Protein AF-A0A6A6N255-F1 (afdb_monomer_lite)

pLDDT: mean 71.15, std 21.98, range [20.83, 97.0]

Structure (mmCIF, N/CA/C/O backbone):
data_AF-A0A6A6N255-F1
#
_entry.id   AF-A0A6A6N255-F1
#
loop_
_atom_site.group_PDB
_atom_site.id
_atom_site.type_symbol
_atom_site.label_atom_id
_atom_site.label_alt_id
_atom_site.label_comp_id
_atom_site.label_asym_id
_atom_site.label_entity_id
_atom_site.label_seq_id
_atom_site.pdbx_PDB_ins_code
_atom_site.Cartn_x
_atom_site.Cartn_y
_atom_site.Cartn_z
_atom_site.occupancy
_atom_site.B_iso_or_equiv
_atom_site.auth_seq_id
_atom_site.auth_comp_id
_atom_site.auth_asym_id
_atom_site.auth_atom_id
_atom_site.pdbx_PDB_model_num
ATOM 1 N N . MET A 1 1 ? -0.492 14.462 7.179 1.00 47.16 1 MET A N 1
ATOM 2 C CA . MET A 1 1 ? -1.319 15.688 7.063 1.00 47.16 1 MET A CA 1
ATOM 3 C C . MET A 1 1 ? -0.635 16.957 7.570 1.00 47.16 1 MET A C 1
ATOM 5 O O . MET A 1 1 ? -0.644 17.923 6.824 1.00 47.16 1 MET A O 1
ATOM 9 N N . ALA A 1 2 ? -0.031 16.997 8.769 1.00 62.09 2 ALA A N 1
ATOM 10 C CA . ALA A 1 2 ? 0.503 18.253 9.338 1.00 62.09 2 ALA A CA 1
ATOM 11 C C . ALA A 1 2 ? 1.522 18.989 8.434 1.00 62.09 2 ALA A C 1
ATOM 13 O O . ALA A 1 2 ? 1.405 20.191 8.235 1.00 62.09 2 ALA A O 1
ATOM 14 N N . TRP A 1 3 ? 2.455 18.262 7.809 1.00 76.00 3 TRP A N 1
ATOM 15 C CA . TRP A 1 3 ? 3.472 18.860 6.932 1.00 76.00 3 TRP A CA 1
ATOM 16 C C . TRP A 1 3 ? 2.985 19.200 5.521 1.00 76.00 3 TRP A C 1
ATOM 18 O O . TRP A 1 3 ? 3.659 19.949 4.826 1.00 76.00 3 TRP A O 1
ATOM 28 N N . ASN A 1 4 ? 1.824 18.699 5.083 1.00 75.00 4 ASN A N 1
ATOM 29 C CA . ASN A 1 4 ? 1.331 18.982 3.729 1.00 75.00 4 ASN A CA 1
ATOM 30 C C . ASN A 1 4 ? 1.062 20.479 3.548 1.00 75.00 4 ASN A C 1
ATOM 32 O O . ASN A 1 4 ? 1.408 21.024 2.508 1.00 75.00 4 ASN A O 1
ATOM 36 N N . LYS A 1 5 ? 0.528 21.147 4.584 1.00 78.19 5 LYS A N 1
ATOM 37 C CA . LYS A 1 5 ? 0.356 22.607 4.596 1.00 78.19 5 LYS A CA 1
ATOM 38 C C . LYS A 1 5 ? 1.693 23.333 4.426 1.00 78.19 5 LYS A C 1
ATOM 40 O O . LYS A 1 5 ? 1.775 24.272 3.641 1.00 78.19 5 LYS A O 1
ATOM 45 N N . VAL A 1 6 ? 2.738 22.856 5.110 1.00 84.19 6 VAL A N 1
ATOM 46 C CA . VAL A 1 6 ? 4.103 23.399 5.012 1.00 84.19 6 VAL A CA 1
ATOM 47 C C . VAL A 1 6 ? 4.628 23.250 3.588 1.00 84.19 6 VAL A C 1
ATOM 49 O O . VAL A 1 6 ? 5.028 24.235 2.982 1.00 84.19 6 VAL A O 1
ATOM 52 N N . PHE A 1 7 ? 4.540 22.058 2.998 1.00 82.44 7 PHE A N 1
ATOM 53 C CA . PHE A 1 7 ? 4.976 21.852 1.614 1.00 82.44 7 PHE A CA 1
ATOM 54 C C . PHE A 1 7 ? 4.161 22.676 0.609 1.00 82.44 7 PHE A C 1
ATOM 56 O O . PHE A 1 7 ? 4.746 23.274 -0.282 1.00 82.44 7 PHE A O 1
ATOM 63 N N . SER A 1 8 ? 2.842 22.791 0.791 1.00 83.06 8 SER A N 1
ATOM 64 C CA . SER A 1 8 ? 1.971 23.596 -0.083 1.00 83.06 8 SER A CA 1
ATOM 65 C C . SER A 1 8 ? 2.158 25.110 0.053 1.00 83.06 8 SER A C 1
ATOM 67 O O . SER A 1 8 ? 1.623 25.869 -0.748 1.00 83.06 8 SER A O 1
ATOM 69 N N . SER A 1 9 ? 2.864 25.565 1.093 1.00 84.88 9 SER A N 1
ATOM 70 C CA . SER A 1 9 ? 3.212 26.980 1.252 1.00 84.88 9 SER A CA 1
ATOM 71 C C . SER A 1 9 ? 4.452 27.387 0.454 1.00 84.88 9 SER A C 1
ATOM 73 O O . SER A 1 9 ? 4.714 28.580 0.319 1.00 84.88 9 SER A O 1
ATOM 75 N N . LEU A 1 10 ? 5.192 26.411 -0.085 1.00 84.69 10 LEU A N 1
ATOM 76 C CA . LEU A 1 10 ? 6.326 26.644 -0.969 1.00 84.69 10 LEU A CA 1
ATOM 77 C C . LEU A 1 10 ? 5.867 26.622 -2.436 1.00 84.69 10 LEU A C 1
ATOM 79 O O . LEU A 1 10 ? 4.997 25.822 -2.786 1.00 84.69 10 LEU A O 1
ATOM 83 N N . PRO A 1 11 ? 6.443 27.471 -3.304 1.00 79.00 11 PRO A N 1
ATOM 84 C CA . PRO A 1 11 ? 6.135 27.448 -4.728 1.00 79.00 11 PRO A CA 1
ATOM 85 C C . PRO A 1 11 ? 6.603 26.148 -5.391 1.00 79.00 11 PRO A C 1
ATOM 87 O O . PRO A 1 11 ? 7.630 25.576 -5.019 1.00 79.00 11 PRO A O 1
ATOM 90 N N . GLU A 1 12 ? 5.866 25.696 -6.408 1.00 73.50 12 GLU A N 1
ATOM 91 C CA . GLU A 1 12 ? 6.262 24.528 -7.193 1.00 73.50 12 GLU A CA 1
ATOM 92 C C . GLU A 1 12 ? 7.539 24.823 -7.981 1.00 73.50 12 GLU A C 1
ATOM 94 O O . GLU A 1 12 ? 7.744 25.936 -8.474 1.00 73.50 12 GLU A O 1
ATOM 99 N N . ARG A 1 13 ? 8.381 23.801 -8.144 1.00 59.78 13 ARG A N 1
ATOM 100 C CA . ARG A 1 13 ? 9.726 23.923 -8.722 1.00 59.78 13 ARG A CA 1
ATOM 101 C C . ARG A 1 13 ? 9.759 24.551 -10.123 1.00 59.78 13 ARG A C 1
ATOM 103 O O . ARG A 1 13 ? 10.729 25.216 -10.465 1.00 59.78 13 ARG A O 1
ATOM 110 N N . ASN A 1 14 ? 8.681 24.384 -10.890 1.00 60.19 14 ASN A N 1
ATOM 111 C CA . ASN A 1 14 ? 8.545 24.858 -12.271 1.00 60.19 14 ASN A CA 1
ATOM 112 C C . ASN A 1 14 ? 7.592 26.063 -12.406 1.00 60.19 14 ASN A C 1
ATOM 114 O O . ASN A 1 14 ? 7.106 26.344 -13.500 1.00 60.19 14 ASN A O 1
ATOM 118 N N . SER A 1 15 ? 7.277 26.753 -11.306 1.00 61.09 15 SER A N 1
ATOM 119 C CA . SER A 1 15 ? 6.391 27.924 -11.342 1.00 61.09 15 SER A CA 1
ATOM 120 C C . SER A 1 15 ? 7.062 29.108 -12.056 1.00 61.09 15 SER A C 1
ATOM 122 O O . SER A 1 15 ? 8.282 29.272 -11.920 1.00 61.09 15 SER A O 1
ATOM 124 N N . PRO A 1 16 ? 6.291 29.981 -12.740 1.00 67.62 16 PRO A N 1
ATOM 125 C CA . PRO A 1 16 ? 6.785 31.276 -13.207 1.00 67.62 16 PRO A CA 1
ATOM 126 C C . PRO A 1 16 ? 7.447 32.058 -12.064 1.00 67.62 16 PRO A C 1
ATOM 128 O O . PRO A 1 16 ? 7.066 31.892 -10.901 1.00 67.62 16 PRO A O 1
ATOM 131 N N . GLU A 1 17 ? 8.427 32.911 -12.378 1.00 74.69 17 GLU A N 1
ATOM 132 C CA . GLU A 1 17 ? 9.073 33.749 -11.362 1.00 74.69 17 GLU A CA 1
ATOM 133 C C . GLU A 1 17 ? 8.037 34.563 -10.581 1.00 74.69 17 GLU A C 1
ATOM 135 O O . GLU A 1 17 ? 7.207 35.277 -11.148 1.00 74.69 17 GLU A O 1
ATOM 140 N N . LEU A 1 18 ? 8.075 34.426 -9.254 1.00 79.50 18 LEU A N 1
ATOM 141 C CA . LEU A 1 18 ? 7.174 35.155 -8.376 1.00 79.50 18 LEU A CA 1
ATOM 142 C C . LEU A 1 18 ? 7.568 36.631 -8.314 1.00 79.50 18 LEU A C 1
ATOM 144 O O . LEU A 1 18 ? 8.735 36.977 -8.133 1.00 79.50 18 LEU A O 1
ATOM 148 N N . LEU A 1 19 ? 6.560 37.502 -8.357 1.00 83.50 19 LEU A N 1
ATOM 149 C CA . LEU A 1 19 ? 6.726 38.907 -7.995 1.00 83.50 19 LEU A CA 1
ATOM 150 C C . LEU A 1 19 ? 7.136 39.035 -6.512 1.00 83.50 19 LEU A C 1
ATOM 152 O O . LEU A 1 19 ? 6.724 38.201 -5.697 1.00 83.50 19 LEU A O 1
ATOM 156 N N . PRO A 1 20 ? 7.865 40.100 -6.121 1.00 81.00 20 PRO A N 1
ATOM 157 C CA . PRO A 1 20 ? 8.348 40.280 -4.750 1.00 81.00 20 PRO A CA 1
ATOM 158 C C . PRO A 1 20 ? 7.263 40.133 -3.673 1.00 81.00 20 PRO A C 1
ATOM 160 O O . PRO A 1 20 ? 7.472 39.432 -2.689 1.00 81.00 20 PRO A O 1
ATOM 163 N N . GLU A 1 21 ? 6.074 40.712 -3.870 1.00 82.19 21 GLU A N 1
ATOM 164 C CA . GLU A 1 21 ? 4.971 40.592 -2.901 1.00 82.19 21 GLU A CA 1
ATOM 165 C C . GLU A 1 21 ? 4.422 39.165 -2.770 1.00 82.19 21 GLU A C 1
ATOM 167 O O . GLU A 1 21 ? 4.089 38.723 -1.669 1.00 82.19 21 GLU A O 1
ATOM 172 N N . ALA A 1 22 ? 4.396 38.401 -3.864 1.00 83.44 22 ALA A N 1
ATOM 173 C CA . ALA A 1 22 ? 3.992 36.998 -3.827 1.00 83.44 22 ALA A CA 1
ATOM 174 C C . ALA A 1 22 ? 5.032 36.133 -3.093 1.00 83.44 22 ALA A C 1
ATOM 176 O O . ALA A 1 22 ? 4.663 35.232 -2.337 1.00 83.44 22 ALA A O 1
ATOM 177 N N . ALA A 1 23 ? 6.326 36.437 -3.248 1.00 84.06 23 ALA A N 1
ATOM 178 C CA . ALA A 1 23 ? 7.394 35.777 -2.499 1.00 84.06 23 ALA A CA 1
ATOM 179 C C . ALA A 1 23 ? 7.306 36.075 -0.990 1.00 84.06 23 ALA A C 1
ATOM 181 O O . ALA A 1 23 ? 7.407 35.151 -0.179 1.00 84.06 23 ALA A O 1
ATOM 182 N N . LYS A 1 24 ? 7.037 37.334 -0.601 1.00 84.94 24 LYS A N 1
ATOM 183 C CA . LYS A 1 24 ? 6.799 37.712 0.806 1.00 84.94 24 LYS A CA 1
ATOM 184 C C . LYS A 1 24 ? 5.635 36.926 1.405 1.00 84.94 24 LYS A C 1
ATOM 186 O O . LYS A 1 24 ? 5.738 36.419 2.521 1.00 84.94 24 LYS A O 1
ATOM 191 N N . GLU A 1 25 ? 4.540 36.786 0.663 1.00 86.19 25 GLU A N 1
ATOM 192 C CA . GLU A 1 25 ? 3.384 36.026 1.133 1.00 86.19 25 GLU A CA 1
ATOM 193 C C . GLU A 1 25 ? 3.688 34.530 1.293 1.00 86.19 25 GLU A C 1
ATOM 195 O O . GLU A 1 25 ? 3.265 33.920 2.276 1.00 86.19 25 GLU A O 1
ATOM 200 N N . CYS A 1 26 ? 4.499 33.946 0.407 1.00 87.75 26 CYS A N 1
ATOM 201 C CA . CYS A 1 26 ? 4.968 32.567 0.568 1.00 87.75 26 CYS A CA 1
ATOM 202 C C . CYS A 1 26 ? 5.772 32.385 1.866 1.00 87.75 26 CYS A C 1
ATOM 204 O O . CYS A 1 26 ? 5.495 31.452 2.618 1.00 87.75 26 CYS A O 1
ATOM 206 N N . PHE A 1 27 ? 6.691 33.304 2.197 1.00 88.06 27 PHE A N 1
ATOM 207 C CA . PHE A 1 27 ? 7.417 33.264 3.476 1.00 88.06 27 PHE A CA 1
ATOM 208 C C . PHE A 1 27 ? 6.479 33.341 4.690 1.00 88.06 27 PHE A C 1
ATOM 210 O O . PHE A 1 27 ? 6.635 32.566 5.634 1.00 88.06 27 PHE A O 1
ATOM 217 N N . ARG A 1 28 ? 5.462 34.217 4.672 1.00 86.56 28 ARG A N 1
ATOM 218 C CA . ARG A 1 28 ? 4.482 34.316 5.774 1.00 86.56 28 ARG A CA 1
ATOM 219 C C . ARG A 1 28 ? 3.683 33.027 5.947 1.00 86.56 28 ARG A C 1
ATOM 221 O O . ARG A 1 28 ? 3.563 32.525 7.066 1.00 86.56 28 ARG A O 1
ATOM 228 N N . ARG A 1 29 ? 3.167 32.476 4.843 1.00 88.31 29 ARG A N 1
ATOM 229 C CA . ARG A 1 29 ? 2.413 31.213 4.841 1.00 88.31 29 ARG A CA 1
ATOM 230 C C . ARG A 1 29 ? 3.276 30.053 5.323 1.00 88.31 29 ARG A C 1
ATOM 232 O O . ARG A 1 29 ? 2.796 29.242 6.113 1.00 88.31 29 ARG A O 1
ATOM 239 N N . PHE A 1 30 ? 4.540 30.011 4.902 1.00 91.31 30 PHE A N 1
ATOM 240 C CA . PHE A 1 30 ? 5.502 29.021 5.368 1.00 91.31 30 PHE A CA 1
ATOM 241 C C . PHE A 1 30 ? 5.737 29.122 6.869 1.00 91.31 30 PHE A C 1
ATOM 243 O O . PHE A 1 30 ? 5.601 28.117 7.562 1.00 91.31 30 PHE A O 1
ATOM 250 N N . ASN A 1 31 ? 6.014 30.322 7.387 1.00 88.75 31 ASN A N 1
ATOM 251 C CA . ASN A 1 31 ? 6.272 30.515 8.811 1.00 88.75 31 ASN A CA 1
ATOM 252 C C . ASN A 1 31 ? 5.093 30.037 9.667 1.00 88.75 31 ASN A C 1
ATOM 254 O O . ASN A 1 31 ? 5.282 29.251 10.593 1.00 88.75 31 ASN A O 1
ATOM 258 N N . ALA A 1 32 ? 3.872 30.450 9.314 1.00 85.62 32 ALA A N 1
ATOM 259 C CA . ALA A 1 32 ? 2.667 30.052 10.034 1.00 85.62 32 ALA A CA 1
ATOM 260 C C . ALA A 1 32 ? 2.435 28.532 9.979 1.00 85.62 32 ALA A C 1
ATOM 262 O O . ALA A 1 32 ? 2.173 27.902 11.004 1.00 85.62 32 ALA A O 1
ATOM 263 N N . ALA A 1 33 ? 2.568 27.928 8.794 1.00 86.69 33 ALA A N 1
ATOM 264 C CA . ALA A 1 33 ? 2.374 26.492 8.624 1.00 86.69 33 ALA A CA 1
ATOM 265 C C . ALA A 1 33 ? 3.444 25.674 9.366 1.00 86.69 33 ALA A C 1
ATOM 267 O O . ALA A 1 33 ? 3.122 24.644 9.963 1.00 86.69 33 ALA A O 1
ATOM 268 N N . PHE A 1 34 ? 4.706 26.114 9.326 1.00 89.44 34 PHE A N 1
ATOM 269 C CA . PHE A 1 34 ? 5.813 25.447 10.003 1.00 89.44 34 PHE A CA 1
ATOM 270 C C . PHE A 1 34 ? 5.648 25.513 11.521 1.00 89.44 34 PHE A C 1
ATOM 272 O O . PHE A 1 34 ? 5.737 24.478 12.172 1.00 89.44 34 PHE A O 1
ATOM 279 N N . GLU A 1 35 ? 5.340 26.684 12.086 1.00 86.94 35 GLU A N 1
ATOM 280 C CA . GLU A 1 35 ? 5.114 26.850 13.529 1.00 86.94 35 GLU A CA 1
ATOM 281 C C . GLU A 1 35 ? 3.924 26.011 14.025 1.00 86.94 35 GLU A C 1
ATOM 283 O O . GLU A 1 35 ? 4.033 25.340 15.055 1.00 86.94 35 GLU A O 1
ATOM 288 N N . GLU A 1 36 ? 2.813 25.976 13.274 1.00 83.62 36 GLU A N 1
ATOM 289 C CA . GLU A 1 36 ? 1.650 25.124 13.571 1.00 83.62 36 GLU A CA 1
ATOM 290 C C . GLU A 1 36 ? 2.047 23.638 13.588 1.00 83.62 36 GLU A C 1
ATOM 292 O O . GLU A 1 36 ? 1.748 22.912 14.543 1.00 83.62 36 GLU A O 1
ATOM 297 N N . ALA A 1 37 ? 2.743 23.177 12.542 1.00 82.06 37 ALA A N 1
ATOM 298 C CA . ALA A 1 37 ? 3.178 21.790 12.419 1.00 82.06 37 ALA A CA 1
ATOM 299 C C . ALA A 1 37 ? 4.187 21.411 13.512 1.00 82.06 37 ALA A C 1
ATOM 301 O O . ALA A 1 37 ? 4.039 20.362 14.142 1.00 82.06 37 ALA A O 1
ATOM 302 N N . TYR A 1 38 ? 5.166 22.279 13.768 1.00 85.19 38 TYR A N 1
ATOM 303 C CA . TYR A 1 38 ? 6.198 22.099 14.779 1.00 85.19 38 TYR A CA 1
ATOM 304 C C . TYR A 1 38 ? 5.585 21.983 16.173 1.00 85.19 38 TYR A C 1
ATOM 306 O O . TYR A 1 38 ? 5.754 20.952 16.821 1.00 85.19 38 TYR A O 1
ATOM 314 N N . LYS A 1 39 ? 4.776 22.966 16.597 1.00 81.06 39 LYS A N 1
ATOM 315 C CA . LYS A 1 39 ? 4.099 22.959 17.906 1.00 81.06 39 LYS A CA 1
ATOM 316 C C . LYS A 1 39 ? 3.244 21.708 18.099 1.00 81.06 39 LYS A C 1
ATOM 318 O O . LYS A 1 39 ? 3.210 21.124 19.182 1.00 81.06 39 LYS A O 1
ATOM 323 N N . LYS A 1 40 ? 2.545 21.274 17.047 1.00 78.56 40 LYS A N 1
ATOM 324 C CA . LYS A 1 40 ? 1.728 20.061 17.104 1.00 78.56 40 LYS A CA 1
ATOM 325 C C . LYS A 1 40 ? 2.593 18.812 17.284 1.00 78.56 40 LYS A C 1
ATOM 327 O O . LYS A 1 40 ? 2.248 17.961 18.098 1.00 78.56 40 LYS A O 1
ATOM 332 N N . GLN A 1 41 ? 3.700 18.691 16.558 1.00 82.00 41 GLN A N 1
ATOM 333 C CA . GLN A 1 41 ? 4.510 17.469 16.539 1.00 82.00 41 GLN A CA 1
ATOM 334 C C . GLN A 1 41 ? 5.559 17.362 17.648 1.00 82.00 41 GLN A C 1
ATOM 336 O O . GLN A 1 41 ? 5.965 16.248 17.977 1.00 82.00 41 GLN A O 1
ATOM 341 N N . THR A 1 42 ? 5.962 18.465 18.276 1.00 81.00 42 THR A N 1
ATOM 342 C CA . THR A 1 42 ? 6.772 18.423 19.507 1.00 81.00 42 THR A CA 1
ATOM 343 C C . THR A 1 42 ? 5.981 17.903 20.701 1.00 81.00 42 THR A C 1
ATOM 345 O O . THR A 1 42 ? 6.550 17.246 21.569 1.00 81.00 42 THR A O 1
ATOM 348 N N . SER A 1 43 ? 4.657 18.106 20.710 1.00 74.25 43 SER A N 1
ATOM 349 C CA . SER A 1 43 ? 3.766 17.547 21.738 1.00 74.25 43 SER A CA 1
ATOM 350 C C . SER A 1 43 ? 3.582 16.025 21.643 1.00 74.25 43 SER A C 1
ATOM 352 O O . SER A 1 43 ? 3.045 15.402 22.564 1.00 74.25 43 SER A O 1
ATOM 354 N N . TRP A 1 44 ? 4.004 15.426 20.525 1.00 76.25 44 TRP A N 1
ATOM 355 C CA . TRP A 1 44 ? 3.932 13.989 20.296 1.00 76.25 44 TRP A CA 1
ATOM 356 C C . TRP A 1 44 ? 5.223 13.317 20.773 1.00 76.25 44 TRP A C 1
ATOM 358 O O . TRP A 1 44 ? 6.302 13.899 20.705 1.00 76.25 44 TRP A O 1
ATOM 368 N N . ILE A 1 45 ? 5.115 12.074 21.227 1.00 79.56 45 ILE A N 1
ATOM 369 C CA . ILE A 1 45 ? 6.219 11.186 21.580 1.00 79.56 45 ILE A CA 1
ATOM 370 C C . ILE A 1 45 ? 6.162 9.999 20.626 1.00 79.56 45 ILE A C 1
ATOM 372 O O . ILE A 1 45 ? 5.146 9.309 20.567 1.00 79.56 45 ILE A O 1
ATOM 376 N N . VAL A 1 46 ? 7.257 9.732 19.918 1.00 77.38 46 VAL A N 1
ATOM 377 C CA . VAL A 1 46 ? 7.461 8.462 19.208 1.00 77.38 46 VAL A CA 1
ATOM 378 C C . VAL A 1 46 ? 8.429 7.630 20.055 1.00 77.38 46 VAL A C 1
ATOM 380 O O . VAL A 1 46 ? 9.606 7.993 20.145 1.00 77.38 46 VAL A O 1
ATOM 383 N N . PRO A 1 47 ? 7.959 6.564 20.731 1.00 71.88 47 PRO A N 1
ATOM 384 C CA . PRO A 1 47 ? 8.763 5.813 21.702 1.00 71.88 47 PRO A CA 1
ATOM 385 C C . PRO A 1 47 ? 9.940 5.078 21.062 1.00 71.88 47 PRO A C 1
ATOM 387 O O . PRO A 1 47 ? 11.033 5.043 21.623 1.00 71.88 47 PRO A O 1
ATOM 390 N N . ASP A 1 48 ? 9.723 4.517 19.874 1.00 72.81 48 ASP A N 1
ATOM 391 C CA . ASP A 1 48 ? 10.769 3.843 19.117 1.00 72.81 48 ASP A CA 1
ATOM 392 C C . ASP A 1 48 ? 11.763 4.855 18.543 1.00 72.81 48 ASP A C 1
ATOM 394 O O . ASP A 1 48 ? 11.417 5.636 17.656 1.00 72.81 48 ASP A O 1
ATOM 398 N N . GLY A 1 49 ? 13.011 4.791 19.011 1.00 71.62 49 GLY A N 1
ATOM 399 C CA . GLY A 1 49 ? 14.104 5.632 18.527 1.00 71.62 49 GLY A CA 1
ATOM 400 C C . GLY A 1 49 ? 14.355 5.501 17.024 1.00 71.62 49 GLY A C 1
ATOM 401 O O . GLY A 1 49 ? 14.492 6.516 16.351 1.00 71.62 49 GLY A O 1
ATOM 402 N N . ASN A 1 50 ? 14.306 4.289 16.466 1.00 69.62 50 ASN A N 1
ATOM 403 C CA . ASN A 1 50 ? 14.573 4.068 15.042 1.00 69.62 50 ASN A CA 1
ATOM 404 C C . ASN A 1 50 ? 13.466 4.656 14.161 1.00 69.62 50 ASN A C 1
ATOM 406 O O . ASN A 1 50 ? 13.744 5.320 13.161 1.00 69.62 50 ASN A O 1
ATOM 410 N N . LEU A 1 51 ? 12.199 4.441 14.534 1.00 73.50 51 LEU A N 1
ATOM 411 C CA . LEU A 1 51 ? 11.062 5.056 13.848 1.00 73.50 51 LEU A CA 1
ATOM 412 C C . LEU A 1 51 ? 11.093 6.579 13.995 1.00 73.50 51 LEU A C 1
ATOM 414 O O . LEU A 1 51 ? 10.906 7.291 13.010 1.00 73.50 51 LEU A O 1
ATOM 418 N N . ARG A 1 52 ? 11.354 7.077 15.207 1.00 79.12 52 ARG A N 1
ATOM 419 C CA . ARG A 1 52 ? 11.457 8.507 15.506 1.00 79.12 52 ARG A CA 1
ATOM 420 C C . ARG A 1 52 ? 12.507 9.177 14.627 1.00 79.12 52 ARG A C 1
ATOM 422 O O . ARG A 1 52 ? 12.199 10.164 13.959 1.00 79.12 52 ARG A O 1
ATOM 429 N N . ASP A 1 53 ? 13.711 8.622 14.579 1.00 75.12 53 ASP A N 1
ATOM 430 C CA . ASP A 1 53 ? 14.806 9.167 13.782 1.00 75.12 53 ASP A CA 1
ATOM 431 C C . ASP A 1 53 ? 14.519 9.023 12.284 1.00 75.12 53 ASP A C 1
ATOM 433 O O . ASP A 1 53 ? 14.691 9.975 11.523 1.00 75.12 53 ASP A O 1
ATOM 437 N N . GLY A 1 54 ? 13.944 7.897 11.855 1.00 70.25 54 GLY A N 1
ATOM 438 C CA . GLY A 1 54 ? 13.490 7.697 10.478 1.00 70.25 54 GLY A CA 1
ATOM 439 C C . GLY A 1 54 ? 12.463 8.739 10.013 1.00 70.25 54 GLY A C 1
ATOM 440 O O . GLY A 1 54 ? 12.577 9.266 8.900 1.00 70.25 54 GLY A O 1
ATOM 441 N N . LEU A 1 55 ? 11.488 9.089 10.860 1.00 75.06 55 LEU A N 1
ATOM 442 C CA . LEU A 1 55 ? 10.508 10.143 10.578 1.00 75.06 55 LEU A CA 1
ATOM 443 C C . LEU A 1 55 ? 11.183 11.514 10.457 1.00 75.06 55 LEU A C 1
ATOM 445 O O . LEU A 1 55 ? 10.920 12.229 9.486 1.00 75.06 55 LEU A O 1
ATOM 449 N N . LYS A 1 56 ? 12.093 11.853 11.381 1.00 81.75 56 LYS A N 1
ATOM 450 C CA . LYS A 1 56 ? 12.878 13.099 11.329 1.00 81.75 56 LYS A CA 1
ATOM 451 C C . LYS A 1 56 ? 13.682 13.199 10.035 1.00 81.75 56 LYS A C 1
ATOM 453 O O . LYS A 1 56 ? 13.585 14.211 9.343 1.00 81.75 56 LYS A O 1
ATOM 458 N N . VAL A 1 57 ? 14.390 12.129 9.645 1.00 75.62 57 VAL A N 1
ATOM 459 C CA . VAL A 1 57 ? 15.114 12.068 8.362 1.00 75.62 57 VAL A CA 1
ATOM 460 C C . VAL A 1 57 ? 14.173 12.303 7.193 1.00 75.62 57 VAL A C 1
ATOM 462 O O . VAL A 1 57 ? 14.502 13.064 6.287 1.00 75.62 57 VAL A O 1
ATOM 465 N N . SER A 1 58 ? 13.022 11.630 7.173 1.00 75.06 58 SER A N 1
ATOM 466 C CA . SER A 1 58 ? 12.088 11.706 6.049 1.00 75.06 58 SER A CA 1
ATOM 467 C C . SER A 1 58 ? 11.551 13.124 5.844 1.00 75.06 58 SER A C 1
ATOM 469 O O . SER A 1 58 ? 11.478 13.596 4.707 1.00 75.06 58 SER A O 1
ATOM 471 N N . ILE A 1 59 ? 11.232 13.821 6.940 1.00 80.94 59 ILE A N 1
ATOM 472 C CA . ILE A 1 59 ? 10.789 15.218 6.907 1.00 80.94 59 ILE A CA 1
ATOM 473 C C . ILE A 1 59 ? 11.947 16.117 6.462 1.00 80.94 59 ILE A C 1
ATOM 475 O O . ILE A 1 59 ? 11.793 16.870 5.500 1.00 80.94 59 ILE A O 1
ATOM 479 N N . ALA A 1 60 ? 13.121 15.992 7.088 1.00 79.69 60 ALA A N 1
ATOM 480 C CA . ALA A 1 60 ? 14.286 16.827 6.796 1.00 79.69 60 ALA A CA 1
ATOM 481 C C . ALA A 1 60 ? 14.756 16.697 5.341 1.00 79.69 60 ALA A C 1
ATOM 483 O O . ALA A 1 60 ? 14.980 17.708 4.677 1.00 79.69 60 ALA A O 1
ATOM 484 N N . LYS A 1 61 ? 14.821 15.467 4.809 1.00 78.56 61 LYS A N 1
ATOM 485 C CA . LYS A 1 61 ? 15.224 15.187 3.420 1.00 78.56 61 LYS A CA 1
ATOM 486 C C . LYS A 1 61 ? 14.330 15.854 2.379 1.00 78.56 61 LYS A C 1
ATOM 488 O O . LYS A 1 61 ? 14.784 16.066 1.261 1.00 78.56 61 LYS A O 1
ATOM 493 N N . LYS A 1 62 ? 13.073 16.149 2.715 1.00 81.50 62 LYS A N 1
ATOM 494 C CA . LYS A 1 62 ? 12.135 16.824 1.810 1.00 81.50 62 LYS A CA 1
ATOM 495 C C . LYS A 1 62 ? 12.091 18.327 2.059 1.00 81.50 62 LYS A C 1
ATOM 497 O O . LYS A 1 62 ? 12.160 19.102 1.113 1.00 81.50 62 LYS A O 1
ATOM 502 N N . LEU A 1 63 ? 11.974 18.733 3.322 1.00 84.69 63 LEU A N 1
ATOM 503 C CA . LEU A 1 63 ? 11.729 20.121 3.702 1.00 84.69 63 LEU A CA 1
ATOM 504 C C . LEU A 1 63 ? 12.964 21.004 3.537 1.00 84.69 63 LEU A C 1
ATOM 506 O O . LEU A 1 63 ? 12.863 22.075 2.947 1.00 84.69 63 LEU A O 1
ATOM 510 N N . VAL A 1 64 ? 14.123 20.558 4.033 1.00 84.88 64 VAL A N 1
ATOM 511 C CA . VAL A 1 64 ? 15.336 21.389 4.059 1.00 84.88 64 VAL A CA 1
ATOM 512 C C . VAL A 1 64 ? 15.803 21.741 2.642 1.00 84.88 64 VAL A C 1
ATOM 514 O O . VAL A 1 64 ? 16.054 22.920 2.401 1.00 84.88 64 VAL A O 1
ATOM 517 N N . PRO A 1 65 ? 15.876 20.801 1.675 1.00 82.00 65 PRO A N 1
ATOM 518 C CA . PRO A 1 65 ? 16.259 21.150 0.307 1.00 82.00 65 PRO A CA 1
ATOM 519 C C . PRO A 1 65 ? 15.241 22.059 -0.387 1.00 82.00 65 PRO A C 1
ATOM 521 O O . PRO A 1 65 ? 15.640 23.028 -1.023 1.00 82.00 65 PRO A O 1
ATOM 524 N N . ALA A 1 66 ? 13.939 21.790 -0.228 1.00 84.12 66 ALA A N 1
ATOM 525 C CA . ALA A 1 66 ? 12.886 22.592 -0.850 1.00 84.12 66 ALA A CA 1
ATOM 526 C C . ALA A 1 66 ? 12.881 24.038 -0.330 1.00 84.12 66 ALA A C 1
ATOM 528 O O . ALA A 1 66 ? 12.812 24.984 -1.111 1.00 84.12 66 ALA A O 1
ATOM 529 N N . TYR A 1 67 ? 13.010 24.219 0.988 1.00 88.94 67 TYR A N 1
ATOM 530 C CA . TYR A 1 67 ? 13.098 25.548 1.586 1.00 88.94 67 TYR A CA 1
ATOM 531 C C . TYR A 1 67 ? 14.411 26.256 1.236 1.00 88.94 67 TYR A C 1
ATOM 533 O O . TYR A 1 67 ? 14.406 27.465 1.037 1.00 88.94 67 TYR A O 1
ATOM 541 N N . ARG A 1 68 ? 15.531 25.527 1.127 1.00 87.44 68 ARG A N 1
ATOM 542 C CA . ARG A 1 68 ? 16.819 26.094 0.702 1.00 87.44 68 ARG A CA 1
ATOM 543 C C . ARG A 1 68 ? 16.735 26.666 -0.711 1.00 87.44 68 ARG A C 1
ATOM 545 O O . ARG A 1 68 ? 17.089 27.821 -0.897 1.00 87.44 68 ARG A O 1
ATOM 552 N N . GLU A 1 69 ? 16.203 25.895 -1.658 1.00 85.12 69 GLU A N 1
ATOM 553 C CA . GLU A 1 69 ? 16.009 26.335 -3.047 1.00 85.12 69 GLU A CA 1
ATOM 554 C C . GLU A 1 69 ? 15.097 27.572 -3.120 1.00 85.12 69 GLU A C 1
ATOM 556 O O . GLU A 1 69 ? 15.425 28.553 -3.785 1.00 85.12 69 GLU A O 1
ATOM 561 N N . PHE A 1 70 ? 13.988 27.569 -2.373 1.00 86.62 70 PHE A N 1
ATOM 562 C CA . PHE A 1 70 ? 13.091 28.721 -2.263 1.00 86.62 70 PHE A CA 1
ATOM 563 C C . PHE A 1 70 ? 13.784 29.952 -1.653 1.00 86.62 70 PHE A C 1
ATOM 565 O O . PHE A 1 70 ? 13.720 31.045 -2.216 1.00 86.62 70 PHE A O 1
ATOM 572 N N . SER A 1 71 ? 14.463 29.779 -0.519 1.00 85.12 71 SER A N 1
ATOM 573 C CA . SER A 1 71 ? 15.114 30.867 0.209 1.00 85.12 71 SER A CA 1
ATOM 574 C C . SER A 1 71 ? 16.239 31.493 -0.614 1.00 85.12 71 SER A C 1
ATOM 576 O O . SER A 1 71 ? 16.234 32.700 -0.827 1.00 85.12 71 SER A O 1
ATOM 578 N N . GLU A 1 72 ? 17.145 30.689 -1.176 1.00 84.38 72 GLU A N 1
ATOM 579 C CA . GLU A 1 72 ? 18.254 31.187 -2.001 1.00 84.38 72 GLU A CA 1
ATOM 580 C C . GLU A 1 72 ? 17.755 31.949 -3.238 1.00 84.38 72 GLU A C 1
ATOM 582 O O . GLU A 1 72 ? 18.319 32.988 -3.585 1.00 84.38 72 GLU A O 1
ATOM 587 N N . LYS A 1 73 ? 16.663 31.486 -3.863 1.00 83.06 73 LYS A N 1
ATOM 588 C CA . LYS A 1 73 ? 16.089 32.117 -5.058 1.00 83.06 73 LYS A CA 1
ATOM 589 C C . LYS A 1 73 ? 15.466 33.486 -4.774 1.00 83.06 73 LYS A C 1
ATOM 591 O O . LYS A 1 73 ? 15.690 34.424 -5.533 1.00 83.06 73 LYS A O 1
ATOM 596 N N . TYR A 1 74 ? 14.682 33.617 -3.703 1.00 82.94 74 TYR A N 1
ATOM 597 C CA . TYR A 1 74 ? 13.860 34.816 -3.483 1.00 82.94 74 TYR A CA 1
ATOM 598 C C . TYR A 1 74 ? 14.410 35.777 -2.425 1.00 82.94 74 TYR A C 1
ATOM 600 O O . TYR A 1 74 ? 14.005 36.938 -2.397 1.00 82.94 74 TYR A O 1
ATOM 608 N N . LEU A 1 75 ? 15.364 35.358 -1.588 1.00 80.12 75 LEU A N 1
ATOM 609 C CA . LEU A 1 75 ? 15.971 36.236 -0.582 1.00 80.12 75 LEU A CA 1
ATOM 610 C C . LEU A 1 75 ? 16.792 37.364 -1.224 1.00 80.12 75 LEU A C 1
ATOM 612 O O . LEU A 1 75 ? 16.737 38.502 -0.764 1.00 80.12 75 LEU A O 1
ATOM 616 N N . VAL A 1 76 ? 17.486 37.079 -2.333 1.00 77.06 76 VAL A N 1
ATOM 617 C CA . VAL A 1 76 ? 18.258 38.081 -3.095 1.00 77.06 76 VAL A CA 1
ATOM 618 C C . VAL A 1 76 ? 17.351 39.201 -3.617 1.00 77.06 76 VAL A C 1
ATOM 620 O O . VAL A 1 76 ? 17.729 40.371 -3.586 1.00 77.06 76 VAL A O 1
ATOM 623 N N . MET A 1 77 ? 16.125 38.864 -4.028 1.00 74.56 77 MET A N 1
ATOM 624 C CA . MET A 1 77 ? 15.135 39.830 -4.520 1.00 74.56 77 MET A CA 1
ATOM 625 C C . MET A 1 77 ? 14.566 40.731 -3.413 1.00 74.56 77 MET A C 1
ATOM 627 O O . MET A 1 77 ? 14.017 41.790 -3.705 1.00 74.56 77 MET A O 1
ATOM 631 N N . LEU A 1 78 ? 14.690 40.324 -2.146 1.00 75.00 78 LEU A N 1
ATOM 632 C CA . LEU A 1 78 ? 14.126 41.012 -0.981 1.00 75.00 78 LEU A CA 1
ATOM 633 C C . LEU A 1 78 ? 15.178 41.796 -0.176 1.00 75.00 78 LEU A C 1
ATOM 635 O O . LEU A 1 78 ? 14.865 42.336 0.882 1.00 75.00 78 LEU A O 1
ATOM 639 N N . ASN A 1 79 ? 16.411 41.910 -0.680 1.00 67.50 79 ASN A N 1
ATOM 640 C CA . ASN A 1 79 ? 17.562 42.487 0.029 1.00 67.50 79 ASN A CA 1
ATOM 641 C C . ASN A 1 79 ? 17.413 43.988 0.395 1.00 67.50 79 ASN A C 1
ATOM 643 O O . ASN A 1 79 ? 18.205 44.522 1.164 1.00 67.50 79 ASN A O 1
ATOM 647 N N . GLY A 1 80 ? 16.398 44.680 -0.139 1.00 65.81 80 GLY A N 1
ATOM 648 C CA . GLY A 1 80 ? 16.052 46.071 0.195 1.00 65.81 80 GLY A CA 1
ATOM 649 C C . GLY A 1 80 ? 14.862 46.237 1.155 1.00 65.81 80 GLY A C 1
ATOM 650 O O . GLY A 1 80 ? 14.451 47.367 1.422 1.00 65.81 80 GLY A O 1
ATOM 651 N N . GLU A 1 81 ? 14.274 45.143 1.648 1.00 71.94 81 GLU A N 1
ATOM 652 C CA . GLU A 1 81 ? 13.048 45.178 2.449 1.00 71.94 81 GLU A CA 1
ATOM 653 C C . GLU A 1 81 ? 13.309 45.613 3.900 1.00 71.94 81 GLU A C 1
ATOM 655 O O . GLU A 1 81 ? 14.115 45.022 4.625 1.00 71.94 81 GLU A O 1
ATOM 660 N N . LYS A 1 82 ? 12.556 46.613 4.374 1.00 66.00 82 LYS A N 1
ATOM 661 C CA . LYS A 1 82 ? 12.539 46.969 5.798 1.00 66.00 82 LYS A CA 1
ATOM 662 C C . LYS A 1 82 ? 11.864 45.839 6.583 1.00 66.00 82 LYS A C 1
ATOM 664 O O . LYS A 1 82 ? 10.717 45.504 6.308 1.00 66.00 82 LYS A O 1
ATOM 669 N N . ASN A 1 83 ? 12.544 45.307 7.599 1.00 67.25 83 ASN A N 1
ATOM 670 C CA . ASN A 1 83 ? 12.095 44.187 8.445 1.00 67.25 83 ASN A CA 1
ATOM 671 C C . ASN A 1 83 ? 12.183 42.784 7.811 1.00 67.25 83 ASN A C 1
ATOM 673 O O . ASN A 1 83 ? 11.372 41.912 8.133 1.00 67.25 83 ASN A O 1
ATOM 677 N N . LEU A 1 84 ? 13.186 42.533 6.964 1.00 70.00 84 LEU A N 1
ATOM 678 C CA . LEU A 1 84 ? 13.458 41.201 6.403 1.00 70.00 84 LEU A CA 1
ATOM 679 C C . LEU A 1 84 ? 13.553 40.094 7.479 1.00 70.00 84 LEU A C 1
ATOM 681 O O . LEU A 1 84 ? 13.087 38.980 7.256 1.00 70.00 84 LEU A O 1
ATOM 685 N N . GLU A 1 85 ? 14.054 40.422 8.674 1.00 66.50 85 GLU A N 1
ATOM 686 C CA . GLU A 1 85 ? 14.143 39.513 9.832 1.00 66.50 85 GLU A CA 1
ATOM 687 C C . GLU A 1 85 ? 12.775 39.060 10.383 1.00 66.50 85 GLU A C 1
ATOM 689 O O . GLU A 1 85 ? 12.659 37.974 10.945 1.00 66.50 85 GLU A O 1
ATOM 694 N N . LEU A 1 86 ? 11.715 39.863 10.214 1.00 67.31 86 LEU A N 1
ATOM 695 C CA . LEU A 1 86 ? 10.350 39.468 10.593 1.00 67.31 86 LEU A CA 1
ATOM 696 C C . LEU A 1 86 ? 9.697 38.569 9.536 1.00 67.31 86 LEU A C 1
ATOM 698 O O . LEU A 1 86 ? 8.766 37.821 9.850 1.00 67.31 86 LEU A O 1
ATOM 702 N N . LEU A 1 87 ? 10.171 38.663 8.292 1.00 75.06 87 LEU A N 1
ATOM 703 C CA . LEU A 1 87 ? 9.649 37.935 7.144 1.00 75.06 87 LEU A CA 1
ATOM 704 C C . LEU A 1 87 ? 10.299 36.552 7.005 1.00 75.06 87 LEU A C 1
ATOM 706 O O . LEU A 1 87 ? 9.596 35.565 6.795 1.00 75.06 87 LEU A O 1
ATOM 710 N N . VAL A 1 88 ? 11.619 36.467 7.161 1.00 81.00 88 VAL A N 1
ATOM 711 C CA . VAL A 1 88 ? 12.395 35.229 7.021 1.00 81.00 88 VAL A CA 1
ATOM 712 C C . VAL A 1 88 ? 12.832 34.760 8.406 1.00 81.00 88 VAL A C 1
ATOM 714 O O . VAL A 1 88 ? 13.884 35.145 8.906 1.00 81.00 88 VAL A O 1
ATOM 717 N N . ARG A 1 89 ? 11.988 33.941 9.047 1.00 80.31 89 ARG A N 1
ATOM 718 C CA . ARG A 1 89 ? 12.172 33.510 10.447 1.00 80.31 89 ARG A CA 1
ATOM 719 C C . ARG A 1 89 ? 13.123 32.331 10.635 1.00 80.31 89 ARG A C 1
ATOM 721 O O . ARG A 1 89 ? 13.575 32.095 11.751 1.00 80.31 89 ARG A O 1
ATOM 728 N N . PHE A 1 90 ? 13.394 31.578 9.573 1.00 82.81 90 PHE A N 1
ATOM 729 C CA . PHE A 1 90 ? 14.160 30.337 9.641 1.00 82.81 90 PHE A CA 1
ATOM 730 C C . PHE A 1 90 ? 15.252 30.325 8.578 1.00 82.81 90 PHE A C 1
ATOM 732 O O . PHE A 1 90 ? 14.970 30.583 7.403 1.00 82.81 90 PHE A O 1
ATOM 739 N N . SER A 1 91 ? 16.476 29.956 8.958 1.00 82.31 91 SER A N 1
ATOM 740 C CA . SER A 1 91 ? 17.474 29.487 7.996 1.00 82.31 91 SER A CA 1
ATOM 741 C C . SER A 1 91 ? 17.276 27.991 7.693 1.00 82.31 91 SER A C 1
ATOM 743 O O . SER A 1 91 ? 16.684 27.265 8.498 1.00 82.31 91 SER A O 1
ATOM 745 N N . PRO A 1 92 ? 17.778 27.481 6.550 1.00 79.06 92 PRO A N 1
ATOM 746 C CA . PRO A 1 92 ? 17.753 26.045 6.266 1.00 79.06 92 PRO A CA 1
ATOM 747 C C . PRO A 1 92 ? 18.409 25.189 7.361 1.00 79.06 92 PRO A C 1
ATOM 749 O O . PRO A 1 92 ? 17.981 24.056 7.586 1.00 79.06 92 PRO A O 1
ATOM 752 N N . ASP A 1 93 ? 19.423 25.725 8.043 1.00 75.88 93 ASP A N 1
ATOM 753 C CA . ASP A 1 93 ? 20.132 25.026 9.114 1.00 75.88 93 ASP A CA 1
ATOM 754 C C . ASP A 1 93 ? 19.335 25.068 10.430 1.00 75.88 93 ASP A C 1
ATOM 756 O O . ASP A 1 93 ? 19.253 24.053 11.125 1.00 75.88 93 ASP A O 1
ATOM 760 N N . ASP A 1 94 ? 18.637 26.176 10.716 1.00 78.81 94 ASP A N 1
ATOM 761 C CA . ASP A 1 94 ? 17.701 26.261 11.846 1.00 78.81 94 ASP A CA 1
ATOM 762 C C . ASP A 1 94 ? 16.580 25.236 11.713 1.00 78.81 94 ASP A C 1
ATOM 764 O O . ASP A 1 94 ? 16.264 24.544 12.680 1.00 78.81 94 ASP A O 1
ATOM 768 N N . LEU A 1 95 ? 16.006 25.084 10.511 1.00 81.31 95 LEU A N 1
ATOM 769 C CA . LEU A 1 95 ? 14.983 24.067 10.258 1.00 81.31 95 LEU A CA 1
ATOM 770 C C . LEU A 1 95 ? 15.496 22.668 10.618 1.00 81.31 95 LEU A C 1
ATOM 772 O O . LEU A 1 95 ? 14.765 21.896 11.230 1.00 81.31 95 LEU A O 1
ATOM 776 N N . GLY A 1 96 ? 16.754 22.348 10.301 1.00 73.88 96 GLY A N 1
ATOM 777 C CA . GLY A 1 96 ? 17.376 21.083 10.699 1.00 73.88 96 GLY A CA 1
ATOM 778 C C . GLY A 1 96 ? 17.395 20.875 12.218 1.00 73.88 96 GLY A C 1
ATOM 779 O O . GLY A 1 96 ? 17.056 19.787 12.688 1.00 73.88 96 GLY A O 1
ATOM 780 N N . ASN A 1 97 ? 17.717 21.924 12.978 1.00 77.19 97 ASN A N 1
ATOM 781 C CA . ASN A 1 97 ? 17.735 21.890 14.442 1.00 77.19 97 ASN A CA 1
ATOM 782 C C . ASN A 1 97 ? 16.325 21.727 15.025 1.00 77.19 97 ASN A C 1
ATOM 784 O O . ASN A 1 97 ? 16.107 20.822 15.825 1.00 77.19 97 ASN A O 1
ATOM 788 N N . TYR A 1 98 ? 15.344 22.505 14.559 1.00 80.88 98 TYR A N 1
ATOM 789 C CA . TYR A 1 98 ? 13.946 22.348 14.978 1.00 80.88 98 TYR A CA 1
ATOM 790 C C . TYR A 1 98 ? 13.421 20.934 14.688 1.00 80.88 98 TYR A C 1
ATOM 792 O O . TYR A 1 98 ? 12.783 20.308 15.528 1.00 80.88 98 TYR A O 1
ATOM 800 N N . LEU A 1 99 ? 13.725 20.364 13.519 1.00 82.12 99 LEU A N 1
ATOM 801 C CA . LEU A 1 99 ? 13.289 19.003 13.191 1.00 82.12 99 LEU A CA 1
ATOM 802 C C . LEU A 1 99 ? 13.901 17.935 14.115 1.00 82.12 99 LEU A C 1
ATOM 804 O O . LEU A 1 99 ? 13.309 16.866 14.287 1.00 82.12 99 LEU A O 1
ATOM 808 N N . SER A 1 100 ? 15.056 18.211 14.726 1.00 79.31 100 SER A N 1
ATOM 809 C CA . SER A 1 100 ? 15.706 17.294 15.665 1.00 79.31 100 SER A CA 1
ATOM 810 C C . SER A 1 100 ? 14.917 17.132 16.970 1.00 79.31 100 SER A C 1
ATOM 812 O O . SER A 1 100 ? 14.899 16.030 17.528 1.00 79.31 100 SER A O 1
ATOM 814 N N . ASP A 1 101 ? 14.171 18.165 17.376 1.00 80.56 101 ASP A N 1
ATOM 815 C CA . ASP A 1 101 ? 13.377 18.206 18.610 1.00 80.56 101 ASP A CA 1
ATOM 816 C C . ASP A 1 101 ? 12.038 17.460 18.499 1.00 80.56 101 ASP A C 1
ATOM 818 O O . ASP A 1 101 ? 11.406 17.150 19.513 1.00 80.56 101 ASP A O 1
ATOM 822 N N . LEU A 1 102 ? 11.604 17.121 17.281 1.00 82.50 102 LEU A N 1
ATOM 823 C CA . LEU A 1 102 ? 10.318 16.469 17.044 1.00 82.50 102 LEU A CA 1
ATOM 824 C C . LEU A 1 102 ? 10.189 15.123 17.765 1.00 82.50 102 LEU A C 1
ATOM 826 O O . LEU A 1 102 ? 11.149 14.361 17.897 1.00 82.50 102 LEU A O 1
ATOM 830 N N . PHE A 1 103 ? 8.951 14.790 18.137 1.00 81.00 103 PHE A N 1
ATOM 831 C CA . PHE A 1 103 ? 8.565 13.474 18.646 1.00 81.00 103 PHE A CA 1
ATOM 832 C C . PHE A 1 103 ? 9.198 13.057 19.987 1.00 81.00 103 PHE A C 1
ATOM 834 O O . PHE A 1 103 ? 9.222 11.865 20.307 1.00 81.00 103 PHE A O 1
ATOM 841 N N . HIS A 1 104 ? 9.714 14.008 20.769 1.00 76.94 104 HIS A N 1
ATOM 842 C CA . HIS A 1 104 ? 10.215 13.764 22.127 1.00 76.94 104 HIS A CA 1
ATOM 843 C C . HIS A 1 104 ? 9.202 14.100 23.232 1.00 76.94 104 HIS A C 1
ATOM 845 O O . HIS A 1 104 ? 9.446 13.760 24.386 1.00 76.94 104 HIS A O 1
ATOM 851 N N . GLY A 1 105 ? 8.070 14.739 22.910 1.00 62.66 105 GLY A N 1
ATOM 852 C CA . GLY A 1 105 ? 7.043 15.111 23.891 1.00 62.66 105 GLY A CA 1
ATOM 853 C C . GLY A 1 105 ? 7.396 16.294 24.780 1.00 62.66 105 GLY A C 1
ATOM 854 O O . GLY A 1 105 ? 6.915 16.363 25.909 1.00 62.66 105 GLY A O 1
ATOM 855 N N . VAL A 1 106 ? 8.240 17.213 24.311 1.00 60.94 106 VAL A N 1
ATOM 856 C CA . VAL A 1 106 ? 8.571 18.419 25.074 1.00 60.94 106 VAL A CA 1
ATOM 857 C C . VAL A 1 106 ? 7.366 19.360 25.026 1.00 60.94 106 VAL A C 1
ATOM 859 O O . VAL A 1 106 ? 7.015 19.884 23.968 1.00 60.94 106 VAL A O 1
ATOM 862 N N . ALA A 1 107 ? 6.708 19.569 26.170 1.00 46.22 107 ALA A N 1
ATOM 863 C CA . ALA A 1 107 ? 5.688 20.602 26.297 1.00 46.22 107 ALA A CA 1
ATOM 864 C C . ALA A 1 107 ? 6.376 21.969 26.190 1.00 46.22 107 ALA A C 1
ATOM 866 O O . ALA A 1 107 ? 7.193 22.324 27.037 1.00 46.22 107 ALA A O 1
ATOM 867 N N . ILE A 1 108 ? 6.069 22.725 25.135 1.00 45.94 108 ILE A N 1
ATOM 868 C CA . ILE A 1 108 ? 6.522 24.110 25.009 1.00 45.94 108 ILE A CA 1
ATOM 869 C C . ILE A 1 108 ? 5.791 24.901 26.101 1.00 45.94 108 ILE A C 1
ATOM 871 O O . ILE A 1 108 ? 4.602 25.184 25.960 1.00 45.94 108 ILE A O 1
ATOM 875 N N . SER A 1 109 ? 6.470 25.212 27.208 1.00 37.19 109 SER A N 1
ATOM 876 C CA . SER A 1 109 ? 6.029 26.283 28.101 1.00 37.19 109 SER A CA 1
ATOM 877 C C . SER A 1 109 ? 6.010 27.579 27.294 1.00 37.19 109 SER A C 1
ATOM 879 O O . SER A 1 109 ? 6.922 27.803 26.505 1.00 37.19 109 SER A O 1
ATOM 881 N N . ASP A 1 110 ? 5.014 28.445 27.489 1.00 34.88 110 ASP A N 1
ATOM 882 C CA . ASP A 1 110 ? 4.861 29.730 26.776 1.00 34.88 110 ASP A CA 1
ATOM 883 C C . ASP A 1 110 ? 6.032 30.730 26.972 1.00 34.88 110 ASP A C 1
ATOM 885 O O . ASP A 1 110 ? 5.974 31.881 26.544 1.00 34.88 110 ASP A O 1
ATOM 889 N N . SER A 1 111 ? 7.144 30.304 27.568 1.00 34.12 111 SER A N 1
ATOM 890 C CA . SER A 1 111 ? 8.439 30.938 27.386 1.00 34.12 111 SER A CA 1
ATOM 891 C C . SER A 1 111 ? 9.024 30.539 26.029 1.00 34.12 111 SER A C 1
ATOM 893 O O . SER A 1 111 ? 9.463 29.412 25.807 1.00 34.12 111 SER A O 1
ATOM 895 N N . SER A 1 112 ? 9.075 31.515 25.120 1.00 32.69 112 SER A N 1
ATOM 896 C CA . SER A 1 112 ? 9.960 31.520 23.949 1.00 32.69 112 SER A CA 1
ATOM 897 C C . SER A 1 112 ? 11.287 30.790 24.231 1.00 32.69 112 SER A C 1
ATOM 899 O O . SER A 1 112 ? 11.830 30.986 25.325 1.00 32.69 112 SER A O 1
ATOM 901 N N . PRO A 1 113 ? 11.812 29.991 23.278 1.00 35.59 113 PRO A N 1
ATOM 902 C CA . PRO A 1 113 ? 12.920 29.068 23.508 1.00 35.59 113 PRO A CA 1
ATOM 903 C C . PRO A 1 113 ? 14.076 29.738 24.249 1.00 35.59 113 PRO A C 1
ATOM 905 O O . PRO A 1 113 ? 14.436 30.889 23.972 1.00 35.59 113 PRO A O 1
ATOM 908 N N . SER A 1 114 ? 14.603 29.008 25.233 1.00 31.00 114 SER A N 1
ATOM 909 C CA . SER A 1 114 ? 15.643 29.449 26.153 1.00 31.00 114 SER A CA 1
ATOM 910 C C . SER A 1 114 ? 16.790 30.149 25.421 1.00 31.00 114 SER A C 1
ATOM 912 O O . SER A 1 114 ? 17.197 29.803 24.311 1.00 31.00 114 SER A O 1
ATOM 914 N N . SER A 1 115 ? 17.294 31.187 26.078 1.00 30.75 115 SER A N 1
ATOM 915 C CA . SER A 1 115 ? 18.231 32.218 25.624 1.00 30.75 115 SER A CA 1
ATOM 916 C C . SER A 1 115 ? 19.611 31.739 25.144 1.00 30.75 115 SER A C 1
ATOM 918 O O . SER A 1 115 ? 20.514 32.558 25.005 1.00 30.75 115 SER A O 1
ATOM 920 N N . SER A 1 116 ? 19.791 30.452 24.859 1.00 30.55 116 SER A N 1
ATOM 921 C CA . SER A 1 116 ? 21.031 29.869 24.338 1.00 30.55 116 SER A CA 1
ATOM 922 C C . SER A 1 116 ? 21.054 29.756 22.806 1.00 30.55 116 SER A C 1
ATOM 924 O O . SER A 1 116 ? 22.133 29.603 22.242 1.00 30.55 116 SER A O 1
ATOM 926 N N . SER A 1 117 ? 19.907 29.905 22.125 1.00 32.91 117 SER A N 1
ATOM 927 C CA . SER A 1 117 ? 19.802 29.808 20.653 1.00 32.91 117 SER A CA 1
ATOM 928 C C . SER A 1 117 ? 19.532 31.141 19.938 1.00 32.91 117 SER A C 1
ATOM 930 O O . SER A 1 117 ? 19.351 31.162 18.724 1.00 32.91 117 SER A O 1
ATOM 932 N N . ARG A 1 118 ? 19.534 32.285 20.643 1.00 32.53 118 ARG A N 1
ATOM 933 C CA . ARG A 1 118 ? 19.460 33.611 19.996 1.00 32.53 118 ARG A CA 1
ATOM 934 C C . ARG A 1 118 ? 20.814 33.989 19.396 1.00 32.53 118 ARG A C 1
ATOM 936 O O . ARG A 1 118 ? 21.519 34.840 19.933 1.00 32.53 118 ARG A O 1
ATOM 943 N N . ARG A 1 119 ? 21.168 33.397 18.259 1.00 28.61 119 ARG A N 1
ATOM 944 C CA . ARG A 1 119 ? 22.178 33.973 17.366 1.00 28.61 119 ARG A CA 1
ATOM 945 C C . ARG A 1 119 ? 21.455 34.594 16.176 1.00 28.61 119 ARG A C 1
ATOM 947 O O . ARG A 1 119 ? 21.392 34.019 15.101 1.00 28.61 119 ARG A O 1
ATOM 954 N N . TRP A 1 120 ? 20.870 35.769 16.408 1.00 26.62 120 TRP A N 1
ATOM 955 C CA . TRP A 1 120 ? 20.447 36.654 15.324 1.00 26.62 120 TRP A CA 1
ATOM 956 C C . TRP A 1 120 ? 21.676 36.933 14.454 1.00 26.62 120 TRP A C 1
ATOM 958 O O . TRP A 1 120 ? 22.718 37.347 14.974 1.00 26.62 120 TRP A O 1
ATOM 968 N N . LEU A 1 121 ? 21.592 36.631 13.160 1.00 26.86 121 LEU A N 1
ATOM 969 C CA . LEU A 1 121 ? 22.678 36.873 12.218 1.00 26.86 121 LEU A CA 1
ATOM 970 C C . LEU A 1 121 ? 22.931 38.382 12.126 1.00 26.86 121 LEU A C 1
ATOM 972 O O . LEU A 1 121 ? 22.152 39.122 11.534 1.00 26.86 121 LEU A O 1
ATOM 976 N N . LYS A 1 122 ? 24.054 38.836 12.696 1.00 23.69 122 LYS A N 1
ATOM 977 C CA . LYS A 1 122 ? 24.693 40.079 12.262 1.00 23.69 122 LYS A CA 1
ATOM 978 C C . LYS A 1 122 ? 25.177 39.867 10.830 1.00 23.69 122 LYS A C 1
ATOM 980 O O . LYS A 1 122 ? 25.887 38.907 10.544 1.00 23.69 122 LYS A O 1
ATOM 985 N N . PHE A 1 123 ? 24.779 40.777 9.954 1.00 27.73 123 PHE A N 1
ATOM 986 C CA . PHE A 1 123 ? 25.089 40.804 8.531 1.00 27.73 123 PHE A CA 1
ATOM 987 C C . PHE A 1 123 ? 26.563 41.177 8.301 1.00 27.73 123 PHE A C 1
ATOM 989 O O . PHE A 1 123 ? 26.854 42.310 7.957 1.00 27.73 123 PHE A O 1
ATOM 996 N N . CYS A 1 124 ? 27.489 40.259 8.579 1.00 27.06 124 CYS A N 1
ATOM 997 C CA . CYS A 1 124 ? 28.910 40.306 8.218 1.00 27.06 124 CYS A CA 1
ATOM 998 C C . CYS A 1 124 ? 29.489 38.929 8.563 1.00 27.06 124 CYS A C 1
ATOM 1000 O O . CYS A 1 124 ? 29.740 38.688 9.736 1.00 27.06 124 CYS A O 1
ATOM 1002 N N . ASP A 1 125 ? 29.577 38.022 7.585 1.00 25.42 125 ASP A N 1
ATOM 1003 C CA . ASP A 1 125 ? 30.626 36.991 7.451 1.00 25.42 125 ASP A CA 1
ATOM 1004 C C . ASP A 1 125 ? 30.228 35.981 6.357 1.00 25.42 125 ASP A C 1
ATOM 1006 O O . ASP A 1 125 ? 29.762 34.870 6.600 1.00 25.42 125 ASP A O 1
ATOM 1010 N N . LEU A 1 126 ? 30.443 36.382 5.105 1.00 27.55 126 LEU A N 1
ATOM 1011 C CA . LEU A 1 126 ? 30.988 35.473 4.097 1.00 27.55 126 LEU A CA 1
ATOM 1012 C C . LEU A 1 126 ? 32.406 35.985 3.839 1.00 27.55 126 LEU A C 1
ATOM 1014 O O . LEU A 1 126 ? 32.561 37.159 3.493 1.00 27.55 126 LEU A O 1
ATOM 1018 N N . PRO A 1 127 ? 33.437 35.143 4.021 1.00 31.62 127 PRO A N 1
ATOM 1019 C CA . PRO A 1 127 ? 33.835 34.307 2.891 1.00 31.62 127 PRO A CA 1
ATOM 1020 C C . PRO A 1 127 ? 34.381 32.910 3.254 1.00 31.62 127 PRO A C 1
ATOM 1022 O O . PRO A 1 127 ? 34.967 32.691 4.303 1.00 31.62 127 PRO A O 1
ATOM 1025 N N . GLY A 1 128 ? 34.276 31.993 2.283 1.00 29.03 128 GLY A N 1
ATOM 1026 C CA . GLY A 1 128 ? 35.334 31.036 1.932 1.00 29.03 128 GLY A CA 1
ATOM 1027 C C . GLY A 1 128 ? 35.703 29.926 2.928 1.00 29.03 128 GLY A C 1
ATOM 1028 O O . GLY A 1 128 ? 36.433 30.149 3.877 1.00 29.03 128 GLY A O 1
ATOM 1029 N N . LYS A 1 129 ? 35.332 28.683 2.580 1.00 36.84 129 LYS A N 1
ATOM 1030 C CA . LYS A 1 129 ? 35.948 27.407 3.012 1.00 36.84 129 LYS A CA 1
ATOM 1031 C C . LYS A 1 129 ? 36.351 27.290 4.497 1.00 36.84 129 LYS A C 1
ATOM 1033 O O . LYS A 1 129 ? 37.480 27.581 4.870 1.00 36.84 129 LYS A O 1
ATOM 1038 N N . GLY A 1 130 ? 35.511 26.613 5.277 1.00 28.97 130 GLY A N 1
ATOM 1039 C CA . GLY A 1 130 ? 35.929 25.958 6.521 1.00 28.97 130 GLY A CA 1
ATOM 1040 C C . GLY A 1 130 ? 34.806 25.912 7.544 1.00 28.97 130 GLY A C 1
ATOM 1041 O O . GLY A 1 130 ? 34.390 26.952 8.029 1.00 28.97 130 GLY A O 1
ATOM 1042 N N . GLY A 1 131 ? 34.314 24.709 7.864 1.00 26.58 131 GLY A N 1
ATOM 1043 C CA . GLY A 1 131 ? 33.320 24.524 8.930 1.00 26.58 131 GLY A CA 1
ATOM 1044 C C . GLY A 1 131 ? 32.169 23.554 8.651 1.00 26.58 131 GLY A C 1
ATOM 1045 O O . GLY A 1 131 ? 31.138 23.661 9.296 1.00 26.58 131 GLY A O 1
ATOM 1046 N N . PHE A 1 132 ? 32.302 22.602 7.720 1.00 28.30 132 PHE A N 1
ATOM 1047 C CA . PHE A 1 132 ? 31.382 21.458 7.646 1.00 28.30 132 PHE A CA 1
ATOM 1048 C C . PHE A 1 132 ? 31.896 20.330 8.548 1.00 28.30 132 PHE A C 1
ATOM 1050 O O . PHE A 1 132 ? 32.768 19.556 8.157 1.00 28.30 132 PHE A O 1
ATOM 1057 N N . GLY A 1 133 ? 31.360 20.221 9.760 1.00 27.34 133 GLY A N 1
ATOM 1058 C CA . GLY A 1 133 ? 31.656 19.108 10.658 1.00 27.34 133 GLY A CA 1
ATOM 1059 C C . GLY A 1 133 ? 30.908 19.257 11.974 1.00 27.34 133 GLY A C 1
ATOM 1060 O O . GLY A 1 133 ? 31.042 20.286 12.619 1.00 27.34 133 GLY A O 1
ATOM 1061 N N . CYS A 1 134 ? 30.175 18.213 12.371 1.00 27.50 134 CYS A N 1
ATOM 1062 C CA . CYS A 1 134 ? 29.239 18.160 13.509 1.00 27.50 134 CYS A CA 1
ATOM 1063 C C . CYS A 1 134 ? 27.902 18.824 13.146 1.00 27.50 134 CYS A C 1
ATOM 1065 O O . CYS A 1 134 ? 27.708 20.003 13.370 1.00 27.50 134 CYS A O 1
ATOM 1067 N N . ILE A 1 135 ? 26.997 18.194 12.396 1.00 31.62 135 ILE A N 1
ATOM 1068 C CA . ILE A 1 135 ? 25.922 17.341 12.953 1.00 31.62 135 ILE A CA 1
ATOM 1069 C C . ILE A 1 135 ? 25.530 16.213 11.962 1.00 31.62 135 ILE A C 1
ATOM 1071 O O . ILE A 1 135 ? 24.931 15.213 12.342 1.00 31.62 135 ILE A O 1
ATOM 1075 N N . TYR A 1 136 ? 25.967 16.288 10.698 1.00 26.31 136 TYR A N 1
ATOM 1076 C CA . TYR A 1 136 ? 25.609 15.318 9.648 1.00 26.31 136 TYR A CA 1
ATOM 1077 C C . TYR A 1 136 ? 26.391 13.989 9.669 1.00 26.31 136 TYR A C 1
ATOM 1079 O O . TYR A 1 136 ? 26.005 13.053 8.972 1.00 26.31 136 TYR A O 1
ATOM 1087 N N . LYS A 1 137 ? 27.459 13.862 10.472 1.00 32.12 137 LYS A N 1
ATOM 1088 C CA . LYS A 1 137 ? 28.257 12.619 10.563 1.00 32.12 137 LYS A CA 1
ATOM 1089 C C . LYS A 1 137 ? 27.657 11.540 11.473 1.00 32.12 137 LYS A C 1
ATOM 1091 O O . LYS A 1 137 ? 28.079 10.396 11.384 1.00 32.12 137 LYS A O 1
ATOM 1096 N N . GLY A 1 138 ? 26.676 11.867 12.315 1.00 28.17 138 GLY A N 1
ATOM 1097 C CA . GLY A 1 138 ? 26.059 10.879 13.211 1.00 28.17 138 GLY A CA 1
ATOM 1098 C C . GLY A 1 138 ? 24.949 10.035 12.572 1.00 28.17 138 GLY A C 1
ATOM 1099 O O . GLY A 1 138 ? 24.508 9.070 13.179 1.00 28.17 138 GLY A O 1
ATOM 1100 N N . TRP A 1 139 ? 24.459 10.414 11.385 1.00 30.30 139 TRP A N 1
ATOM 1101 C CA . TRP A 1 139 ? 23.189 9.905 10.839 1.00 30.30 139 TRP A CA 1
ATOM 1102 C C . TRP A 1 139 ? 23.321 9.153 9.506 1.00 30.30 139 TRP A C 1
ATOM 1104 O O . TRP A 1 139 ? 22.327 8.651 8.981 1.00 30.30 139 TRP A O 1
ATOM 1114 N N . MET A 1 140 ? 24.525 9.049 8.937 1.00 25.56 140 MET A N 1
ATOM 1115 C CA . MET A 1 140 ? 24.759 8.304 7.698 1.00 25.56 140 MET A CA 1
ATOM 1116 C C . MET A 1 140 ? 26.034 7.468 7.794 1.00 25.56 140 MET A C 1
ATOM 1118 O O . MET A 1 140 ? 27.129 8.014 7.890 1.00 25.56 140 MET A O 1
ATOM 1122 N N . ASN A 1 141 ? 25.890 6.142 7.701 1.00 28.22 141 ASN A N 1
ATOM 1123 C CA . ASN A 1 141 ? 27.009 5.246 7.411 1.0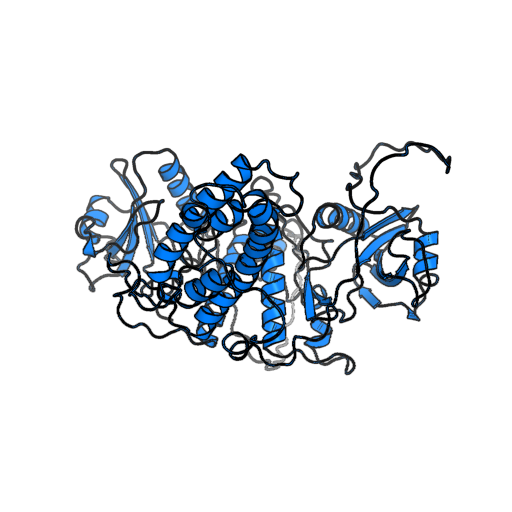0 28.22 141 ASN A CA 1
ATOM 1124 C C . ASN A 1 141 ? 27.610 5.604 6.037 1.00 28.22 141 ASN A C 1
ATOM 1126 O O . ASN A 1 141 ? 26.888 5.779 5.052 1.00 28.22 141 ASN A O 1
ATOM 1130 N N . GLU A 1 142 ? 28.939 5.691 5.984 1.00 27.39 142 GLU A N 1
ATOM 1131 C CA . GLU A 1 142 ? 29.774 6.309 4.936 1.00 27.39 142 GLU A CA 1
ATOM 1132 C C . GLU A 1 142 ? 29.739 5.673 3.525 1.00 27.39 142 GLU A C 1
ATOM 1134 O O . GLU A 1 142 ? 30.512 6.067 2.657 1.00 27.39 142 GLU A O 1
ATOM 1139 N N . ASN A 1 143 ? 28.801 4.775 3.207 1.00 31.20 143 ASN A N 1
ATOM 1140 C CA . ASN A 1 143 ? 28.750 4.107 1.895 1.00 31.20 143 ASN A CA 1
ATOM 1141 C C . ASN A 1 143 ? 27.749 4.697 0.880 1.00 31.20 143 ASN A C 1
ATOM 1143 O O . ASN A 1 143 ? 27.562 4.118 -0.185 1.00 31.20 143 ASN A O 1
ATOM 1147 N N . SER A 1 144 ? 27.107 5.839 1.159 1.00 30.19 144 SER A N 1
ATOM 1148 C CA . SER A 1 144 ? 26.036 6.386 0.289 1.00 30.19 144 SER A CA 1
ATOM 1149 C C . SER A 1 144 ? 26.342 7.721 -0.412 1.00 30.19 144 SER A C 1
ATOM 1151 O O . SER A 1 144 ? 25.449 8.293 -1.031 1.00 30.19 144 SER A O 1
ATOM 1153 N N . LEU A 1 145 ? 27.573 8.241 -0.356 1.00 26.16 145 LEU A N 1
ATOM 1154 C CA . LEU A 1 145 ? 27.911 9.563 -0.916 1.00 26.16 145 LEU A CA 1
ATOM 1155 C C . LEU A 1 145 ? 29.146 9.535 -1.829 1.00 26.16 145 LEU A C 1
ATOM 1157 O O . LEU A 1 145 ? 30.133 10.219 -1.582 1.00 26.16 145 LEU A O 1
ATOM 1161 N N . LYS A 1 146 ? 29.070 8.782 -2.932 1.00 26.53 146 LYS A N 1
ATOM 1162 C CA . LYS A 1 146 ? 29.870 9.033 -4.145 1.00 26.53 146 LYS A CA 1
ATOM 1163 C C . LYS A 1 146 ? 29.080 8.640 -5.395 1.00 26.53 146 LYS A C 1
ATOM 1165 O O . LYS A 1 146 ? 29.281 7.555 -5.916 1.00 26.53 146 LYS A O 1
ATOM 1170 N N . ALA A 1 147 ? 28.192 9.521 -5.854 1.00 26.73 147 ALA A N 1
ATOM 1171 C CA . ALA A 1 147 ? 27.818 9.677 -7.268 1.00 26.73 147 ALA A CA 1
ATOM 1172 C C . ALA A 1 147 ? 26.723 10.746 -7.394 1.00 26.73 147 ALA A C 1
ATOM 1174 O O . ALA A 1 147 ? 25.542 10.424 -7.399 1.00 26.73 147 ALA A O 1
ATOM 1175 N N . ALA A 1 148 ? 27.121 12.015 -7.452 1.00 23.20 148 ALA A N 1
ATOM 1176 C CA . ALA A 1 148 ? 26.389 13.067 -8.160 1.00 23.20 148 ALA A CA 1
ATOM 1177 C C . ALA A 1 148 ? 27.199 14.363 -8.056 1.00 23.20 148 ALA A C 1
ATOM 1179 O O . ALA A 1 148 ? 27.221 15.017 -7.014 1.00 23.20 148 ALA A O 1
ATOM 1180 N N . ARG A 1 149 ? 27.873 14.736 -9.142 1.00 23.81 149 ARG A N 1
ATOM 1181 C CA . ARG A 1 149 ? 28.073 16.148 -9.469 1.00 23.81 149 ARG A CA 1
ATOM 1182 C C . ARG A 1 149 ? 27.264 16.452 -10.733 1.00 23.81 149 ARG A C 1
ATOM 1184 O O . ARG A 1 149 ? 27.161 15.562 -11.576 1.00 23.81 149 ARG A O 1
ATOM 1191 N N . PRO A 1 150 ? 26.682 17.655 -10.831 1.00 28.25 150 PRO A N 1
ATOM 1192 C CA . PRO A 1 150 ? 25.842 18.059 -11.945 1.00 28.25 150 PRO A CA 1
ATOM 1193 C C . PRO A 1 150 ? 26.678 18.760 -13.020 1.00 28.25 150 PRO A C 1
ATOM 1195 O O . PRO A 1 150 ? 27.549 19.565 -12.692 1.00 28.25 150 PRO A O 1
ATOM 1198 N N . GLU A 1 151 ? 26.358 18.525 -14.288 1.00 24.92 151 GLU A N 1
ATOM 1199 C CA . GLU A 1 151 ? 26.698 19.449 -15.369 1.00 24.92 151 GLU A CA 1
ATOM 1200 C C . GLU A 1 151 ? 25.403 19.904 -16.053 1.00 24.92 151 GLU A C 1
ATOM 1202 O O . GLU A 1 151 ? 24.668 19.111 -16.632 1.00 24.92 151 GLU A O 1
ATOM 1207 N N . THR A 1 152 ? 25.119 21.193 -15.835 1.00 27.11 152 THR A N 1
ATOM 1208 C CA . THR A 1 152 ? 24.583 22.204 -16.767 1.00 27.11 152 THR A CA 1
ATOM 1209 C C . THR A 1 152 ? 23.387 21.853 -17.656 1.00 27.11 152 THR A C 1
ATOM 1211 O O . THR A 1 152 ? 23.490 21.075 -18.599 1.00 27.11 152 THR A O 1
ATOM 1214 N N . GLY A 1 153 ? 22.273 22.550 -17.410 1.00 22.66 153 GLY A N 1
ATOM 1215 C CA . GLY A 1 153 ? 21.133 22.632 -18.321 1.00 22.66 153 GLY A CA 1
ATOM 1216 C C . GLY A 1 153 ? 21.260 23.739 -19.371 1.00 22.66 153 GLY A C 1
ATOM 1217 O O . GLY A 1 153 ? 22.103 24.620 -19.240 1.00 22.66 153 GLY A O 1
ATOM 1218 N N . MET A 1 154 ? 20.397 23.696 -20.387 1.00 22.17 154 MET A N 1
ATOM 1219 C CA . MET A 1 154 ? 19.320 24.674 -20.612 1.00 22.17 154 MET A CA 1
ATOM 1220 C C . MET A 1 154 ? 18.519 24.317 -21.877 1.00 22.17 154 MET A C 1
ATOM 1222 O O . MET A 1 154 ? 19.086 23.924 -22.892 1.00 22.17 154 MET A O 1
ATOM 1226 N N . ASP A 1 155 ? 17.199 24.445 -21.726 1.00 24.19 155 ASP A N 1
ATOM 1227 C CA . ASP A 1 155 ? 16.120 24.744 -22.679 1.00 24.19 155 ASP A CA 1
ATOM 1228 C C . ASP A 1 155 ? 16.425 24.850 -24.175 1.00 24.19 155 ASP A C 1
ATOM 1230 O O . ASP A 1 155 ? 17.257 25.665 -24.549 1.00 24.19 155 ASP A O 1
ATOM 1234 N N . ILE A 1 156 ? 15.590 24.192 -25.006 1.00 22.20 156 ILE A N 1
ATOM 1235 C CA . ILE A 1 156 ? 14.665 24.859 -25.955 1.00 22.20 156 ILE A CA 1
ATOM 1236 C C . ILE A 1 156 ? 13.447 23.940 -26.202 1.00 22.20 156 ILE A C 1
ATOM 1238 O O . ILE A 1 156 ? 13.578 22.866 -26.785 1.00 22.20 156 ILE A O 1
ATOM 1242 N N . ALA A 1 157 ? 12.245 24.383 -25.822 1.00 20.83 157 ALA A N 1
ATOM 1243 C CA . ALA A 1 157 ? 10.979 23.850 -26.326 1.00 20.83 157 ALA A CA 1
ATOM 1244 C C . ALA A 1 157 ? 10.050 25.014 -26.695 1.00 20.83 157 ALA A C 1
ATOM 1246 O O . ALA A 1 157 ? 9.300 25.506 -25.859 1.00 20.83 157 ALA A O 1
ATOM 1247 N N . ALA A 1 158 ? 10.107 25.458 -27.951 1.00 23.91 158 ALA A N 1
ATOM 1248 C CA . ALA A 1 158 ? 8.997 26.109 -28.644 1.00 23.91 158 ALA A CA 1
ATOM 1249 C C . ALA A 1 158 ? 9.293 26.175 -30.151 1.00 23.91 158 ALA A C 1
ATOM 1251 O O . ALA A 1 158 ? 10.377 26.584 -30.548 1.00 23.91 158 ALA A O 1
ATOM 1252 N N . GLN A 1 159 ? 8.265 25.851 -30.943 1.00 23.14 159 GLN A N 1
ATOM 1253 C CA . GLN A 1 159 ? 8.144 26.003 -32.400 1.00 23.14 159 GLN A CA 1
ATOM 1254 C C . GLN A 1 159 ? 8.897 24.975 -33.263 1.00 23.14 159 GLN A C 1
ATOM 1256 O O . GLN A 1 159 ? 10.115 24.975 -33.359 1.00 23.14 159 GLN A O 1
ATOM 1261 N N . VAL A 1 160 ? 8.136 24.119 -33.954 1.00 23.34 160 VAL A N 1
ATOM 1262 C CA . VAL A 1 160 ? 7.861 24.220 -35.402 1.00 23.34 160 VAL A CA 1
ATOM 1263 C C . VAL A 1 160 ? 6.867 23.105 -35.763 1.00 23.34 160 VAL A C 1
ATOM 1265 O O . VAL A 1 160 ? 7.146 21.915 -35.630 1.00 23.34 160 VAL A O 1
ATOM 1268 N N . LEU A 1 161 ? 5.672 23.518 -36.192 1.00 25.94 161 LEU A N 1
ATOM 1269 C CA . LEU A 1 161 ? 4.830 22.746 -37.102 1.00 25.94 161 LEU A CA 1
ATOM 1270 C C . LEU A 1 161 ? 5.567 22.683 -38.444 1.00 25.94 161 LEU A C 1
ATOM 1272 O O . LEU A 1 161 ? 5.938 23.741 -38.942 1.00 25.94 161 LEU A O 1
ATOM 1276 N N . ASP A 1 162 ? 5.759 21.489 -39.007 1.00 22.92 162 ASP A N 1
ATOM 1277 C CA . ASP A 1 162 ? 5.363 21.133 -40.383 1.00 22.92 162 ASP A CA 1
ATOM 1278 C C . ASP A 1 162 ? 6.204 19.980 -40.985 1.00 22.92 162 ASP A C 1
ATOM 1280 O O . ASP A 1 162 ? 7.428 19.953 -40.914 1.00 22.92 162 ASP A O 1
ATOM 1284 N N . GLN A 1 163 ? 5.469 19.047 -41.598 1.00 27.20 163 GLN A N 1
ATOM 1285 C CA . GLN A 1 163 ? 5.800 18.148 -42.715 1.00 27.20 163 GLN A CA 1
ATOM 1286 C C . GLN A 1 163 ? 7.127 17.363 -42.790 1.00 27.20 163 GLN A C 1
ATOM 1288 O O . GLN A 1 163 ? 8.199 17.907 -43.051 1.00 27.20 163 GLN A O 1
ATOM 1293 N N . ARG A 1 164 ? 6.964 16.024 -42.804 1.00 25.52 164 ARG A N 1
ATOM 1294 C CA . ARG A 1 164 ? 7.427 15.005 -43.795 1.00 25.52 164 ARG A CA 1
ATOM 1295 C C . ARG A 1 164 ? 7.524 13.659 -43.055 1.00 25.52 164 ARG A C 1
ATOM 1297 O O . ARG A 1 164 ? 8.190 13.580 -42.039 1.00 25.52 164 ARG A O 1
ATOM 1304 N N . GLY A 1 165 ? 6.933 12.537 -43.437 1.00 25.05 165 GLY A N 1
ATOM 1305 C CA . GLY A 1 165 ? 6.228 12.110 -44.633 1.00 25.05 165 GLY A CA 1
ATOM 1306 C C . GLY A 1 165 ? 6.223 10.579 -44.586 1.00 25.05 165 GLY A C 1
ATOM 1307 O O . GLY A 1 165 ? 7.263 9.962 -44.776 1.00 25.05 165 GLY A O 1
ATOM 1308 N N . CYS A 1 166 ? 5.075 9.976 -44.292 1.00 24.83 166 CYS A N 1
ATOM 1309 C CA . CYS A 1 166 ? 4.758 8.586 -44.621 1.00 24.83 166 CYS A CA 1
ATOM 1310 C C . CYS A 1 166 ? 3.260 8.550 -44.915 1.00 24.83 166 CYS A C 1
ATOM 1312 O O . CYS A 1 166 ? 2.419 8.454 -44.024 1.00 24.83 166 CYS A O 1
ATOM 1314 N N . GLN A 1 167 ? 2.943 8.766 -46.191 1.00 24.97 167 GLN A N 1
ATOM 1315 C CA . GLN A 1 167 ? 1.608 8.595 -46.739 1.00 24.97 167 GLN A CA 1
ATOM 1316 C C . GLN A 1 167 ? 1.258 7.109 -46.748 1.00 24.97 167 GLN A C 1
ATOM 1318 O O . GLN A 1 167 ? 1.995 6.284 -47.281 1.00 24.97 167 GLN A O 1
ATOM 1323 N N . GLY A 1 168 ? 0.102 6.805 -46.173 1.00 25.66 168 GLY A N 1
ATOM 1324 C CA . GLY A 1 168 ? -0.488 5.478 -46.142 1.00 25.66 168 GLY A CA 1
ATOM 1325 C C . GLY A 1 168 ? -1.769 5.494 -45.323 1.00 25.66 168 GLY A C 1
ATOM 1326 O O . GLY A 1 168 ? -1.879 4.783 -44.332 1.00 25.66 168 GLY A O 1
ATOM 1327 N N . GLN A 1 169 ? -2.721 6.357 -45.694 1.00 26.55 169 GLN A N 1
ATOM 1328 C CA . GLN A 1 169 ? -4.080 6.300 -45.162 1.00 26.55 169 GLN A CA 1
ATOM 1329 C C . GLN A 1 169 ? -4.687 4.916 -45.432 1.00 26.55 169 GLN A C 1
ATOM 1331 O O . GLN A 1 169 ? -4.859 4.522 -46.584 1.00 26.55 169 GLN A O 1
ATOM 1336 N N . ARG A 1 170 ? -5.108 4.231 -44.368 1.00 24.70 170 ARG A N 1
ATOM 1337 C CA . ARG A 1 170 ? -6.370 3.487 -44.367 1.00 24.70 170 ARG A CA 1
ATOM 1338 C C . ARG A 1 170 ? -7.118 3.813 -43.085 1.00 24.70 170 ARG A C 1
ATOM 1340 O O . ARG A 1 170 ? -6.736 3.390 -41.999 1.00 24.70 170 ARG A O 1
ATOM 1347 N N . GLU A 1 171 ? -8.179 4.589 -43.250 1.00 27.94 171 GLU A N 1
ATOM 1348 C CA . GLU A 1 171 ? -9.256 4.739 -42.283 1.00 27.94 171 GLU A CA 1
ATOM 1349 C C . GLU A 1 171 ? -9.846 3.364 -41.959 1.00 27.94 171 GLU A C 1
ATOM 1351 O O . GLU A 1 171 ? -10.392 2.705 -42.839 1.00 27.94 171 GLU A O 1
ATOM 1356 N N . TRP A 1 172 ? -9.741 2.946 -40.698 1.00 22.00 172 TRP A N 1
ATOM 1357 C CA . TRP A 1 172 ? -10.591 1.919 -40.100 1.00 22.00 172 TRP A CA 1
ATOM 1358 C C . TRP A 1 172 ? -10.980 2.400 -38.703 1.00 22.00 172 TRP A C 1
ATOM 1360 O O . TRP A 1 172 ? -10.299 2.133 -37.717 1.00 22.00 172 TRP A O 1
ATOM 1370 N N . TRP A 1 173 ? -12.087 3.135 -38.625 1.00 25.33 173 TRP A N 1
ATOM 1371 C CA . TRP A 1 173 ? -12.858 3.255 -37.393 1.00 25.33 173 TRP A CA 1
ATOM 1372 C C . TRP A 1 173 ? -14.049 2.311 -37.515 1.00 25.33 173 TRP A C 1
ATOM 1374 O O . TRP A 1 173 ? -14.981 2.621 -38.249 1.00 25.33 173 TRP A O 1
ATOM 1384 N N . THR A 1 174 ? -13.984 1.152 -36.848 1.00 28.77 174 THR A N 1
ATOM 1385 C CA . THR A 1 174 ? -15.047 0.537 -36.014 1.00 28.77 174 THR A CA 1
ATOM 1386 C C . THR A 1 174 ? -14.764 -0.949 -35.745 1.00 28.77 174 THR A C 1
ATOM 1388 O O . THR A 1 174 ? -15.053 -1.807 -36.563 1.00 28.77 174 THR A O 1
ATOM 1391 N N . GLU A 1 175 ? -14.175 -1.234 -34.579 1.00 25.50 175 GLU A N 1
ATOM 1392 C CA . GLU A 1 175 ? -14.683 -2.160 -33.545 1.00 25.50 175 GLU A CA 1
ATOM 1393 C C . GLU A 1 175 ? -13.691 -2.126 -32.362 1.00 25.50 175 GLU A C 1
ATOM 1395 O O . GLU A 1 175 ? -12.617 -2.717 -32.402 1.00 25.50 175 GLU A O 1
ATOM 1400 N N . GLY A 1 176 ? -14.026 -1.356 -31.318 1.00 29.09 176 GLY A N 1
ATOM 1401 C CA . GLY A 1 176 ? -13.214 -1.210 -30.100 1.00 29.09 176 GLY A CA 1
ATOM 1402 C C . GLY A 1 176 ? -12.169 -0.092 -30.174 1.00 29.09 176 GLY A C 1
ATOM 1403 O O . GLY A 1 176 ? -10.990 -0.344 -30.397 1.00 29.09 176 GLY A O 1
ATOM 1404 N N . GLY A 1 177 ? -12.602 1.157 -29.970 1.00 31.02 177 GLY A N 1
ATOM 1405 C CA . GLY A 1 177 ? -11.742 2.343 -29.992 1.00 31.02 177 GLY A CA 1
ATOM 1406 C C . GLY A 1 177 ? -10.550 2.241 -29.037 1.00 31.02 177 GLY A C 1
ATOM 1407 O O . GLY A 1 177 ? -10.703 2.326 -27.819 1.00 31.02 177 GLY A O 1
ATOM 1408 N N . ILE A 1 178 ? -9.352 2.094 -29.601 1.00 40.62 178 ILE A N 1
ATOM 1409 C CA . ILE A 1 178 ? -8.091 2.246 -28.880 1.00 40.62 178 ILE A CA 1
ATOM 1410 C C . ILE A 1 178 ? -7.855 3.748 -28.739 1.00 40.62 178 ILE A C 1
ATOM 1412 O O . ILE A 1 178 ? -7.552 4.443 -29.708 1.00 40.62 178 ILE A O 1
ATOM 1416 N N . ILE A 1 179 ? -8.023 4.263 -27.523 1.00 39.50 179 ILE A N 1
ATOM 1417 C CA . ILE A 1 179 ? -7.543 5.595 -27.161 1.00 39.50 179 ILE A CA 1
ATOM 1418 C C . ILE A 1 179 ? -6.032 5.571 -27.413 1.00 39.50 179 ILE A C 1
ATOM 1420 O O . ILE A 1 179 ? -5.332 4.761 -26.804 1.00 39.50 179 ILE A O 1
ATOM 1424 N N . LYS A 1 180 ? -5.512 6.435 -28.297 1.00 40.97 180 LYS A N 1
ATOM 1425 C CA . LYS A 1 180 ? -4.083 6.777 -28.288 1.00 40.97 180 LYS A CA 1
ATOM 1426 C C . LYS A 1 180 ? -3.796 7.304 -26.882 1.00 40.97 180 LYS A C 1
ATOM 1428 O O . LYS A 1 180 ? -4.129 8.446 -26.577 1.00 40.97 180 LYS A O 1
ATOM 1433 N N . ALA A 1 181 ? -3.283 6.455 -25.994 1.00 50.38 181 ALA A N 1
ATOM 1434 C CA . ALA A 1 181 ? -2.827 6.904 -24.691 1.00 50.38 181 ALA A CA 1
ATOM 1435 C C . ALA A 1 181 ? -1.741 7.946 -24.970 1.00 50.38 181 ALA A C 1
ATOM 1437 O O . ALA A 1 181 ? -0.776 7.637 -25.665 1.00 50.38 181 ALA A O 1
ATOM 1438 N N . ALA A 1 182 ? -1.942 9.183 -24.509 1.00 51.38 182 ALA A N 1
ATOM 1439 C CA . ALA A 1 182 ? -1.190 10.363 -24.952 1.00 51.38 182 ALA A CA 1
ATOM 1440 C C . ALA A 1 182 ? 0.339 10.279 -24.740 1.00 51.38 182 ALA A C 1
ATOM 1442 O O . ALA A 1 182 ? 1.060 11.148 -25.213 1.00 51.38 182 ALA A O 1
ATOM 1443 N N . ASN A 1 183 ? 0.822 9.226 -24.068 1.00 68.38 183 ASN A N 1
ATOM 1444 C CA . ASN A 1 183 ? 2.205 9.036 -23.644 1.00 68.38 183 ASN A CA 1
ATOM 1445 C C . ASN A 1 183 ? 2.844 7.714 -24.127 1.00 68.38 183 ASN A C 1
ATOM 1447 O O . ASN A 1 183 ? 3.939 7.394 -23.669 1.00 68.38 183 ASN A O 1
ATOM 1451 N N . LEU A 1 184 ? 2.176 6.922 -24.981 1.00 83.38 184 LEU A N 1
ATOM 1452 C CA . LEU A 1 184 ? 2.728 5.661 -25.504 1.00 83.38 184 LEU A CA 1
ATOM 1453 C C . LEU A 1 184 ? 3.217 5.801 -26.946 1.00 83.38 184 LEU A C 1
ATOM 1455 O O . LEU A 1 184 ? 2.471 6.258 -27.814 1.00 83.38 184 LEU A O 1
ATOM 1459 N N . GLU A 1 185 ? 4.427 5.307 -27.204 1.00 87.69 185 GLU A N 1
ATOM 1460 C CA . GLU A 1 185 ? 4.988 5.238 -28.553 1.00 87.69 185 GLU A CA 1
ATOM 1461 C C . GLU A 1 185 ? 4.376 4.077 -29.356 1.00 87.69 185 GLU A C 1
ATOM 1463 O O . GLU A 1 185 ? 4.148 2.982 -28.826 1.00 87.69 185 GLU A O 1
ATOM 1468 N N . CYS A 1 186 ? 4.110 4.309 -30.643 1.00 88.25 186 CYS A N 1
ATOM 1469 C CA . CYS A 1 186 ? 3.622 3.282 -31.561 1.00 88.25 186 CYS A CA 1
ATOM 1470 C C . CYS A 1 186 ? 4.782 2.806 -32.436 1.00 88.25 186 CYS A C 1
ATOM 1472 O O . CYS A 1 186 ? 5.192 3.507 -33.356 1.00 88.25 186 CYS A O 1
ATOM 1474 N N . PHE A 1 187 ? 5.296 1.614 -32.147 1.00 89.81 187 PHE A N 1
ATOM 1475 C CA . PHE A 1 187 ? 6.413 1.024 -32.876 1.00 89.81 187 PHE A CA 1
ATOM 1476 C C . PHE A 1 187 ? 5.929 0.161 -34.036 1.00 89.81 187 PHE A C 1
ATOM 1478 O O . PHE A 1 187 ? 4.963 -0.601 -33.900 1.00 89.81 187 PHE A O 1
ATOM 1485 N N . CYS A 1 188 ? 6.679 0.182 -35.133 1.00 90.56 188 CYS A N 1
ATOM 1486 C CA . CYS A 1 188 ? 6.498 -0.787 -36.204 1.00 90.56 188 CYS A CA 1
ATOM 1487 C C . CYS A 1 188 ? 7.149 -2.130 -35.834 1.00 90.56 188 CYS A C 1
ATOM 1489 O O . CYS A 1 188 ? 8.132 -2.191 -35.085 1.00 90.56 188 CYS A O 1
ATOM 1491 N N . PHE A 1 189 ? 6.654 -3.242 -36.382 1.00 92.00 189 PHE A N 1
ATOM 1492 C CA . PHE A 1 189 ? 7.195 -4.571 -36.079 1.00 92.00 189 PHE A CA 1
ATOM 1493 C C . PHE A 1 189 ? 8.662 -4.695 -36.498 1.00 92.00 189 PHE A C 1
ATOM 1495 O O . PHE A 1 189 ? 9.462 -5.307 -35.789 1.00 92.00 189 PHE A O 1
ATOM 1502 N N . SER A 1 190 ? 9.027 -4.095 -37.633 1.00 92.62 190 SER A N 1
ATOM 1503 C CA . SER A 1 190 ? 10.399 -4.076 -38.149 1.00 92.62 190 SER A CA 1
ATOM 1504 C C . SER A 1 190 ? 11.374 -3.370 -37.201 1.00 92.62 190 SER A C 1
ATOM 1506 O O . SER A 1 190 ? 12.505 -3.829 -37.042 1.00 92.62 190 SER A O 1
ATOM 1508 N N . GLU A 1 191 ? 10.934 -2.313 -36.518 1.00 93.25 191 GLU A N 1
ATOM 1509 C CA . GLU A 1 191 ? 11.741 -1.576 -35.542 1.00 93.25 191 GLU A CA 1
ATOM 1510 C C . GLU A 1 191 ? 12.004 -2.424 -34.298 1.00 93.25 191 GLU A C 1
ATOM 1512 O O . GLU A 1 191 ? 13.149 -2.546 -33.862 1.00 93.25 191 GLU A O 1
ATOM 1517 N N . LEU A 1 192 ? 10.970 -3.083 -33.763 1.00 94.88 192 LEU A N 1
ATOM 1518 C CA . LEU A 1 192 ? 11.120 -3.984 -32.617 1.00 94.88 192 LEU A CA 1
ATOM 1519 C C . LEU A 1 192 ? 11.902 -5.250 -32.974 1.00 94.88 192 LEU A C 1
ATOM 1521 O O . LEU A 1 192 ? 12.668 -5.757 -32.151 1.00 94.88 192 LEU A O 1
ATOM 1525 N N . ALA A 1 193 ? 11.764 -5.745 -34.205 1.00 93.94 193 ALA A N 1
ATOM 1526 C CA . ALA A 1 193 ? 12.602 -6.818 -34.716 1.00 93.94 193 ALA A CA 1
ATOM 1527 C C . ALA A 1 193 ? 14.071 -6.376 -34.725 1.00 93.94 193 ALA A C 1
ATOM 1529 O O . ALA A 1 193 ? 14.902 -7.060 -34.140 1.00 93.94 193 ALA A O 1
ATOM 1530 N N . ALA A 1 194 ? 14.398 -5.210 -35.288 1.00 94.19 194 ALA A N 1
ATOM 1531 C CA . ALA A 1 194 ? 15.765 -4.692 -35.278 1.00 94.19 194 ALA A CA 1
ATOM 1532 C C . ALA A 1 194 ? 16.299 -4.487 -33.847 1.00 94.19 194 ALA A C 1
ATOM 1534 O O . ALA A 1 194 ? 17.401 -4.935 -33.531 1.00 94.19 194 ALA A O 1
ATOM 1535 N N . ALA A 1 195 ? 15.497 -3.895 -32.955 1.00 94.81 195 ALA A N 1
ATOM 1536 C CA . ALA A 1 195 ? 15.886 -3.620 -31.570 1.00 94.81 195 ALA A CA 1
ATOM 1537 C C . ALA A 1 195 ? 16.199 -4.893 -30.767 1.00 94.81 195 ALA A C 1
ATOM 1539 O O . ALA A 1 195 ? 17.039 -4.860 -29.871 1.00 94.81 195 ALA A O 1
ATOM 1540 N N . THR A 1 196 ? 15.538 -6.010 -31.082 1.00 94.75 196 THR A N 1
ATOM 1541 C CA . THR A 1 196 ? 15.692 -7.307 -30.394 1.00 94.75 196 THR A CA 1
ATOM 1542 C C . THR A 1 196 ? 16.652 -8.269 -31.103 1.00 94.75 196 THR A C 1
ATOM 1544 O O . THR A 1 196 ? 16.771 -9.431 -30.703 1.00 94.75 196 THR A O 1
ATOM 1547 N N . GLY A 1 197 ? 17.339 -7.826 -32.164 1.00 93.44 197 GLY A N 1
ATOM 1548 C CA . GLY A 1 197 ? 18.195 -8.694 -32.978 1.00 93.44 197 GLY A CA 1
ATOM 1549 C C . GLY A 1 197 ? 17.400 -9.771 -33.722 1.00 93.44 197 GLY A C 1
ATOM 1550 O O . GLY A 1 197 ? 17.798 -10.928 -33.750 1.00 93.44 197 GLY A O 1
ATOM 1551 N N . HIS A 1 198 ? 16.250 -9.400 -34.278 1.00 93.81 198 HIS A N 1
ATOM 1552 C CA . HIS A 1 198 ? 15.256 -10.266 -34.915 1.00 93.81 198 HIS A CA 1
ATOM 1553 C C . HIS A 1 198 ? 14.681 -11.332 -33.974 1.00 93.81 198 HIS A C 1
ATOM 1555 O O . HIS A 1 198 ? 14.522 -12.489 -34.360 1.00 93.81 198 HIS A O 1
ATOM 1561 N N . PHE A 1 199 ? 14.348 -10.936 -32.738 1.00 93.19 199 PHE A N 1
ATOM 1562 C CA . PHE A 1 199 ? 13.830 -11.836 -31.699 1.00 93.19 199 PHE A CA 1
ATOM 1563 C C . PHE A 1 199 ? 14.761 -13.036 -31.441 1.00 93.19 199 PHE A C 1
ATOM 1565 O O . PHE A 1 199 ? 14.314 -14.177 -31.286 1.00 93.19 199 PHE A O 1
ATOM 1572 N N . ASN A 1 200 ? 16.074 -12.776 -31.416 1.00 91.56 200 ASN A N 1
ATOM 1573 C CA . ASN A 1 200 ? 17.095 -13.794 -31.178 1.00 91.56 200 ASN A CA 1
ATOM 1574 C C . ASN A 1 200 ? 16.907 -14.444 -29.794 1.00 91.56 200 ASN A C 1
ATOM 1576 O O . ASN A 1 200 ? 16.611 -13.770 -28.806 1.00 91.56 200 ASN A O 1
ATOM 1580 N N . LYS A 1 201 ? 17.119 -15.762 -29.718 1.00 89.25 201 LYS A N 1
ATOM 1581 C CA . LYS A 1 201 ? 17.072 -16.545 -28.476 1.00 89.25 201 LYS A CA 1
ATOM 1582 C C . LYS A 1 201 ? 18.072 -16.065 -27.423 1.00 89.25 201 LYS A C 1
ATOM 1584 O O . LYS A 1 201 ? 17.776 -16.184 -26.243 1.00 89.25 201 LYS A O 1
ATOM 1589 N N . GLU A 1 202 ? 19.208 -15.493 -27.816 1.00 90.50 202 GLU A N 1
ATOM 1590 C CA . GLU A 1 202 ? 20.178 -14.914 -26.869 1.00 90.50 202 GLU A CA 1
ATOM 1591 C C . GLU A 1 202 ? 19.615 -13.707 -26.106 1.00 90.50 202 GLU A C 1
ATOM 1593 O O . GLU A 1 202 ? 20.025 -13.424 -24.984 1.00 90.50 202 GLU A O 1
ATOM 1598 N N . ASN A 1 203 ? 18.632 -13.021 -26.692 1.00 90.50 203 ASN A N 1
ATOM 1599 C CA . ASN A 1 203 ? 17.932 -11.908 -26.063 1.00 90.50 203 ASN A CA 1
ATOM 1600 C C . ASN A 1 203 ? 16.678 -12.359 -25.302 1.00 90.50 203 ASN A C 1
ATOM 1602 O O . ASN A 1 203 ? 15.924 -11.516 -24.826 1.00 90.50 203 ASN A O 1
ATOM 1606 N N . LEU A 1 204 ? 16.411 -13.659 -25.179 1.00 91.31 204 LEU A N 1
ATOM 1607 C CA . LEU A 1 204 ? 15.240 -14.163 -24.469 1.00 91.31 204 LEU A CA 1
ATOM 1608 C C . LEU A 1 204 ? 15.370 -13.913 -22.958 1.00 91.31 204 LEU A C 1
ATOM 1610 O O . LEU A 1 204 ? 16.280 -14.418 -22.308 1.00 91.31 204 LEU A O 1
ATOM 1614 N N . LEU A 1 205 ? 14.428 -13.162 -22.389 1.00 85.88 205 LEU A N 1
ATOM 1615 C CA . LEU A 1 205 ? 14.368 -12.870 -20.951 1.00 85.88 205 LEU A CA 1
ATOM 1616 C C . LEU A 1 205 ? 13.452 -13.836 -20.195 1.00 85.88 205 LEU A C 1
ATOM 1618 O O . LEU A 1 205 ? 13.686 -14.127 -19.017 1.00 85.88 205 LEU A O 1
ATOM 1622 N N . GLY A 1 206 ? 12.407 -14.328 -20.865 1.00 81.69 206 GLY A N 1
ATOM 1623 C CA . GLY A 1 206 ? 11.449 -15.252 -20.274 1.00 81.69 206 GLY A CA 1
ATOM 1624 C C . GLY A 1 206 ? 10.398 -15.763 -21.256 1.00 81.69 206 GLY A C 1
ATOM 1625 O O . GLY A 1 206 ? 10.053 -15.104 -22.240 1.00 81.69 206 GLY A O 1
ATOM 1626 N N . LEU A 1 207 ? 9.885 -16.953 -20.947 1.00 80.00 207 LEU A N 1
ATOM 1627 C CA . LEU A 1 207 ? 8.743 -17.589 -21.597 1.00 80.00 207 LEU A CA 1
ATOM 1628 C C . LEU A 1 207 ? 7.628 -17.705 -20.559 1.00 80.00 207 LEU A C 1
ATOM 1630 O O . LEU A 1 207 ? 7.828 -18.325 -19.519 1.00 80.00 207 LEU A O 1
ATOM 1634 N N . GLY A 1 208 ? 6.475 -17.100 -20.834 1.00 66.94 208 GLY A N 1
ATOM 1635 C CA . GLY A 1 208 ? 5.319 -17.120 -19.943 1.00 66.94 208 GLY A CA 1
ATOM 1636 C C . GLY A 1 208 ? 4.056 -17.646 -20.619 1.00 66.94 208 GLY A C 1
ATOM 1637 O O . GLY A 1 208 ? 4.018 -17.919 -21.827 1.00 66.94 208 GLY A O 1
ATOM 1638 N N . GLU A 1 209 ? 2.994 -17.750 -19.821 1.00 65.25 209 GLU A N 1
ATOM 1639 C CA . GLU A 1 209 ? 1.634 -18.034 -20.294 1.00 65.25 209 GLU A CA 1
ATOM 1640 C C . GLU A 1 209 ? 1.195 -16.993 -21.337 1.00 65.25 209 GLU A C 1
ATOM 1642 O O . GLU A 1 209 ? 0.709 -17.337 -22.415 1.00 65.25 209 GLU A O 1
ATOM 1647 N N . PHE A 1 210 ? 1.515 -15.726 -21.071 1.00 66.75 210 PHE A N 1
ATOM 1648 C CA . PHE A 1 210 ? 1.075 -14.571 -21.853 1.00 66.75 210 PHE A CA 1
ATOM 1649 C C . PHE A 1 210 ? 1.931 -14.280 -23.092 1.00 66.75 210 PHE A C 1
ATOM 1651 O O . PHE A 1 210 ? 1.585 -13.427 -23.904 1.00 66.75 210 PHE A O 1
ATOM 1658 N N . GLY A 1 211 ? 3.050 -14.985 -23.287 1.00 80.69 211 GLY A N 1
ATOM 1659 C CA . GLY A 1 211 ? 3.911 -14.781 -24.451 1.00 80.69 211 GLY A CA 1
ATOM 1660 C C . GLY A 1 211 ? 5.396 -14.908 -24.158 1.00 80.69 211 GLY A C 1
ATOM 1661 O O . GLY A 1 211 ? 5.816 -15.591 -23.224 1.00 80.69 211 GLY A O 1
ATOM 1662 N N . VAL A 1 212 ? 6.193 -14.263 -25.004 1.00 89.25 212 VAL A N 1
ATOM 1663 C CA . VAL A 1 212 ? 7.656 -14.331 -24.979 1.00 89.25 212 VAL A CA 1
ATOM 1664 C C . VAL A 1 212 ? 8.225 -12.936 -24.780 1.00 89.25 212 VAL A C 1
ATOM 1666 O O . VAL A 1 212 ? 7.816 -12.007 -25.473 1.00 89.25 212 VAL A O 1
ATOM 1669 N N . VAL A 1 213 ? 9.168 -12.780 -23.851 1.00 92.25 213 VAL A N 1
ATOM 1670 C CA . VAL A 1 213 ? 9.795 -11.486 -23.556 1.00 92.25 213 VAL A CA 1
ATOM 1671 C C . VAL A 1 213 ? 11.235 -11.484 -24.047 1.00 92.25 213 VAL A C 1
ATOM 1673 O O . VAL A 1 213 ? 12.031 -12.332 -23.647 1.00 92.25 213 VAL A O 1
ATOM 1676 N N . TYR A 1 214 ? 11.575 -10.503 -24.877 1.00 94.88 214 TYR A N 1
ATOM 1677 C CA . TYR A 1 214 ? 12.916 -10.296 -25.414 1.00 94.88 214 TYR A CA 1
ATOM 1678 C C . TYR A 1 214 ? 13.532 -9.011 -24.874 1.00 94.88 214 TYR A C 1
ATOM 1680 O O . TYR A 1 214 ? 12.846 -8.012 -24.672 1.00 94.88 214 TYR A O 1
ATOM 1688 N N . ARG A 1 215 ? 14.845 -9.012 -24.686 1.00 95.62 215 ARG A N 1
ATOM 1689 C CA . ARG A 1 215 ? 15.641 -7.812 -24.474 1.00 95.62 215 ARG A CA 1
ATOM 1690 C C . ARG A 1 215 ? 15.864 -7.117 -25.811 1.00 95.62 215 ARG A C 1
ATOM 1692 O O . ARG A 1 215 ? 16.159 -7.770 -26.810 1.00 95.62 215 ARG A O 1
ATOM 1699 N N . GLY A 1 216 ? 15.754 -5.799 -25.823 1.00 95.81 216 GLY A N 1
ATOM 1700 C CA . GLY A 1 216 ? 16.125 -4.985 -26.971 1.00 95.81 216 GLY A CA 1
ATOM 1701 C C . GLY A 1 216 ? 16.831 -3.704 -26.562 1.00 95.81 216 GLY A C 1
ATOM 1702 O O . GLY A 1 216 ? 16.952 -3.409 -25.371 1.00 95.81 216 GLY A O 1
ATOM 1703 N N . TRP A 1 217 ? 17.288 -2.946 -27.555 1.00 95.75 217 TRP A N 1
ATOM 1704 C CA . TRP A 1 217 ? 17.941 -1.657 -27.350 1.00 95.75 217 TRP A CA 1
ATOM 1705 C C . TRP A 1 217 ? 17.406 -0.613 -28.317 1.00 95.75 217 TRP A C 1
ATOM 1707 O O . TRP A 1 217 ? 17.393 -0.823 -29.532 1.00 95.75 217 TRP A O 1
ATOM 1717 N N . ILE A 1 218 ? 17.002 0.523 -27.758 1.00 93.75 218 ILE A N 1
ATOM 1718 C CA . ILE A 1 218 ? 16.543 1.694 -28.503 1.00 93.75 218 ILE A CA 1
ATOM 1719 C C . ILE A 1 218 ? 17.304 2.935 -28.049 1.00 93.75 218 ILE A C 1
ATOM 1721 O O . ILE A 1 218 ? 17.797 3.001 -26.926 1.00 93.75 218 ILE A O 1
ATOM 1725 N N . ASP A 1 219 ? 17.451 3.906 -28.934 1.00 92.19 219 ASP A N 1
ATOM 1726 C CA . ASP A 1 219 ? 17.977 5.221 -28.591 1.00 92.19 219 ASP A CA 1
ATOM 1727 C C . ASP A 1 219 ? 16.979 5.966 -27.689 1.00 92.19 219 ASP A C 1
ATOM 1729 O O . ASP A 1 219 ? 15.776 5.924 -27.932 1.00 92.19 219 ASP A O 1
ATOM 1733 N N . GLU A 1 220 ? 17.457 6.623 -26.632 1.00 83.38 220 GLU A N 1
ATOM 1734 C CA . GLU A 1 220 ? 16.583 7.205 -25.601 1.00 83.38 220 GLU A CA 1
ATOM 1735 C C . GLU A 1 220 ? 15.720 8.362 -26.131 1.00 83.38 220 GLU A C 1
ATOM 1737 O O . GLU A 1 220 ? 14.601 8.559 -25.660 1.00 83.38 220 GLU A O 1
ATOM 1742 N N . HIS A 1 221 ? 16.209 9.094 -27.136 1.00 84.25 221 HIS A N 1
ATOM 1743 C CA . HIS A 1 221 ? 15.520 10.262 -27.686 1.00 84.25 221 HIS A CA 1
ATOM 1744 C C . HIS A 1 221 ? 14.711 9.931 -28.937 1.00 84.25 221 HIS A C 1
ATOM 1746 O O . HIS A 1 221 ? 13.556 10.325 -29.053 1.00 84.25 221 HIS A O 1
ATOM 1752 N N . SER A 1 222 ? 15.313 9.217 -29.887 1.00 86.56 222 SER A N 1
ATOM 1753 C CA . SER A 1 222 ? 14.661 8.878 -31.154 1.00 86.56 222 SER A CA 1
ATOM 1754 C C . SER A 1 222 ? 13.806 7.616 -31.083 1.00 86.56 222 SER A C 1
ATOM 1756 O O . SER A 1 222 ? 13.070 7.351 -32.029 1.00 86.56 222 SER A O 1
ATOM 1758 N N . LEU A 1 223 ? 13.931 6.821 -30.010 1.00 85.62 223 LEU A N 1
ATOM 1759 C CA . LEU A 1 223 ? 13.268 5.525 -29.804 1.00 85.62 223 LEU A CA 1
ATOM 1760 C C . LEU A 1 223 ? 13.541 4.492 -30.913 1.00 85.62 223 LEU A C 1
ATOM 1762 O O . LEU A 1 223 ? 12.939 3.422 -30.944 1.00 85.62 223 LEU A O 1
ATOM 1766 N N . LYS A 1 224 ? 14.511 4.749 -31.796 1.00 89.62 224 LYS A N 1
ATOM 1767 C CA . LYS A 1 224 ? 14.899 3.827 -32.867 1.00 89.62 224 LYS A CA 1
ATOM 1768 C C . LYS A 1 224 ? 15.831 2.740 -32.358 1.00 89.62 224 LYS A C 1
ATOM 1770 O O . LYS A 1 224 ? 16.630 2.965 -31.452 1.00 89.62 224 LYS A O 1
ATOM 1775 N N . ALA A 1 225 ? 15.768 1.570 -32.991 1.00 88.75 225 ALA A N 1
ATOM 1776 C CA . ALA A 1 225 ? 16.660 0.451 -32.704 1.00 88.75 225 ALA A CA 1
ATOM 1777 C C . ALA A 1 225 ? 18.140 0.869 -32.753 1.00 88.75 225 ALA A C 1
ATOM 1779 O O . ALA A 1 225 ? 18.582 1.550 -33.679 1.00 88.75 225 ALA A O 1
ATOM 1780 N N . THR A 1 226 ? 18.919 0.437 -31.763 1.00 91.75 226 THR A N 1
ATOM 1781 C CA . THR A 1 226 ? 20.349 0.753 -31.661 1.00 91.75 226 THR A CA 1
ATOM 1782 C C . THR A 1 226 ? 21.127 -0.393 -31.011 1.00 91.75 226 THR A C 1
ATOM 1784 O O . THR A 1 226 ? 20.580 -1.438 -30.670 1.00 91.75 226 THR A O 1
ATOM 1787 N N . SER A 1 227 ? 22.438 -0.215 -30.858 1.00 85.56 227 SER A N 1
ATOM 1788 C CA . SER A 1 227 ? 23.324 -1.213 -30.256 1.00 85.56 227 SER A CA 1
ATOM 1789 C C . SER A 1 227 ? 23.343 -1.149 -28.718 1.00 85.56 227 SER A C 1
ATOM 1791 O O . SER A 1 227 ? 23.174 -0.064 -28.149 1.00 85.56 227 SER A O 1
ATOM 1793 N N . PRO A 1 228 ? 23.706 -2.250 -28.029 1.00 82.25 228 PRO A N 1
ATOM 1794 C CA . PRO A 1 228 ? 23.798 -2.292 -26.569 1.00 82.25 228 PRO A CA 1
ATOM 1795 C C . PRO A 1 228 ? 24.700 -1.246 -25.911 1.00 82.25 228 PRO A C 1
ATOM 1797 O O . PRO A 1 228 ? 24.514 -0.928 -24.742 1.00 82.25 228 PRO A O 1
ATOM 1800 N N . ARG A 1 229 ? 25.692 -0.721 -26.643 1.00 79.62 229 ARG A N 1
ATOM 1801 C CA . ARG A 1 229 ? 26.660 0.263 -26.128 1.00 79.62 229 ARG A CA 1
ATOM 1802 C C . ARG A 1 229 ? 26.158 1.706 -26.173 1.00 79.62 229 ARG A C 1
ATOM 1804 O O . ARG A 1 229 ? 26.792 2.563 -25.571 1.00 79.62 229 ARG A O 1
ATOM 1811 N N . LYS A 1 230 ? 25.091 1.980 -26.928 1.00 79.75 230 LYS A N 1
ATOM 1812 C CA . LYS A 1 230 ? 24.584 3.340 -27.185 1.00 79.75 230 LYS A CA 1
ATOM 1813 C C . LYS A 1 230 ? 23.107 3.522 -26.830 1.00 79.75 230 LYS A C 1
ATOM 1815 O O . LYS A 1 230 ? 22.652 4.654 -26.798 1.00 79.75 230 LYS A O 1
ATOM 1820 N N . GLY A 1 231 ? 22.369 2.435 -26.604 1.00 85.06 231 GLY A N 1
ATOM 1821 C CA . GLY A 1 231 ? 20.927 2.474 -26.370 1.00 85.06 231 GLY A CA 1
ATOM 1822 C C . GLY A 1 231 ? 20.490 2.200 -24.945 1.00 85.06 231 GLY A C 1
ATOM 1823 O O . GLY A 1 231 ? 21.149 1.480 -24.194 1.00 85.06 231 GLY A O 1
ATOM 1824 N N . MET A 1 232 ? 19.294 2.686 -24.639 1.00 91.38 232 MET A N 1
ATOM 1825 C CA . MET A 1 232 ? 18.487 2.261 -23.510 1.00 91.38 232 MET A CA 1
ATOM 1826 C C . MET A 1 232 ? 17.991 0.828 -23.737 1.00 91.38 232 MET A C 1
ATOM 1828 O O . MET A 1 232 ? 17.433 0.497 -24.786 1.00 91.38 232 MET A O 1
ATOM 1832 N N . ALA A 1 233 ? 18.185 -0.034 -22.739 1.00 94.25 233 ALA A N 1
ATOM 1833 C CA . ALA A 1 233 ? 17.649 -1.388 -22.770 1.00 94.25 233 ALA A CA 1
ATOM 1834 C C . ALA A 1 233 ? 16.127 -1.381 -22.541 1.00 94.25 233 ALA A C 1
ATOM 1836 O O . ALA A 1 233 ? 15.629 -0.704 -21.641 1.00 94.25 233 ALA A O 1
ATOM 1837 N N . ILE A 1 234 ? 15.409 -2.192 -23.313 1.00 96.00 234 ILE A N 1
ATOM 1838 C CA . ILE A 1 234 ? 13.956 -2.377 -23.231 1.00 96.00 234 ILE A CA 1
ATOM 1839 C C . ILE A 1 234 ? 13.595 -3.857 -23.115 1.00 96.00 234 ILE A C 1
ATOM 1841 O O . ILE A 1 234 ? 14.368 -4.735 -23.509 1.00 96.00 234 ILE A O 1
ATOM 1845 N N . ALA A 1 235 ? 12.407 -4.127 -22.581 1.00 96.06 235 ALA A N 1
ATOM 1846 C CA . ALA A 1 235 ? 11.791 -5.446 -22.591 1.00 96.06 235 ALA A CA 1
ATOM 1847 C C . ALA A 1 235 ? 10.610 -5.448 -23.569 1.00 96.06 235 ALA A C 1
ATOM 1849 O O . ALA A 1 235 ? 9.668 -4.676 -23.421 1.00 96.06 235 ALA A O 1
ATOM 1850 N N . VAL A 1 236 ? 10.660 -6.317 -24.574 1.00 95.56 236 VAL A N 1
ATOM 1851 C CA . VAL A 1 236 ? 9.646 -6.451 -25.621 1.00 95.56 236 VAL A CA 1
ATOM 1852 C C . VAL A 1 236 ? 8.874 -7.747 -25.394 1.00 95.56 236 VAL A C 1
ATOM 1854 O O . VAL A 1 236 ? 9.387 -8.835 -25.655 1.00 95.56 236 VAL A O 1
ATOM 1857 N N . LYS A 1 237 ? 7.638 -7.640 -24.898 1.00 92.69 237 LYS A N 1
ATOM 1858 C CA . LYS A 1 237 ? 6.718 -8.769 -24.695 1.00 92.69 237 LYS A CA 1
ATOM 1859 C C . LYS A 1 237 ? 5.922 -8.985 -25.977 1.00 92.69 237 LYS A C 1
ATOM 1861 O O . LYS A 1 237 ? 5.096 -8.153 -26.343 1.00 92.69 237 LYS A O 1
ATOM 1866 N N . LYS A 1 238 ? 6.169 -10.099 -26.662 1.00 90.56 238 LYS A N 1
ATOM 1867 C CA . LYS A 1 238 ? 5.388 -10.564 -27.811 1.00 90.56 238 LYS A CA 1
ATOM 1868 C C . LYS A 1 238 ? 4.299 -11.513 -27.324 1.00 90.56 238 LYS A C 1
ATOM 1870 O O . LYS A 1 238 ? 4.604 -12.607 -26.846 1.00 90.56 238 LYS A O 1
ATOM 1875 N N . LEU A 1 239 ? 3.043 -11.084 -27.433 1.00 83.19 239 LEU A N 1
ATOM 1876 C CA . LEU A 1 239 ? 1.888 -11.857 -26.980 1.00 83.19 239 LEU A CA 1
ATOM 1877 C C . LEU A 1 239 ? 1.565 -12.985 -27.967 1.00 83.19 239 LEU A C 1
ATOM 1879 O O . LEU A 1 239 ? 1.859 -12.889 -29.163 1.00 83.19 239 LEU A O 1
ATOM 1883 N N . ARG A 1 240 ? 0.976 -14.076 -27.467 1.00 73.31 240 ARG A N 1
ATOM 1884 C CA . ARG A 1 240 ? 0.584 -15.213 -28.314 1.00 73.31 240 ARG A CA 1
ATOM 1885 C C . ARG A 1 240 ? -0.573 -14.817 -29.234 1.00 73.31 240 ARG A C 1
ATOM 1887 O O . ARG A 1 240 ? -1.529 -14.183 -28.807 1.00 73.31 240 ARG A O 1
ATOM 1894 N N . HIS A 1 241 ? -0.468 -15.223 -30.494 1.00 61.56 241 HIS A N 1
ATOM 1895 C CA . HIS A 1 241 ? -1.385 -14.843 -31.568 1.00 61.56 241 HIS A CA 1
ATOM 1896 C C . HIS A 1 241 ? -2.742 -15.582 -31.523 1.00 61.56 241 HIS A C 1
ATOM 1898 O O . HIS A 1 241 ? -3.735 -15.066 -32.026 1.00 61.56 241 HIS A O 1
ATOM 1904 N N . ASP A 1 242 ? -2.812 -16.761 -30.894 1.00 57.22 242 ASP A N 1
ATOM 1905 C CA . ASP A 1 242 ? -3.906 -17.719 -31.129 1.00 57.22 242 ASP A CA 1
ATOM 1906 C C . ASP A 1 242 ? -5.001 -17.740 -30.044 1.00 57.22 242 ASP A C 1
ATOM 1908 O O . ASP A 1 242 ? -5.793 -18.680 -29.984 1.00 57.22 242 ASP A O 1
ATOM 1912 N N . SER A 1 243 ? -5.075 -16.735 -29.164 1.00 57.75 243 SER A N 1
ATOM 1913 C CA . SER A 1 243 ? -6.098 -16.698 -28.111 1.00 57.75 243 SER A CA 1
ATOM 1914 C C . SER A 1 243 ? -6.811 -15.347 -28.029 1.00 57.75 243 SER A C 1
ATOM 1916 O O . SER A 1 243 ? -6.185 -14.290 -27.973 1.00 57.75 243 SER A O 1
ATOM 1918 N N . CYS A 1 244 ? -8.149 -15.373 -27.931 1.00 61.47 244 CYS A N 1
ATOM 1919 C CA . CYS A 1 244 ? -8.953 -14.193 -27.568 1.00 61.47 244 CYS A CA 1
ATOM 1920 C C . CYS A 1 244 ? -8.465 -13.553 -26.254 1.00 61.47 244 CYS A C 1
ATOM 1922 O O . CYS A 1 244 ? -8.629 -12.356 -26.031 1.00 61.47 244 CYS A O 1
ATOM 1924 N N . GLN A 1 245 ? -7.835 -14.361 -25.400 1.00 66.62 245 GLN A N 1
ATOM 1925 C CA . GLN A 1 245 ? -7.217 -13.942 -24.153 1.00 66.62 245 GLN A CA 1
ATOM 1926 C C . GLN A 1 245 ? -6.023 -12.996 -24.370 1.00 66.62 245 GLN A C 1
ATOM 1928 O O . GLN A 1 245 ? -5.991 -11.945 -23.739 1.00 66.62 245 GLN A O 1
ATOM 1933 N N . GLY A 1 246 ? -5.105 -13.286 -25.301 1.00 67.44 246 GLY A N 1
ATOM 1934 C CA . GLY A 1 246 ? -3.937 -12.428 -25.547 1.00 67.44 246 GLY A CA 1
ATOM 1935 C C . GLY A 1 246 ? -4.311 -11.027 -26.049 1.00 67.44 246 GLY A C 1
ATOM 1936 O O . GLY A 1 246 ? -3.700 -10.036 -25.655 1.00 67.44 246 GLY A O 1
ATOM 1937 N N . GLN A 1 247 ? -5.366 -10.912 -26.864 1.00 71.31 247 GLN A N 1
ATOM 1938 C CA . GLN A 1 247 ? -5.892 -9.609 -27.289 1.00 71.31 247 GLN A CA 1
ATOM 1939 C C . GLN A 1 247 ? -6.520 -8.830 -26.123 1.00 71.31 247 GLN A C 1
ATOM 1941 O O . GLN A 1 247 ? -6.325 -7.618 -26.013 1.00 71.31 247 GLN A O 1
ATOM 1946 N N . GLN A 1 248 ? -7.268 -9.510 -25.251 1.00 74.31 248 GLN A N 1
ATOM 1947 C CA . GLN A 1 248 ? -7.880 -8.881 -24.082 1.00 74.31 248 GLN A CA 1
ATOM 1948 C C . GLN A 1 248 ? -6.827 -8.409 -23.072 1.00 74.31 248 GLN A C 1
ATOM 1950 O O . GLN A 1 248 ? -6.957 -7.313 -22.528 1.00 74.31 248 GLN A O 1
ATOM 1955 N N . GLU A 1 249 ? -5.775 -9.195 -22.852 1.00 74.69 249 GLU A N 1
ATOM 1956 C CA . GLU A 1 249 ? -4.642 -8.817 -22.005 1.00 74.69 249 GLU A CA 1
ATOM 1957 C C . GLU A 1 249 ? -3.912 -7.606 -22.579 1.00 74.69 249 GLU A C 1
ATOM 1959 O O . GLU A 1 249 ? -3.702 -6.635 -21.861 1.00 74.69 249 GLU A O 1
ATOM 1964 N N . TRP A 1 250 ? -3.629 -7.599 -23.886 1.00 82.31 250 TRP A N 1
ATOM 1965 C CA . TRP A 1 250 ? -3.007 -6.456 -24.559 1.00 82.31 250 TRP A CA 1
ATOM 1966 C C . TRP A 1 250 ? -3.793 -5.155 -24.353 1.00 82.31 250 TRP A C 1
ATOM 1968 O O . TRP A 1 250 ? -3.229 -4.134 -23.956 1.00 82.31 250 TRP A O 1
ATOM 1978 N N . LEU A 1 251 ? -5.111 -5.199 -24.583 1.00 80.12 251 LEU A N 1
ATOM 1979 C CA . LEU A 1 251 ? -5.997 -4.049 -24.383 1.00 80.12 251 LEU A CA 1
ATOM 1980 C C . LEU A 1 251 ? -6.028 -3.610 -22.917 1.00 80.12 251 LEU A C 1
ATOM 1982 O O . LEU A 1 251 ? -6.009 -2.413 -22.632 1.00 80.12 251 LEU A O 1
ATOM 1986 N N . THR A 1 252 ? -6.068 -4.570 -21.991 1.00 80.50 252 THR A N 1
ATOM 1987 C CA . THR A 1 252 ? -6.053 -4.302 -20.549 1.00 80.50 252 THR A CA 1
ATOM 1988 C C . THR A 1 252 ? -4.750 -3.620 -20.138 1.00 80.50 252 THR A C 1
ATOM 1990 O O . THR A 1 252 ? -4.789 -2.584 -19.476 1.00 80.50 252 THR A O 1
ATOM 1993 N N . GLU A 1 253 ? -3.602 -4.133 -20.577 1.00 86.12 253 GLU A N 1
ATOM 1994 C CA . GLU A 1 253 ? -2.296 -3.558 -20.257 1.00 86.12 253 GLU A CA 1
ATOM 1995 C C . GLU A 1 253 ? -2.154 -2.130 -20.788 1.00 86.12 253 GLU A C 1
ATOM 1997 O O . GLU A 1 253 ? -1.753 -1.246 -20.035 1.00 86.12 253 GLU A O 1
ATOM 2002 N N . ILE A 1 254 ? -2.558 -1.865 -22.034 1.00 82.88 254 ILE A N 1
ATOM 2003 C CA . ILE A 1 254 ? -2.540 -0.503 -22.592 1.00 82.88 254 ILE A CA 1
ATOM 2004 C C . ILE A 1 254 ? -3.492 0.420 -21.835 1.00 82.88 254 ILE A C 1
ATOM 2006 O O . ILE A 1 254 ? -3.127 1.558 -21.537 1.00 82.88 254 ILE A O 1
ATOM 2010 N N . LYS A 1 255 ? -4.696 -0.054 -21.495 1.00 81.38 255 LYS A N 1
ATOM 2011 C CA . LYS A 1 255 ? -5.683 0.737 -20.750 1.00 81.38 255 LYS A CA 1
ATOM 2012 C C . LYS A 1 255 ? -5.134 1.189 -19.398 1.00 81.38 255 LYS A C 1
ATOM 2014 O O . LYS A 1 255 ? -5.306 2.353 -19.048 1.00 81.38 255 LYS A O 1
ATOM 2019 N N . TYR A 1 256 ? -4.511 0.283 -18.644 1.00 79.69 256 TYR A N 1
ATOM 2020 C CA . TYR A 1 256 ? -3.969 0.603 -17.326 1.00 79.69 256 TYR A CA 1
ATOM 2021 C C . TYR A 1 256 ? -2.592 1.254 -17.439 1.00 79.69 256 TYR A C 1
ATOM 2023 O O . TYR A 1 256 ? -2.452 2.433 -17.151 1.00 79.69 256 TYR A O 1
ATOM 2031 N N . LEU A 1 257 ? -1.567 0.550 -17.910 1.00 81.31 257 LEU A N 1
ATOM 2032 C CA . LEU A 1 257 ? -0.201 1.081 -17.895 1.00 81.31 257 LEU A CA 1
ATOM 2033 C C . LEU A 1 257 ? 0.029 2.247 -18.860 1.00 81.31 257 LEU A C 1
ATOM 2035 O O . LEU A 1 257 ? 0.928 3.046 -18.621 1.00 81.31 257 LEU A O 1
ATOM 2039 N N . GLY A 1 258 ? -0.788 2.404 -19.905 1.00 76.81 258 GLY A N 1
ATOM 2040 C CA . GLY A 1 258 ? -0.667 3.539 -20.825 1.00 76.81 258 GLY A CA 1
ATOM 2041 C C . GLY A 1 258 ? -0.959 4.902 -20.196 1.00 76.81 258 GLY A C 1
ATOM 2042 O O . GLY A 1 258 ? -0.574 5.926 -20.757 1.00 76.81 258 GLY A O 1
ATOM 2043 N N . GLN A 1 259 ? -1.630 4.930 -19.042 1.00 72.38 259 GLN A N 1
ATOM 2044 C CA . GLN A 1 259 ? -2.022 6.163 -18.351 1.00 72.38 259 GLN A CA 1
ATOM 2045 C C . GLN A 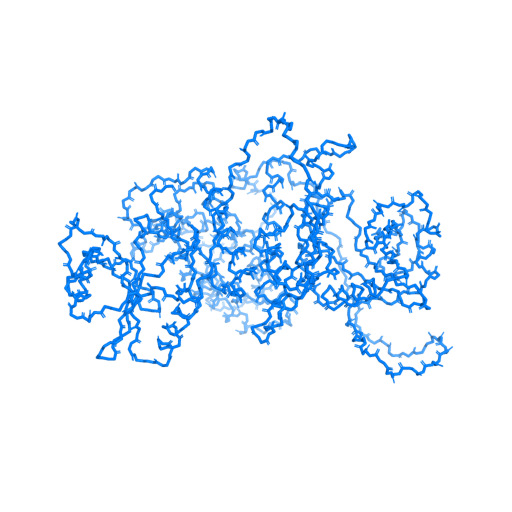1 259 ? -1.406 6.284 -16.952 1.00 72.38 259 GLN A C 1
ATOM 2047 O O . GLN A 1 259 ? -1.546 7.323 -16.309 1.00 72.38 259 GLN A O 1
ATOM 2052 N N . LEU A 1 260 ? -0.721 5.244 -16.469 1.00 78.75 260 LEU A N 1
ATOM 2053 C CA . LEU A 1 260 ? -0.194 5.192 -15.109 1.00 78.75 260 LEU A CA 1
ATOM 2054 C C . LEU A 1 260 ? 1.305 5.475 -15.079 1.00 78.75 260 LEU A C 1
ATOM 2056 O O . LEU A 1 260 ? 2.095 4.848 -15.779 1.00 78.75 260 LEU A O 1
ATOM 2060 N N . CYS A 1 261 ? 1.703 6.387 -14.194 1.00 80.00 261 CYS A N 1
ATOM 2061 C CA . CYS A 1 261 ? 3.100 6.670 -13.898 1.00 80.00 261 CYS A CA 1
ATOM 2062 C C . CYS A 1 261 ? 3.300 6.623 -12.383 1.00 80.00 261 CYS A C 1
ATOM 2064 O O . CYS A 1 261 ? 2.838 7.500 -11.658 1.00 80.00 261 CYS A O 1
ATOM 2066 N N . HIS A 1 262 ? 3.975 5.582 -11.898 1.00 85.56 262 HIS A N 1
ATOM 2067 C CA . HIS A 1 262 ? 4.268 5.411 -10.479 1.00 85.56 262 HIS A CA 1
ATOM 2068 C C . HIS A 1 262 ? 5.645 4.748 -10.314 1.00 85.56 262 HIS A C 1
ATOM 2070 O O . HIS A 1 262 ? 5.941 3.790 -11.028 1.00 85.56 262 HIS A O 1
ATOM 2076 N N . PRO A 1 263 ? 6.494 5.185 -9.363 1.00 87.62 263 PRO A N 1
ATOM 2077 C CA . PRO A 1 263 ? 7.860 4.671 -9.207 1.00 87.62 263 PRO A CA 1
ATOM 2078 C C . PRO A 1 263 ? 7.944 3.170 -8.894 1.00 87.62 263 PRO A C 1
ATOM 2080 O O . PRO A 1 263 ? 8.994 2.568 -9.096 1.00 87.62 263 PRO A O 1
ATOM 2083 N N . ASN A 1 264 ? 6.859 2.567 -8.398 1.00 94.56 264 ASN A N 1
ATOM 2084 C CA . ASN A 1 264 ? 6.763 1.134 -8.100 1.00 94.56 264 ASN A CA 1
ATOM 2085 C C . ASN A 1 264 ? 5.869 0.355 -9.080 1.00 94.56 264 ASN A C 1
ATOM 2087 O O . ASN A 1 264 ? 5.465 -0.762 -8.769 1.00 94.56 264 ASN A O 1
ATOM 2091 N N . LEU A 1 265 ? 5.553 0.926 -10.243 1.00 92.12 265 LEU A N 1
ATOM 2092 C CA . LEU A 1 265 ? 4.924 0.229 -11.366 1.00 92.12 265 LEU A CA 1
ATOM 2093 C C . LEU A 1 265 ? 5.898 0.192 -12.543 1.00 92.12 265 LEU A C 1
ATOM 2095 O O . LEU A 1 265 ? 6.669 1.132 -12.734 1.00 92.12 265 LEU A O 1
ATOM 2099 N N . VAL A 1 266 ? 5.887 -0.894 -13.314 1.00 93.06 266 VAL A N 1
ATOM 2100 C CA . VAL A 1 266 ? 6.701 -0.979 -14.532 1.00 93.06 266 VAL A CA 1
ATOM 2101 C C . VAL A 1 266 ? 6.155 -0.018 -15.581 1.00 93.06 266 VAL A C 1
ATOM 2103 O O . VAL A 1 266 ? 4.967 -0.032 -15.896 1.00 93.06 266 VAL A O 1
ATOM 2106 N N . LYS A 1 267 ? 7.037 0.809 -16.139 1.00 90.56 267 LYS A N 1
ATOM 2107 C CA . LYS A 1 267 ? 6.710 1.764 -17.192 1.00 90.56 267 LYS A CA 1
ATOM 2108 C C . LYS A 1 267 ? 6.503 1.044 -18.523 1.00 90.56 267 LYS A C 1
ATOM 2110 O O . LYS A 1 267 ? 7.432 0.429 -19.052 1.00 90.56 267 LYS A O 1
ATOM 2115 N N . LEU A 1 268 ? 5.305 1.187 -19.084 1.00 90.81 268 LEU A N 1
ATOM 2116 C CA . LEU A 1 268 ? 5.025 0.876 -20.482 1.00 90.81 268 LEU A CA 1
ATOM 2117 C C . LEU A 1 268 ? 5.505 2.056 -21.341 1.00 90.81 268 LEU A C 1
ATOM 2119 O O . LEU A 1 268 ? 5.082 3.191 -21.142 1.00 90.81 268 LEU A O 1
ATOM 2123 N N . ILE A 1 269 ? 6.442 1.791 -22.248 1.00 90.94 269 ILE A N 1
ATOM 2124 C CA . ILE A 1 269 ? 7.032 2.773 -23.170 1.00 90.94 269 ILE A CA 1
ATOM 2125 C C . ILE A 1 269 ? 6.165 2.895 -24.424 1.00 90.94 269 ILE A C 1
ATOM 2127 O O . ILE A 1 269 ? 5.945 3.991 -24.931 1.00 90.94 269 ILE A O 1
ATOM 2131 N N . GLY A 1 270 ? 5.655 1.771 -24.920 1.00 90.38 270 GLY A N 1
ATOM 2132 C CA . GLY A 1 270 ? 4.867 1.756 -26.140 1.00 90.38 270 GLY A CA 1
ATOM 2133 C C . GLY A 1 270 ? 4.347 0.377 -26.505 1.00 90.38 270 GLY A C 1
ATOM 2134 O O . GLY A 1 270 ? 4.419 -0.573 -25.721 1.00 90.38 270 GLY A O 1
ATOM 2135 N N . TYR A 1 271 ? 3.812 0.272 -27.711 1.00 91.88 271 TYR A N 1
ATOM 2136 C CA . TYR A 1 271 ? 3.211 -0.950 -28.230 1.00 91.88 271 TYR A CA 1
ATOM 2137 C C . TYR A 1 271 ? 3.443 -1.086 -29.735 1.00 91.88 271 TYR A C 1
ATOM 2139 O O . TYR A 1 271 ? 3.790 -0.124 -30.413 1.00 91.88 271 TYR A O 1
ATOM 2147 N N . CYS A 1 272 ? 3.216 -2.290 -30.258 1.00 89.12 272 CYS A N 1
ATOM 2148 C CA . CYS A 1 272 ? 3.107 -2.542 -31.692 1.00 89.12 272 CYS A CA 1
ATOM 2149 C C . CYS A 1 272 ? 1.807 -3.300 -31.974 1.00 89.12 272 CYS A C 1
ATOM 2151 O O . CYS A 1 272 ? 1.503 -4.306 -31.317 1.00 89.12 272 CYS A O 1
ATOM 2153 N N . LEU A 1 273 ? 1.056 -2.788 -32.949 1.00 86.31 273 LEU A N 1
ATOM 2154 C CA . LEU A 1 273 ? -0.194 -3.341 -33.452 1.00 86.31 273 LEU A CA 1
ATOM 2155 C C . LEU A 1 273 ? -0.104 -3.439 -34.981 1.00 86.31 273 LEU A C 1
ATOM 2157 O O . LEU A 1 273 ? -0.580 -2.562 -35.692 1.00 86.31 273 LEU A O 1
ATOM 2161 N N . GLU A 1 274 ? 0.517 -4.504 -35.484 1.00 83.06 274 GLU A N 1
ATOM 2162 C CA . GLU A 1 274 ? 0.670 -4.730 -36.927 1.00 83.06 274 GLU A CA 1
ATOM 2163 C C . GLU A 1 274 ? 0.248 -6.145 -37.298 1.00 83.06 274 GLU A C 1
ATOM 2165 O O . GLU A 1 274 ? 0.742 -7.122 -36.731 1.00 83.06 274 GLU A O 1
ATOM 2170 N N . ASP A 1 275 ? -0.681 -6.262 -38.248 1.00 81.88 275 ASP A N 1
ATOM 2171 C CA . ASP A 1 275 ? -1.304 -7.519 -38.654 1.00 81.88 275 ASP A CA 1
ATOM 2172 C C . ASP A 1 275 ? -1.793 -8.334 -37.437 1.00 81.88 275 ASP A C 1
ATOM 2174 O O . ASP A 1 275 ? -2.725 -7.980 -36.706 1.00 81.88 275 ASP A O 1
ATOM 2178 N N . LYS A 1 276 ? -1.093 -9.440 -37.204 1.00 78.12 276 LYS A N 1
ATOM 2179 C CA . LYS A 1 276 ? -1.288 -10.472 -36.194 1.00 78.12 276 LYS A CA 1
ATOM 2180 C C . LYS A 1 276 ? -0.352 -10.300 -34.993 1.00 78.12 276 LYS A C 1
ATOM 2182 O O . LYS A 1 276 ? -0.440 -11.027 -34.009 1.00 78.12 276 LYS A O 1
ATOM 2187 N N . ASN A 1 277 ? 0.555 -9.336 -35.055 1.00 82.81 277 ASN A N 1
ATOM 2188 C CA . ASN A 1 277 ? 1.528 -9.072 -34.017 1.00 82.81 277 ASN A CA 1
ATOM 2189 C C . ASN A 1 277 ? 0.931 -8.109 -32.984 1.00 82.81 277 ASN A C 1
ATOM 2191 O O . ASN A 1 277 ? 0.412 -7.041 -33.315 1.00 82.81 277 ASN A O 1
ATOM 2195 N N . ARG A 1 278 ? 0.977 -8.521 -31.717 1.00 86.94 278 ARG A N 1
ATOM 2196 C CA . ARG A 1 278 ? 0.653 -7.696 -30.550 1.00 86.94 278 ARG A CA 1
ATOM 2197 C C . ARG A 1 278 ? 1.878 -7.693 -29.651 1.00 86.94 278 ARG A C 1
ATOM 2199 O O . ARG A 1 278 ? 2.242 -8.738 -29.106 1.00 86.94 278 ARG A O 1
ATOM 2206 N N . LEU A 1 279 ? 2.563 -6.557 -29.575 1.00 91.06 279 LEU A N 1
ATOM 2207 C CA . LEU A 1 279 ? 3.743 -6.407 -28.728 1.00 91.06 279 LEU A CA 1
ATOM 2208 C C . LEU A 1 279 ? 3.554 -5.239 -27.765 1.00 91.06 279 LEU A C 1
ATOM 2210 O O . LEU A 1 279 ? 2.884 -4.255 -28.085 1.00 91.06 279 LEU A O 1
ATOM 2214 N N . LEU A 1 280 ? 4.169 -5.370 -26.596 1.00 92.06 280 LEU A N 1
ATOM 2215 C CA . LEU A 1 280 ? 4.251 -4.345 -25.562 1.00 92.06 280 LEU A CA 1
ATOM 2216 C C . LEU A 1 280 ? 5.727 -4.095 -25.244 1.00 92.06 280 LEU A C 1
ATOM 2218 O O . LEU A 1 280 ? 6.517 -5.040 -25.167 1.00 92.06 280 LEU A O 1
ATOM 2222 N N . VAL A 1 281 ? 6.096 -2.826 -25.096 1.00 94.44 281 VAL A N 1
ATOM 2223 C CA . VAL A 1 281 ? 7.476 -2.383 -24.876 1.00 94.44 281 VAL A CA 1
ATOM 2224 C C . VAL A 1 281 ? 7.567 -1.729 -23.508 1.00 94.44 281 VAL A C 1
ATOM 2226 O O . VAL A 1 281 ? 6.912 -0.719 -23.268 1.00 94.44 281 VAL A O 1
ATOM 2229 N N . TYR A 1 282 ? 8.394 -2.273 -22.623 1.00 94.19 282 TYR A N 1
ATOM 2230 C CA . TYR A 1 282 ? 8.579 -1.792 -21.254 1.00 94.19 282 TYR A CA 1
ATOM 2231 C C . TYR A 1 282 ? 10.015 -1.346 -21.008 1.00 94.19 282 TYR A C 1
ATOM 2233 O O . TYR A 1 282 ? 10.943 -1.732 -21.727 1.00 94.19 282 TYR A O 1
ATOM 2241 N N . GLU A 1 283 ? 10.206 -0.593 -19.926 1.00 93.50 283 GLU A N 1
ATOM 2242 C CA . GLU A 1 283 ? 11.535 -0.422 -19.342 1.00 93.50 283 GLU A CA 1
ATOM 2243 C C . GLU A 1 283 ? 12.161 -1.783 -18.985 1.00 93.50 283 GLU A C 1
ATOM 2245 O O . GLU A 1 283 ? 11.487 -2.697 -18.502 1.00 93.50 283 GLU A O 1
ATOM 2250 N N . PHE A 1 284 ? 13.465 -1.934 -19.223 1.00 94.69 284 PHE A N 1
ATOM 2251 C CA . PHE A 1 284 ? 14.185 -3.143 -18.835 1.00 94.69 284 PHE A CA 1
ATOM 2252 C C . PHE A 1 284 ? 14.641 -3.073 -17.374 1.00 94.69 284 PHE A C 1
ATOM 2254 O O . PHE A 1 284 ? 15.338 -2.140 -16.975 1.00 94.69 284 PHE A O 1
ATOM 2261 N N . LEU A 1 285 ? 14.310 -4.106 -16.594 1.00 94.69 285 LEU A N 1
ATOM 2262 C CA . LEU A 1 285 ? 14.684 -4.224 -15.184 1.00 94.69 285 LEU A CA 1
ATOM 2263 C C . LEU A 1 285 ? 15.768 -5.302 -15.003 1.00 94.69 285 LEU A C 1
ATOM 2265 O O . LEU A 1 285 ? 15.477 -6.498 -15.076 1.00 94.69 285 LEU A O 1
ATOM 2269 N N . PRO A 1 286 ? 17.040 -4.903 -14.805 1.00 91.00 286 PRO A N 1
ATOM 2270 C CA . PRO A 1 286 ? 18.193 -5.786 -14.986 1.00 91.00 286 PRO A CA 1
ATOM 2271 C C . PRO A 1 286 ? 18.389 -6.821 -13.883 1.00 91.00 286 PRO A C 1
ATOM 2273 O O . PRO A 1 286 ? 19.130 -7.778 -14.096 1.00 91.00 286 PRO A O 1
ATOM 2276 N N . LYS A 1 287 ? 17.765 -6.649 -12.713 1.00 91.62 287 LYS A N 1
ATOM 2277 C CA . LYS A 1 287 ? 17.783 -7.672 -11.661 1.00 91.62 287 LYS A CA 1
ATOM 2278 C C . LYS A 1 287 ? 16.667 -8.703 -11.847 1.00 91.62 287 LYS A C 1
ATOM 2280 O O . LYS A 1 287 ? 16.635 -9.687 -11.131 1.00 91.62 287 LYS A O 1
ATOM 2285 N N . GLY A 1 288 ? 15.817 -8.555 -12.863 1.00 90.88 288 GLY A N 1
ATOM 2286 C CA . GLY A 1 288 ? 14.788 -9.541 -13.169 1.00 90.88 288 GLY A CA 1
ATOM 2287 C C . GLY A 1 288 ? 13.716 -9.619 -12.084 1.00 90.88 288 GLY A C 1
ATOM 2288 O O . GLY A 1 288 ? 13.454 -8.640 -11.383 1.00 90.88 288 GLY A O 1
ATOM 2289 N N . SER A 1 289 ? 13.056 -10.770 -11.997 1.00 91.62 289 SER A N 1
ATOM 2290 C CA . SER A 1 289 ? 11.915 -11.001 -11.118 1.00 91.62 289 SER A CA 1
ATOM 2291 C C . SER A 1 289 ? 12.324 -11.456 -9.713 1.00 91.62 289 SER A C 1
ATOM 2293 O O . SER A 1 289 ? 13.344 -12.115 -9.519 1.00 91.62 289 SER A O 1
ATOM 2295 N N . LEU A 1 290 ? 11.524 -11.088 -8.711 1.00 92.56 290 LEU A N 1
ATOM 2296 C CA . LEU A 1 290 ? 11.795 -11.326 -7.293 1.00 92.56 290 LEU A CA 1
ATOM 2297 C C . LEU A 1 290 ? 11.886 -12.819 -6.947 1.00 92.56 290 LEU A C 1
ATOM 2299 O O . LEU A 1 290 ? 12.676 -13.193 -6.086 1.00 92.56 290 LEU A O 1
ATOM 2303 N N . ASP A 1 291 ? 11.110 -13.670 -7.612 1.00 88.19 291 ASP A N 1
ATOM 2304 C CA . ASP A 1 291 ? 11.165 -15.128 -7.453 1.00 88.19 291 ASP A CA 1
ATOM 2305 C C . ASP A 1 291 ? 12.575 -15.700 -7.689 1.00 88.19 291 ASP A C 1
ATOM 2307 O O . ASP A 1 291 ? 13.023 -16.524 -6.893 1.00 88.19 291 ASP A O 1
ATOM 2311 N N . ARG A 1 292 ? 13.323 -15.185 -8.677 1.00 86.69 292 ARG A N 1
ATOM 2312 C CA . ARG A 1 292 ? 14.722 -15.577 -8.953 1.00 86.69 292 ARG A CA 1
ATOM 2313 C C . ARG A 1 292 ? 15.679 -15.261 -7.805 1.00 86.69 292 ARG A C 1
ATOM 2315 O O . ARG A 1 292 ? 16.738 -15.864 -7.703 1.00 86.69 292 ARG A O 1
ATOM 2322 N N . HIS A 1 293 ? 15.316 -14.308 -6.951 1.00 87.75 293 HIS A N 1
ATOM 2323 C CA . HIS A 1 293 ? 16.097 -13.924 -5.778 1.00 87.75 293 HIS A CA 1
ATOM 2324 C C . HIS A 1 293 ? 15.634 -14.596 -4.475 1.00 87.75 293 HIS A C 1
ATOM 2326 O O . HIS A 1 293 ? 16.307 -14.458 -3.447 1.00 87.75 293 HIS A O 1
ATOM 2332 N N . LEU A 1 294 ? 14.467 -15.249 -4.485 1.00 82.62 294 LEU A N 1
ATOM 2333 C CA . LEU A 1 294 ? 13.860 -15.872 -3.306 1.00 82.62 294 LEU A CA 1
ATOM 2334 C C . LEU A 1 294 ? 13.940 -17.398 -3.328 1.00 82.62 294 LEU A C 1
ATOM 2336 O O . LEU A 1 294 ? 14.060 -17.994 -2.260 1.00 82.62 294 LEU A O 1
ATOM 2340 N N . PHE A 1 295 ? 13.859 -18.017 -4.504 1.00 80.50 295 PHE A N 1
ATOM 2341 C CA . PHE A 1 295 ? 13.839 -19.469 -4.651 1.00 80.50 295 PHE A CA 1
ATOM 2342 C C . PHE A 1 295 ? 15.156 -19.965 -5.255 1.00 80.50 295 PHE A C 1
ATOM 2344 O O . PHE A 1 295 ? 15.656 -19.407 -6.231 1.00 80.50 295 PHE A O 1
ATOM 2351 N N . GLU A 1 296 ? 15.733 -21.008 -4.653 1.00 53.31 296 GLU A N 1
ATOM 2352 C CA . GLU A 1 296 ? 16.971 -21.640 -5.115 1.00 53.31 296 GLU A CA 1
ATOM 2353 C C . GLU A 1 296 ? 16.747 -22.277 -6.493 1.00 53.31 296 GLU A C 1
ATOM 2355 O O . GLU A 1 296 ? 16.062 -23.289 -6.628 1.00 53.31 296 GLU A O 1
ATOM 2360 N N . GLY A 1 297 ? 17.307 -21.656 -7.530 1.00 54.47 297 GLY A N 1
ATOM 2361 C CA . GLY A 1 297 ? 17.204 -22.156 -8.903 1.00 54.47 297 GLY A CA 1
ATOM 2362 C C . GLY A 1 297 ? 18.229 -21.569 -9.871 1.00 54.47 297 GLY A C 1
ATOM 2363 O O . GLY A 1 297 ? 18.557 -22.215 -10.861 1.00 54.47 297 GLY A O 1
ATOM 2364 N N . ASP A 1 298 ? 18.787 -20.390 -9.576 1.00 58.56 298 ASP A N 1
ATOM 2365 C CA . ASP A 1 298 ? 19.795 -19.751 -10.419 1.00 58.56 298 ASP A CA 1
ATOM 2366 C C . ASP A 1 298 ? 20.858 -19.053 -9.552 1.00 58.56 298 ASP A C 1
ATOM 2368 O O . ASP A 1 298 ? 20.620 -17.996 -8.965 1.00 58.56 298 ASP A O 1
ATOM 2372 N N . SER A 1 299 ? 22.052 -19.651 -9.455 1.00 59.72 299 SER A N 1
ATOM 2373 C CA . SER A 1 299 ? 23.178 -19.142 -8.655 1.00 59.72 299 SER A CA 1
ATOM 2374 C C . SER A 1 299 ? 23.730 -17.797 -9.145 1.00 59.72 299 SER A C 1
ATOM 2376 O O . SER A 1 299 ? 24.653 -17.253 -8.540 1.00 59.72 299 SER A O 1
ATOM 2378 N N . THR A 1 300 ? 23.210 -17.266 -10.256 1.00 71.12 300 THR A N 1
ATOM 2379 C CA . THR A 1 300 ? 23.606 -15.963 -10.803 1.00 71.12 300 THR A CA 1
ATOM 2380 C C . THR A 1 300 ? 22.943 -14.780 -10.089 1.00 71.12 300 THR A C 1
ATOM 2382 O O . THR A 1 300 ? 23.453 -13.659 -10.177 1.00 71.12 300 THR A O 1
ATOM 2385 N N . PHE A 1 301 ? 21.851 -14.998 -9.344 1.00 76.75 301 PHE A N 1
ATOM 2386 C CA . PHE A 1 301 ? 21.128 -13.934 -8.644 1.00 76.75 301 PHE A CA 1
ATOM 2387 C C . PHE A 1 301 ? 21.481 -13.870 -7.153 1.00 76.75 301 PHE A C 1
ATOM 2389 O O . PHE A 1 301 ? 21.546 -14.868 -6.441 1.00 76.75 301 PHE A O 1
ATOM 2396 N N . GLN A 1 302 ? 21.701 -12.649 -6.656 1.00 82.56 302 GLN A N 1
ATOM 2397 C CA . GLN A 1 302 ? 22.010 -12.403 -5.247 1.00 82.56 302 GLN A CA 1
ATOM 2398 C C . GLN A 1 302 ? 20.775 -12.648 -4.371 1.00 82.56 302 GLN A C 1
ATOM 2400 O O . GLN A 1 302 ? 19.745 -12.006 -4.575 1.00 82.56 302 GLN A O 1
ATOM 2405 N N . ILE A 1 303 ? 20.903 -13.475 -3.333 1.00 84.38 303 ILE A N 1
ATOM 2406 C CA . ILE A 1 303 ? 19.859 -13.632 -2.311 1.00 84.38 303 ILE A CA 1
ATOM 2407 C C . ILE A 1 303 ? 19.631 -12.293 -1.599 1.00 84.38 303 ILE A C 1
ATOM 2409 O O . ILE A 1 303 ? 20.576 -11.669 -1.109 1.00 84.38 303 ILE A O 1
ATOM 2413 N N . LEU A 1 304 ? 18.371 -11.854 -1.516 1.00 85.62 304 LEU A N 1
ATOM 2414 C CA . LEU A 1 304 ? 18.041 -10.581 -0.872 1.00 85.62 304 LEU A CA 1
ATOM 2415 C C . LEU A 1 304 ? 18.226 -10.646 0.644 1.00 85.62 304 LEU A C 1
ATOM 2417 O O . LEU A 1 304 ? 17.705 -11.560 1.301 1.00 85.62 304 LEU A O 1
ATOM 2421 N N . SER A 1 305 ? 18.870 -9.614 1.195 1.00 85.00 305 SER A N 1
ATOM 2422 C CA . SER A 1 305 ? 18.900 -9.359 2.635 1.00 85.00 305 SER A CA 1
ATOM 2423 C C . SER A 1 305 ? 17.499 -9.053 3.168 1.00 85.00 305 SER A C 1
ATOM 2425 O O . SER A 1 305 ? 16.586 -8.705 2.414 1.00 85.00 305 SER A O 1
ATOM 2427 N N . TRP A 1 306 ? 17.316 -9.151 4.484 1.00 80.75 306 TRP A N 1
ATOM 2428 C CA . TRP A 1 306 ? 16.033 -8.828 5.106 1.00 80.75 306 TRP A CA 1
ATOM 2429 C C . TRP A 1 306 ? 15.580 -7.395 4.792 1.00 80.75 306 TRP A C 1
ATOM 2431 O O . TRP A 1 306 ? 14.457 -7.196 4.335 1.00 80.75 306 TRP A O 1
ATOM 2441 N N . ASP A 1 307 ? 16.474 -6.413 4.909 1.00 80.69 307 ASP A N 1
ATOM 2442 C CA . ASP A 1 307 ? 16.165 -5.011 4.604 1.00 80.69 307 ASP A CA 1
ATOM 2443 C C . ASP A 1 307 ? 15.729 -4.811 3.148 1.00 80.69 307 ASP A C 1
ATOM 2445 O O . ASP A 1 307 ? 14.797 -4.054 2.868 1.00 80.69 307 ASP A O 1
ATOM 2449 N N . GLN A 1 308 ? 16.355 -5.526 2.208 1.00 85.56 308 GLN A N 1
ATOM 2450 C CA . GLN A 1 308 ? 15.944 -5.512 0.804 1.00 85.56 308 GLN A CA 1
ATOM 2451 C C . GLN A 1 308 ? 14.548 -6.116 0.628 1.00 85.56 308 GLN A C 1
ATOM 2453 O O . GLN A 1 308 ? 13.727 -5.539 -0.079 1.00 85.56 308 GLN A O 1
ATOM 2458 N N . ARG A 1 309 ? 14.232 -7.225 1.306 1.00 87.25 309 ARG A N 1
ATOM 2459 C CA . ARG A 1 309 ? 12.888 -7.830 1.265 1.00 87.25 309 ARG A CA 1
ATOM 2460 C C . ARG A 1 309 ? 11.825 -6.874 1.810 1.00 87.25 309 ARG A C 1
ATOM 2462 O O . ARG A 1 309 ? 10.772 -6.724 1.195 1.00 87.25 309 ARG A O 1
ATOM 2469 N N . ILE A 1 310 ? 12.114 -6.167 2.903 1.00 83.62 310 ILE A N 1
ATOM 2470 C CA . ILE A 1 310 ? 11.217 -5.142 3.457 1.00 83.62 310 ILE A CA 1
ATOM 2471 C C . ILE A 1 310 ? 11.047 -3.970 2.489 1.00 83.62 310 ILE A C 1
ATOM 2473 O O . ILE A 1 310 ? 9.926 -3.515 2.255 1.00 83.62 310 ILE A O 1
ATOM 2477 N N . LYS A 1 311 ? 12.136 -3.505 1.870 1.00 87.38 311 LYS A N 1
ATOM 2478 C CA . LYS A 1 311 ? 12.094 -2.461 0.839 1.00 87.38 311 LYS A CA 1
ATOM 2479 C C . LYS A 1 311 ? 11.210 -2.870 -0.344 1.00 87.38 311 LYS A C 1
ATOM 2481 O O . LYS A 1 311 ? 10.431 -2.047 -0.834 1.00 87.38 311 LYS A O 1
ATOM 2486 N N . VAL A 1 312 ? 11.304 -4.124 -0.782 1.00 90.12 312 VAL A N 1
ATOM 2487 C CA . VAL A 1 312 ? 10.458 -4.703 -1.833 1.00 90.12 312 VAL A CA 1
ATOM 2488 C C . VAL A 1 312 ? 8.993 -4.729 -1.392 1.00 90.12 312 VAL A C 1
ATOM 2490 O O . VAL A 1 312 ? 8.149 -4.177 -2.095 1.00 90.12 312 VAL A O 1
ATOM 2493 N N . ALA A 1 313 ? 8.685 -5.268 -0.209 1.00 88.00 313 ALA A N 1
ATOM 2494 C CA . ALA A 1 313 ? 7.318 -5.323 0.314 1.00 88.00 313 ALA A CA 1
ATOM 2495 C C . ALA A 1 313 ? 6.679 -3.926 0.415 1.00 88.00 313 ALA A C 1
ATOM 2497 O O . ALA A 1 313 ? 5.567 -3.714 -0.064 1.00 88.00 313 ALA A O 1
ATOM 2498 N N . LEU A 1 314 ? 7.411 -2.943 0.951 1.00 82.25 314 LEU A N 1
ATOM 2499 C CA . LEU A 1 314 ? 6.959 -1.553 1.039 1.00 82.25 314 LEU A CA 1
ATOM 2500 C C . LEU A 1 314 ? 6.707 -0.932 -0.342 1.00 82.25 314 LEU A C 1
ATOM 2502 O O . LEU A 1 314 ? 5.749 -0.184 -0.523 1.00 82.25 314 LEU A O 1
ATOM 2506 N N . SER A 1 315 ? 7.571 -1.220 -1.313 1.00 88.56 315 SER A N 1
ATOM 2507 C CA . SER A 1 315 ? 7.436 -0.733 -2.689 1.00 88.56 315 SER A CA 1
ATOM 2508 C C . SER A 1 315 ? 6.164 -1.269 -3.351 1.00 88.56 315 SER A C 1
ATOM 2510 O O . SER A 1 315 ? 5.408 -0.505 -3.950 1.00 88.56 315 SER A O 1
ATOM 2512 N N . ILE A 1 316 ? 5.881 -2.562 -3.183 1.00 93.25 316 ILE A N 1
ATOM 2513 C CA . ILE A 1 316 ? 4.674 -3.186 -3.734 1.00 93.25 316 ILE A CA 1
ATOM 2514 C C . ILE A 1 316 ? 3.417 -2.727 -2.993 1.00 93.25 316 ILE A C 1
ATOM 2516 O O . ILE A 1 316 ? 2.413 -2.437 -3.635 1.00 93.25 316 ILE A O 1
ATOM 2520 N N . ALA A 1 317 ? 3.477 -2.539 -1.674 1.00 84.44 317 ALA A N 1
ATOM 2521 C CA . ALA A 1 317 ? 2.371 -1.953 -0.920 1.00 84.44 317 ALA A CA 1
ATOM 2522 C C . ALA A 1 317 ? 2.017 -0.539 -1.419 1.00 84.44 317 ALA A C 1
ATOM 2524 O O . ALA A 1 317 ? 0.841 -0.229 -1.587 1.00 84.44 317 ALA A O 1
ATOM 2525 N N . LYS A 1 318 ? 3.018 0.300 -1.729 1.00 81.25 318 LYS A N 1
ATOM 2526 C CA . LYS A 1 318 ? 2.801 1.630 -2.329 1.00 81.25 318 LYS A CA 1
ATOM 2527 C C . LYS A 1 318 ? 2.158 1.548 -3.710 1.00 81.25 318 LYS A C 1
ATOM 2529 O O . LYS A 1 318 ? 1.218 2.287 -3.977 1.00 81.25 318 LYS A O 1
ATOM 2534 N N . ALA A 1 319 ? 2.634 0.640 -4.564 1.00 85.88 319 ALA A N 1
ATOM 2535 C CA . ALA A 1 319 ? 2.029 0.397 -5.872 1.00 85.88 319 ALA A CA 1
ATOM 2536 C C . ALA A 1 319 ? 0.551 -0.003 -5.757 1.00 85.88 319 ALA A C 1
ATOM 2538 O O . ALA A 1 319 ? -0.291 0.540 -6.464 1.00 85.88 319 ALA A O 1
ATOM 2539 N N . LEU A 1 320 ? 0.229 -0.923 -4.845 1.00 85.12 320 LEU A N 1
ATOM 2540 C CA . LEU A 1 320 ? -1.143 -1.378 -4.628 1.00 85.12 320 LEU A CA 1
ATOM 2541 C C . LEU A 1 320 ? -2.027 -0.286 -4.018 1.00 85.12 320 LEU A C 1
ATOM 2543 O O . LEU A 1 320 ? -3.171 -0.147 -4.432 1.00 85.12 320 LEU A O 1
ATOM 2547 N N . ALA A 1 321 ? -1.506 0.513 -3.083 1.00 79.12 321 ALA A N 1
ATOM 2548 C CA . ALA A 1 321 ? -2.230 1.657 -2.532 1.00 79.12 321 ALA A CA 1
ATOM 2549 C C . ALA A 1 321 ? -2.589 2.669 -3.630 1.00 79.12 321 ALA A C 1
ATOM 2551 O O . ALA A 1 321 ? -3.750 3.045 -3.756 1.00 79.12 321 ALA A O 1
ATOM 2552 N N . PHE A 1 322 ? -1.626 3.025 -4.486 1.00 81.56 322 PHE A N 1
ATOM 2553 C CA . PHE A 1 322 ? -1.861 3.881 -5.650 1.00 81.56 322 PHE A CA 1
ATOM 2554 C C . PHE A 1 322 ? -2.955 3.310 -6.570 1.00 81.56 322 PHE A C 1
ATOM 2556 O O . PHE A 1 322 ? -3.921 3.999 -6.900 1.00 81.56 322 PHE A O 1
ATOM 2563 N N . LEU A 1 323 ? -2.858 2.024 -6.929 1.00 79.69 323 LEU A N 1
ATOM 2564 C CA . LEU A 1 323 ? -3.853 1.369 -7.781 1.00 79.69 323 LEU A CA 1
ATOM 2565 C C . LEU A 1 323 ? -5.252 1.360 -7.155 1.00 79.69 323 LEU A C 1
ATOM 2567 O O . LEU A 1 323 ? -6.228 1.647 -7.844 1.00 79.69 323 LEU A O 1
ATOM 2571 N N . HIS A 1 324 ? -5.372 1.052 -5.866 1.00 79.44 324 HIS A N 1
ATOM 2572 C CA . HIS A 1 324 ? -6.674 0.918 -5.213 1.00 79.44 324 HIS A CA 1
ATOM 2573 C C . HIS A 1 324 ? -7.318 2.264 -4.865 1.00 79.44 324 HIS A C 1
ATOM 2575 O O . HIS A 1 324 ? -8.536 2.394 -4.982 1.00 79.44 324 HIS A O 1
ATOM 2581 N N . HIS A 1 325 ? -6.534 3.254 -4.434 1.00 69.12 325 HIS A N 1
ATOM 2582 C CA . HIS A 1 325 ? -7.061 4.526 -3.928 1.00 69.12 325 HIS A CA 1
ATOM 2583 C C . HIS A 1 325 ? -7.169 5.608 -4.996 1.00 69.12 325 HIS A C 1
ATOM 2585 O O . HIS A 1 325 ? -8.156 6.339 -5.010 1.00 69.12 325 HIS A O 1
ATOM 2591 N N . GLU A 1 326 ? -6.188 5.712 -5.890 1.00 74.00 326 GLU A N 1
ATOM 2592 C CA . GLU A 1 326 ? -6.171 6.765 -6.911 1.00 74.00 326 GLU A CA 1
ATOM 2593 C C . GLU A 1 326 ? -6.806 6.263 -8.212 1.00 74.00 326 GLU A C 1
ATOM 2595 O O . GLU A 1 326 ? -7.702 6.899 -8.766 1.00 74.00 326 GLU A O 1
ATOM 2600 N N . VAL A 1 327 ? -6.405 5.072 -8.667 1.00 76.19 327 VAL A N 1
ATOM 2601 C CA . VAL A 1 327 ? -6.818 4.527 -9.973 1.00 76.19 327 VAL A CA 1
ATOM 2602 C C . VAL A 1 327 ? -8.124 3.732 -9.901 1.00 76.19 327 VAL A C 1
ATOM 2604 O O . VAL A 1 327 ? -8.832 3.622 -10.898 1.00 76.19 327 VAL A O 1
ATOM 2607 N N . HIS A 1 328 ? -8.464 3.189 -8.729 1.00 79.31 328 HIS A N 1
ATOM 2608 C CA . HIS A 1 328 ? -9.563 2.237 -8.537 1.00 79.31 328 HIS A CA 1
ATOM 2609 C C . HIS A 1 328 ? -9.419 0.978 -9.414 1.00 79.31 328 HIS A C 1
ATOM 2611 O O . HIS A 1 328 ? -10.379 0.516 -10.027 1.00 79.31 328 HIS A O 1
ATOM 2617 N N . ALA A 1 329 ? -8.214 0.413 -9.489 1.00 76.25 329 ALA A N 1
ATOM 2618 C CA . ALA A 1 329 ? -7.892 -0.765 -10.292 1.00 76.25 329 ALA A CA 1
ATOM 2619 C C . ALA A 1 329 ? -7.416 -1.936 -9.427 1.00 76.25 329 ALA A C 1
ATOM 2621 O O . ALA A 1 329 ? -6.580 -1.761 -8.548 1.00 76.25 329 ALA A O 1
ATOM 2622 N N . ILE A 1 330 ? -7.890 -3.146 -9.722 1.00 79.62 330 ILE A N 1
ATOM 2623 C CA . ILE A 1 330 ? -7.486 -4.392 -9.060 1.00 79.62 330 ILE A CA 1
ATOM 2624 C C . ILE A 1 330 ? -6.541 -5.155 -9.994 1.00 79.62 330 ILE A C 1
ATOM 2626 O O . ILE A 1 330 ? -6.930 -5.501 -11.108 1.00 79.62 330 ILE A O 1
ATOM 2630 N N . HIS A 1 331 ? -5.318 -5.454 -9.541 1.00 84.56 331 HIS A N 1
ATOM 2631 C CA . HIS A 1 331 ? -4.286 -6.115 -10.359 1.00 84.56 331 HIS A CA 1
ATOM 2632 C C . HIS A 1 331 ? -4.603 -7.585 -10.698 1.00 84.56 331 HIS A C 1
ATOM 2634 O O . HIS A 1 331 ? -4.354 -8.038 -11.810 1.00 84.56 331 HIS A O 1
ATOM 2640 N N . ARG A 1 332 ? -5.164 -8.333 -9.736 1.00 81.00 332 ARG A N 1
ATOM 2641 C CA . ARG A 1 332 ? -5.530 -9.770 -9.799 1.00 81.00 332 ARG A CA 1
ATOM 2642 C C . ARG A 1 332 ? -4.399 -10.796 -9.992 1.00 81.00 332 ARG A C 1
ATOM 2644 O O . ARG A 1 332 ? -4.650 -11.964 -9.734 1.00 81.00 332 ARG A O 1
ATOM 2651 N N . ASP A 1 333 ? -3.178 -10.398 -10.352 1.00 84.00 333 ASP A N 1
ATOM 2652 C CA . ASP A 1 333 ? -2.040 -11.338 -10.482 1.00 84.00 333 ASP A CA 1
ATOM 2653 C C . ASP A 1 333 ? -0.770 -10.873 -9.745 1.00 84.00 333 ASP A C 1
ATOM 2655 O O . ASP A 1 333 ? 0.311 -10.747 -10.315 1.00 84.00 333 ASP A O 1
ATOM 2659 N N . VAL A 1 334 ? -0.901 -10.513 -8.465 1.00 86.81 334 VAL A N 1
ATOM 2660 C CA . VAL A 1 334 ? 0.259 -10.116 -7.646 1.00 86.81 334 VAL A CA 1
ATOM 2661 C C . VAL A 1 334 ? 0.997 -11.371 -7.185 1.00 86.81 334 VAL A C 1
ATOM 2663 O O . VAL A 1 334 ? 0.505 -12.110 -6.338 1.00 86.81 334 VAL A O 1
ATOM 2666 N N . LYS A 1 335 ? 2.196 -11.591 -7.725 1.00 83.81 335 LYS A N 1
ATOM 2667 C CA . LYS A 1 335 ? 3.062 -12.734 -7.405 1.00 83.81 335 LYS A CA 1
ATOM 2668 C C . LYS A 1 335 ? 4.535 -12.362 -7.526 1.00 83.81 335 LYS A C 1
ATOM 2670 O O . LYS A 1 335 ? 4.879 -11.350 -8.134 1.00 83.81 335 LYS A O 1
ATOM 2675 N N . THR A 1 336 ? 5.418 -13.187 -6.971 1.00 88.62 336 THR A N 1
ATOM 2676 C CA . THR A 1 336 ? 6.869 -12.924 -6.951 1.00 88.62 336 THR A CA 1
ATOM 2677 C C . THR A 1 336 ? 7.482 -12.839 -8.352 1.00 88.62 336 THR A C 1
ATOM 2679 O O . THR A 1 336 ? 8.394 -12.046 -8.555 1.00 88.62 336 THR A O 1
ATOM 2682 N N . SER A 1 337 ? 6.960 -13.568 -9.341 1.00 88.25 337 SER A N 1
ATOM 2683 C CA . SER A 1 337 ? 7.423 -13.471 -10.736 1.00 88.25 337 SER A CA 1
ATOM 2684 C C . SER A 1 337 ? 6.978 -12.189 -11.455 1.00 88.25 337 SER A C 1
ATOM 2686 O O . SER A 1 337 ? 7.638 -11.768 -12.401 1.00 88.25 337 SER A O 1
ATOM 2688 N N . ASN A 1 338 ? 5.934 -11.514 -10.960 1.00 92.38 338 ASN A N 1
ATOM 2689 C CA . ASN A 1 338 ? 5.442 -10.240 -11.501 1.00 92.38 338 ASN A CA 1
ATOM 2690 C C . ASN A 1 338 ? 6.022 -9.017 -10.774 1.00 92.38 338 ASN A C 1
ATOM 2692 O O . ASN A 1 338 ? 5.680 -7.879 -11.100 1.00 92.38 338 ASN A O 1
ATOM 2696 N N . ILE A 1 339 ? 6.905 -9.221 -9.795 1.00 95.12 339 ILE A N 1
ATOM 2697 C CA . ILE A 1 339 ? 7.630 -8.149 -9.113 1.00 95.12 339 ILE A CA 1
ATOM 2698 C C . ILE A 1 339 ? 9.035 -8.091 -9.699 1.00 95.12 339 ILE A C 1
ATOM 2700 O O . ILE A 1 339 ? 9.834 -8.995 -9.475 1.00 95.12 339 ILE A O 1
ATOM 2704 N N . LEU A 1 340 ? 9.340 -7.026 -10.434 1.00 95.12 340 LEU A N 1
ATOM 2705 C CA . LEU A 1 340 ? 10.629 -6.833 -11.090 1.00 95.12 340 LEU A CA 1
ATOM 2706 C C . LEU A 1 340 ? 11.513 -5.856 -10.307 1.00 95.12 340 LEU A C 1
ATOM 2708 O O . LEU A 1 340 ? 11.015 -4.938 -9.651 1.00 95.12 340 LEU A O 1
ATOM 2712 N N . LEU A 1 341 ? 12.828 -6.053 -10.378 1.00 95.12 341 LEU A N 1
ATOM 2713 C CA . LEU A 1 341 ? 13.820 -5.312 -9.602 1.00 95.12 341 LEU A CA 1
ATOM 2714 C C . LEU A 1 341 ? 14.752 -4.497 -10.511 1.00 95.12 341 LEU A C 1
ATOM 2716 O O . LEU A 1 341 ? 15.322 -5.003 -11.484 1.00 95.12 341 LEU A O 1
ATOM 2720 N N . ASP A 1 342 ? 14.935 -3.219 -10.173 1.00 92.69 342 ASP A N 1
ATOM 2721 C CA . ASP A 1 342 ? 15.919 -2.359 -10.837 1.00 92.69 342 ASP A CA 1
ATOM 2722 C C . ASP A 1 342 ? 17.352 -2.597 -10.312 1.00 92.69 342 ASP A C 1
ATOM 2724 O O . ASP A 1 342 ? 17.589 -3.422 -9.426 1.00 92.69 342 ASP A O 1
ATOM 2728 N N . LEU A 1 343 ? 18.334 -1.854 -10.842 1.00 90.81 343 LEU A N 1
ATOM 2729 C CA . LEU A 1 343 ? 19.742 -1.950 -10.416 1.00 90.81 343 LEU A CA 1
ATOM 2730 C C . LEU A 1 343 ? 19.951 -1.732 -8.907 1.00 90.81 343 LEU A C 1
ATOM 2732 O O . LEU A 1 343 ? 20.901 -2.271 -8.342 1.00 90.81 343 LEU A O 1
ATOM 2736 N N . ASN A 1 344 ? 19.069 -0.967 -8.264 1.00 90.12 344 ASN A N 1
ATOM 2737 C CA . ASN A 1 344 ? 19.132 -0.583 -6.856 1.00 90.12 344 ASN A CA 1
ATOM 2738 C C . ASN A 1 344 ? 18.195 -1.428 -5.974 1.00 90.12 344 ASN A C 1
ATOM 2740 O O . ASN A 1 344 ? 17.915 -1.048 -4.827 1.00 90.12 344 ASN A O 1
ATOM 2744 N N . TYR A 1 345 ? 17.680 -2.547 -6.494 1.00 89.06 345 TYR A N 1
ATOM 2745 C CA . TYR A 1 345 ? 16.693 -3.393 -5.823 1.00 89.06 345 TYR A CA 1
ATOM 2746 C C . TYR A 1 345 ? 15.430 -2.619 -5.402 1.00 89.06 345 TYR A C 1
ATOM 2748 O O . TYR A 1 345 ? 14.816 -2.919 -4.376 1.00 89.06 345 TYR A O 1
ATOM 2756 N N . ASN A 1 346 ? 15.049 -1.572 -6.141 1.00 90.88 346 ASN A N 1
ATOM 2757 C CA . ASN A 1 346 ? 13.704 -1.018 -6.031 1.00 90.88 346 ASN A CA 1
ATOM 2758 C C . ASN A 1 346 ? 12.745 -1.938 -6.787 1.00 90.88 346 ASN A C 1
ATOM 2760 O O . ASN A 1 346 ? 13.039 -2.355 -7.908 1.00 90.88 346 ASN A O 1
ATOM 2764 N N . ALA A 1 347 ? 11.603 -2.239 -6.173 1.00 95.94 347 ALA A N 1
ATOM 2765 C CA . ALA A 1 347 ? 10.618 -3.127 -6.768 1.00 95.94 347 ALA A CA 1
ATOM 2766 C C . ALA A 1 347 ? 9.574 -2.365 -7.579 1.00 95.94 347 ALA A C 1
ATOM 2768 O O . ALA A 1 347 ? 9.085 -1.309 -7.154 1.00 95.94 347 ALA A O 1
ATOM 2769 N N . LYS A 1 348 ? 9.208 -2.957 -8.715 1.00 97.00 348 LYS A N 1
ATOM 2770 C CA . LYS A 1 348 ? 8.140 -2.506 -9.595 1.00 97.00 348 LYS A CA 1
ATOM 2771 C C . LYS A 1 348 ? 7.187 -3.658 -9.897 1.00 97.00 348 LYS A C 1
ATOM 2773 O O . LYS A 1 348 ? 7.625 -4.738 -10.286 1.00 97.00 348 LYS A O 1
ATOM 2778 N N . LEU A 1 349 ? 5.891 -3.428 -9.706 1.00 95.56 349 LEU A N 1
ATOM 2779 C CA . LEU A 1 349 ? 4.846 -4.379 -10.073 1.00 95.56 349 LEU A CA 1
ATOM 2780 C C . LEU A 1 349 ? 4.623 -4.340 -11.590 1.00 95.56 349 LEU A C 1
ATOM 2782 O O . LEU A 1 349 ? 4.533 -3.261 -12.181 1.00 95.56 349 LEU A O 1
ATOM 2786 N N . SER A 1 350 ? 4.555 -5.518 -12.197 1.00 92.69 350 SER A N 1
ATOM 2787 C CA . SER A 1 350 ? 4.399 -5.740 -13.634 1.00 92.69 350 SER A CA 1
ATOM 2788 C C . SER A 1 350 ? 3.208 -6.656 -13.926 1.00 92.69 350 SER A C 1
ATOM 2790 O O . SER A 1 350 ? 2.632 -7.221 -13.004 1.00 92.69 350 SER A O 1
ATOM 2792 N N . ASP A 1 351 ? 2.909 -6.832 -15.215 1.00 87.25 351 ASP A N 1
ATOM 2793 C CA . ASP A 1 351 ? 1.916 -7.774 -15.749 1.00 87.25 351 ASP A CA 1
ATOM 2794 C C . ASP A 1 351 ? 0.455 -7.453 -15.398 1.00 87.25 351 ASP A C 1
ATOM 2796 O O . ASP A 1 351 ? -0.223 -8.124 -14.622 1.00 87.25 351 ASP A O 1
ATOM 2800 N N . PHE A 1 352 ? -0.052 -6.403 -16.045 1.00 87.56 352 PHE A N 1
ATOM 2801 C CA . PHE A 1 352 ? -1.411 -5.898 -15.853 1.00 87.56 352 PHE A CA 1
ATOM 2802 C C . PHE A 1 352 ? -2.444 -6.582 -16.755 1.00 87.56 352 PHE A C 1
ATOM 2804 O O . PHE A 1 352 ? -3.583 -6.124 -16.820 1.00 87.56 352 PHE A O 1
ATOM 2811 N N . GLY A 1 353 ? -2.087 -7.664 -17.458 1.00 80.25 353 GLY A N 1
ATOM 2812 C CA . GLY A 1 353 ? -2.972 -8.318 -18.431 1.00 80.25 353 GLY A CA 1
ATOM 2813 C C . GLY A 1 353 ? -4.286 -8.803 -17.817 1.00 80.25 353 GLY A C 1
ATOM 2814 O O . GLY A 1 353 ? -5.319 -8.846 -18.484 1.00 80.25 353 GLY A O 1
ATOM 2815 N N . LEU A 1 354 ? -4.271 -9.081 -16.512 1.00 78.50 354 LEU A N 1
ATOM 2816 C CA . LEU A 1 354 ? -5.438 -9.471 -15.736 1.00 78.50 354 LEU A CA 1
ATOM 2817 C C . LEU A 1 354 ? -6.029 -8.326 -14.908 1.00 78.50 354 LEU A C 1
ATOM 2819 O O . LEU A 1 354 ? -6.918 -8.587 -14.111 1.00 78.50 354 LEU A O 1
ATOM 2823 N N . ALA A 1 355 ? -5.636 -7.065 -15.062 1.00 82.50 355 ALA A N 1
ATOM 2824 C CA . ALA A 1 355 ? -6.204 -5.984 -14.256 1.00 82.50 355 ALA A CA 1
ATOM 2825 C C . ALA A 1 355 ? -7.713 -5.763 -14.524 1.00 82.50 355 ALA A C 1
ATOM 2827 O O . ALA A 1 355 ? -8.245 -6.112 -15.583 1.00 82.50 355 ALA A O 1
ATOM 2828 N N . LYS A 1 356 ? -8.443 -5.222 -13.541 1.00 79.19 356 LYS A N 1
ATOM 2829 C CA . LYS A 1 356 ? -9.883 -4.917 -13.644 1.00 79.19 356 LYS A CA 1
ATOM 2830 C C . LYS A 1 356 ? -10.241 -3.627 -12.910 1.00 79.19 356 LYS A C 1
ATOM 2832 O O . LYS A 1 356 ? -9.576 -3.237 -11.959 1.00 79.19 356 LYS A O 1
ATOM 2837 N N . ASP A 1 357 ? -11.310 -2.977 -13.358 1.00 72.50 357 ASP A N 1
ATOM 2838 C CA . ASP A 1 357 ? -11.914 -1.822 -12.698 1.00 72.50 357 ASP A CA 1
ATOM 2839 C C . ASP A 1 357 ? -12.541 -2.264 -11.366 1.00 72.50 357 ASP A C 1
ATOM 2841 O O . ASP A 1 357 ? -13.267 -3.260 -11.321 1.00 72.50 357 ASP A O 1
ATOM 2845 N N . GLY A 1 358 ? -12.195 -1.558 -10.292 1.00 60.44 358 GLY A N 1
ATOM 2846 C CA . GLY A 1 358 ? -12.671 -1.772 -8.928 1.00 60.44 358 GLY A CA 1
ATOM 2847 C C . GLY A 1 358 ? -13.733 -0.761 -8.485 1.00 60.44 358 GLY A C 1
ATOM 2848 O O . GLY A 1 358 ? -14.085 -0.722 -7.309 1.00 60.44 358 GLY A O 1
ATOM 2849 N N . SER A 1 359 ? -14.247 0.092 -9.375 1.00 63.44 359 SER A N 1
ATOM 2850 C CA . SER A 1 359 ? -15.288 1.064 -9.031 1.00 63.44 359 SER A CA 1
ATOM 2851 C C . SER A 1 359 ? -16.597 0.388 -8.590 1.00 63.44 359 SER A C 1
ATOM 2853 O O . SER A 1 359 ? -17.049 -0.608 -9.160 1.00 63.44 359 SER A O 1
ATOM 2855 N N . VAL A 1 360 ? -17.252 0.971 -7.579 1.00 48.44 360 VAL A N 1
ATOM 2856 C CA . VAL A 1 360 ? -18.431 0.429 -6.861 1.00 48.44 360 VAL A CA 1
ATOM 2857 C C . VAL A 1 360 ? -19.617 0.087 -7.783 1.00 48.44 360 VAL A C 1
ATOM 2859 O O . VAL A 1 360 ? -20.428 -0.784 -7.464 1.00 48.44 360 VAL A O 1
ATOM 2862 N N . ASN A 1 361 ? -19.701 0.718 -8.958 1.00 41.97 361 ASN A N 1
ATOM 2863 C CA . ASN A 1 361 ? -20.763 0.486 -9.942 1.00 41.97 361 ASN A CA 1
ATOM 2864 C C . ASN A 1 361 ? -20.557 -0.779 -10.790 1.00 41.97 361 ASN A C 1
ATOM 2866 O O . ASN A 1 361 ? -21.457 -1.183 -11.522 1.00 41.97 361 ASN A O 1
ATOM 2870 N N . SER A 1 362 ? -19.407 -1.442 -10.676 1.00 42.28 362 SER A N 1
ATOM 2871 C CA . SER A 1 362 ? -19.071 -2.636 -11.446 1.00 42.28 362 SER A CA 1
ATOM 2872 C C . SER A 1 362 ? -19.257 -3.924 -10.631 1.00 42.28 362 SER A C 1
ATOM 2874 O O . SER A 1 362 ? -18.375 -4.778 -10.579 1.00 42.28 362 SER A O 1
ATOM 2876 N N . ARG A 1 363 ? -20.457 -4.135 -10.055 1.00 40.88 363 ARG A N 1
ATOM 2877 C CA . ARG A 1 363 ? -20.906 -5.429 -9.471 1.00 40.88 363 ARG A CA 1
ATOM 2878 C C . ARG A 1 363 ? -21.074 -6.544 -10.524 1.00 40.88 363 ARG A C 1
ATOM 2880 O O . ARG A 1 363 ? -22.004 -7.344 -10.478 1.00 40.88 363 ARG A O 1
ATOM 2887 N N . SER A 1 364 ? -20.183 -6.597 -11.507 1.00 43.19 364 SER A N 1
ATOM 2888 C CA . SER A 1 364 ? -20.104 -7.687 -12.466 1.00 43.19 364 SER A CA 1
ATOM 2889 C C . SER A 1 364 ? -19.579 -8.918 -11.735 1.00 43.19 364 SER A C 1
ATOM 2891 O O . SER A 1 364 ? -18.408 -8.977 -11.354 1.00 43.19 364 SER A O 1
ATOM 2893 N N . HIS A 1 365 ? -20.479 -9.876 -11.511 1.00 43.50 365 HIS A N 1
ATOM 2894 C CA . HIS A 1 365 ? -20.168 -11.212 -11.018 1.00 43.50 365 HIS A CA 1
ATOM 2895 C C . HIS A 1 365 ? -18.849 -11.722 -11.618 1.00 43.50 365 HIS A C 1
ATOM 2897 O O . HIS A 1 365 ? -18.660 -11.680 -12.835 1.00 43.50 365 HIS A O 1
ATOM 2903 N N . VAL A 1 366 ? -17.934 -12.197 -10.770 1.00 45.66 366 VAL A N 1
ATOM 2904 C CA . VAL A 1 366 ? -16.729 -12.897 -11.225 1.00 45.66 366 VAL A CA 1
ATOM 2905 C C . VAL A 1 366 ? -17.190 -14.190 -11.897 1.00 45.66 366 VAL A C 1
ATOM 2907 O O . VAL A 1 366 ? -17.618 -15.125 -11.233 1.00 45.66 366 VAL A O 1
ATOM 2910 N N . THR A 1 367 ? -17.182 -14.223 -13.228 1.00 45.09 367 THR A N 1
ATOM 2911 C CA . THR A 1 367 ? -17.604 -15.389 -14.022 1.00 45.09 367 THR A CA 1
ATOM 2912 C C . THR A 1 367 ? -16.474 -16.391 -14.254 1.00 45.09 367 THR A C 1
ATOM 2914 O O . THR A 1 367 ? -16.742 -17.501 -14.703 1.00 45.09 367 THR A O 1
ATOM 2917 N N . ARG A 1 368 ? -15.220 -16.023 -13.946 1.00 57.66 368 ARG A N 1
ATOM 2918 C CA . ARG A 1 368 ? -14.032 -16.870 -14.122 1.00 57.66 368 ARG A CA 1
ATOM 2919 C C . ARG A 1 368 ? -12.955 -16.549 -13.081 1.00 57.66 368 ARG A C 1
ATOM 2921 O O . ARG A 1 368 ? -12.659 -15.374 -12.854 1.00 57.66 368 ARG A O 1
ATOM 2928 N N . VAL A 1 369 ? -12.370 -17.593 -12.493 1.00 59.25 369 VAL A N 1
ATOM 2929 C CA . VAL A 1 369 ? -11.156 -17.514 -11.660 1.00 59.25 369 VAL A CA 1
ATOM 2930 C C . VAL A 1 369 ? -9.968 -17.236 -12.588 1.00 59.25 369 VAL A C 1
ATOM 2932 O O . VAL A 1 369 ? -9.769 -17.955 -13.563 1.00 59.25 369 VAL A O 1
ATOM 2935 N N . LEU A 1 370 ? -9.236 -16.153 -12.338 1.00 64.88 370 LEU A N 1
ATOM 2936 C CA . LEU A 1 370 ? -8.095 -15.645 -13.102 1.00 64.88 370 LEU A CA 1
ATOM 2937 C C . LEU A 1 370 ? -6.949 -15.297 -12.141 1.00 64.88 370 LEU A C 1
ATOM 2939 O O . LEU A 1 370 ? -7.208 -14.740 -11.077 1.00 64.88 370 LEU A O 1
ATOM 2943 N N . GLY A 1 371 ? -5.704 -15.573 -12.528 1.00 67.69 371 GLY A N 1
ATOM 2944 C CA . GLY A 1 371 ? -4.493 -15.324 -11.731 1.00 67.69 371 GLY A CA 1
ATOM 2945 C C . GLY A 1 371 ? -3.621 -16.580 -11.658 1.00 67.69 371 GLY A C 1
ATOM 2946 O O . GLY A 1 371 ? -3.706 -17.427 -12.542 1.00 67.69 371 GLY A O 1
ATOM 2947 N N . THR A 1 372 ? -2.807 -16.710 -10.609 1.00 68.94 372 THR A N 1
ATOM 2948 C CA . THR A 1 372 ? -1.874 -17.838 -10.444 1.00 68.94 372 THR A CA 1
ATOM 2949 C C . THR A 1 372 ? -2.232 -18.712 -9.241 1.00 68.94 372 THR A C 1
ATOM 2951 O O . THR A 1 372 ? -2.476 -18.206 -8.144 1.00 68.94 372 THR A O 1
ATOM 2954 N N . GLU A 1 373 ? -2.228 -20.037 -9.428 1.00 65.75 373 GLU A N 1
ATOM 2955 C CA . GLU A 1 373 ? -2.469 -21.008 -8.352 1.00 65.75 373 GLU A CA 1
ATOM 2956 C C . GLU A 1 373 ? -1.458 -20.854 -7.209 1.00 65.75 373 GLU A C 1
ATOM 2958 O O . GLU A 1 373 ? -0.279 -20.593 -7.434 1.00 65.75 373 GLU A O 1
ATOM 2963 N N . GLY A 1 374 ? -1.942 -20.941 -5.967 1.00 64.62 374 GLY A N 1
ATOM 2964 C CA . GLY A 1 374 ? -1.157 -20.647 -4.763 1.00 64.62 374 GLY A CA 1
ATOM 2965 C C . GLY A 1 374 ? -1.065 -19.159 -4.394 1.00 64.62 374 GLY A C 1
ATOM 2966 O O . GLY A 1 374 ? -0.662 -18.850 -3.278 1.00 64.62 374 GLY A O 1
ATOM 2967 N N . TYR A 1 375 ? -1.483 -18.246 -5.280 1.00 66.19 375 TYR A N 1
ATOM 2968 C CA . TYR A 1 375 ? -1.600 -16.803 -5.001 1.00 66.19 375 TYR A CA 1
ATOM 2969 C C . TYR A 1 375 ? -3.057 -16.325 -4.950 1.00 66.19 375 TYR A C 1
ATOM 2971 O O . TYR A 1 375 ? -3.325 -15.168 -4.622 1.00 66.19 375 TYR A O 1
ATOM 2979 N N . TYR A 1 376 ? -4.009 -17.204 -5.274 1.00 62.53 376 TYR A N 1
ATOM 2980 C CA . TYR A 1 376 ? -5.428 -16.923 -5.103 1.00 62.53 376 TYR A CA 1
ATOM 2981 C C . TYR A 1 376 ? -5.774 -16.789 -3.627 1.00 62.53 376 TYR A C 1
ATOM 2983 O O . TYR A 1 376 ? -5.363 -17.608 -2.808 1.00 62.53 376 TYR A O 1
ATOM 2991 N N . ALA A 1 377 ? -6.634 -15.827 -3.314 1.00 53.94 377 ALA A N 1
ATOM 2992 C CA . ALA A 1 377 ? -7.343 -15.861 -2.048 1.00 53.94 377 ALA A CA 1
ATOM 2993 C C . ALA A 1 377 ? -8.253 -17.119 -2.020 1.00 53.94 377 ALA A C 1
ATOM 2995 O O . ALA A 1 377 ? -8.926 -17.378 -3.027 1.00 53.94 377 ALA A O 1
ATOM 2996 N N . PRO A 1 378 ? -8.282 -17.928 -0.944 1.00 53.03 378 PRO A N 1
ATOM 2997 C CA . PRO A 1 378 ? -9.056 -19.177 -0.879 1.00 53.03 378 PRO A CA 1
ATOM 2998 C C . PRO A 1 378 ? -10.527 -19.023 -1.309 1.00 53.03 378 PRO A C 1
ATOM 3000 O O . PRO A 1 378 ? -11.068 -19.844 -2.050 1.00 53.03 378 PRO A O 1
ATOM 3003 N N . GLU A 1 379 ? -11.153 -17.907 -0.944 1.00 50.19 379 GLU A N 1
ATOM 3004 C CA . GLU A 1 379 ? -12.531 -17.554 -1.289 1.00 50.19 379 GLU A CA 1
ATOM 3005 C C . GLU A 1 379 ? -12.756 -17.284 -2.793 1.00 50.19 379 GLU A C 1
ATOM 3007 O O . GLU A 1 379 ? -13.860 -17.469 -3.324 1.00 50.19 379 GLU A O 1
ATOM 3012 N N . TYR A 1 380 ? -11.711 -16.873 -3.516 1.00 55.91 380 TYR A N 1
ATOM 3013 C CA . TYR A 1 380 ? -11.754 -16.646 -4.961 1.00 55.91 380 TYR A CA 1
ATOM 3014 C C . TYR A 1 380 ? -11.898 -17.975 -5.718 1.00 55.91 380 TYR A C 1
ATOM 3016 O O . TYR A 1 380 ? -12.586 -18.052 -6.735 1.00 55.91 380 TYR A O 1
ATOM 3024 N N . MET A 1 381 ? -11.332 -19.056 -5.171 1.00 54.06 381 MET A N 1
ATOM 3025 C CA . MET A 1 381 ? -11.469 -20.408 -5.721 1.00 54.06 381 MET A CA 1
ATOM 3026 C C . MET A 1 381 ? -12.857 -21.018 -5.474 1.00 54.06 381 MET A C 1
ATOM 3028 O O . MET A 1 381 ? -13.323 -21.830 -6.274 1.00 54.06 381 MET A O 1
ATOM 3032 N N . GLU A 1 382 ? -13.534 -20.643 -4.388 1.00 54.41 382 GLU A N 1
ATOM 3033 C CA . GLU A 1 382 ? -14.867 -21.156 -4.032 1.00 54.41 382 GLU A CA 1
ATOM 3034 C C . GLU A 1 382 ? -15.992 -20.478 -4.828 1.00 54.41 382 GLU A C 1
ATOM 3036 O O . GLU A 1 382 ? -16.907 -21.143 -5.323 1.00 54.41 382 GLU A O 1
ATOM 3041 N N . SER A 1 383 ? -15.896 -19.161 -5.029 1.00 51.91 383 SER A N 1
ATOM 3042 C CA . SER A 1 383 ? -16.859 -18.386 -5.829 1.00 51.91 383 SER A CA 1
ATOM 3043 C C . SER A 1 383 ? -16.836 -18.737 -7.324 1.00 51.91 383 SER A C 1
ATOM 3045 O O . SER A 1 383 ? -17.862 -18.645 -7.996 1.00 51.91 383 SER A O 1
ATOM 3047 N N . GLY A 1 384 ? -15.703 -19.223 -7.843 1.00 45.34 384 GLY A N 1
ATOM 3048 C CA . GLY A 1 384 ? -15.598 -19.760 -9.202 1.00 45.34 384 GLY A CA 1
ATOM 3049 C C . GLY A 1 384 ? -16.244 -21.132 -9.406 1.00 45.34 384 GLY A C 1
ATOM 3050 O O . GLY A 1 384 ? -16.682 -21.450 -10.510 1.00 45.34 384 GLY A O 1
ATOM 3051 N N . LYS A 1 385 ? -16.338 -21.948 -8.348 1.00 40.41 385 LYS A N 1
ATOM 3052 C CA . LYS A 1 385 ? -16.889 -23.316 -8.407 1.00 40.41 385 LYS A CA 1
ATOM 3053 C C . LYS A 1 385 ? -18.418 -23.358 -8.378 1.00 40.41 385 LYS A C 1
ATOM 3055 O O . LYS A 1 385 ? -19.009 -24.358 -8.773 1.00 40.41 385 LYS A O 1
ATOM 3060 N N . THR A 1 386 ? -19.084 -22.286 -7.953 1.00 34.16 386 THR A N 1
ATOM 3061 C CA . THR A 1 386 ? -20.542 -22.272 -7.735 1.00 34.16 386 THR A CA 1
ATOM 3062 C C . THR A 1 386 ? -21.390 -22.064 -8.999 1.00 34.16 386 THR A C 1
ATOM 3064 O O . THR A 1 386 ? -22.609 -21.949 -8.887 1.00 34.16 386 THR A O 1
ATOM 3067 N N . LYS A 1 387 ? -20.808 -22.070 -10.213 1.00 39.31 387 LYS A N 1
ATOM 3068 C CA . LYS A 1 387 ? -21.579 -21.933 -11.472 1.00 39.31 387 LYS A CA 1
ATOM 3069 C C . LYS A 1 387 ? -21.313 -22.954 -12.584 1.00 39.31 387 LYS A C 1
ATOM 3071 O O . LYS A 1 387 ? -21.925 -22.830 -13.639 1.00 39.31 387 LYS A O 1
ATOM 3076 N N . GLU A 1 388 ? -20.545 -24.017 -12.354 1.00 30.73 388 GLU A N 1
ATOM 3077 C CA . GLU A 1 388 ? -20.558 -25.179 -13.259 1.00 30.73 388 GLU A CA 1
ATOM 3078 C C . GLU A 1 388 ? -21.335 -26.347 -12.645 1.00 30.73 388 GLU A C 1
ATOM 3080 O O . GLU A 1 388 ? -20.782 -27.373 -12.253 1.00 30.73 388 GLU A O 1
ATOM 3085 N N . VAL A 1 389 ? -22.664 -26.220 -12.597 1.00 30.75 389 VAL A N 1
ATOM 3086 C CA . VAL A 1 389 ? -23.524 -27.405 -12.497 1.00 30.75 389 VAL A CA 1
ATOM 3087 C C . VAL A 1 389 ? -23.584 -28.035 -13.889 1.00 30.75 389 VAL A C 1
ATOM 3089 O O . VAL A 1 389 ? -24.490 -27.761 -14.672 1.00 30.75 389 VAL A O 1
ATOM 3092 N N . LYS A 1 390 ? -22.605 -28.883 -14.218 1.00 28.28 390 LYS A N 1
ATOM 3093 C CA . LYS A 1 390 ? -22.825 -29.923 -15.231 1.00 28.28 390 LYS A CA 1
ATOM 3094 C C . LYS A 1 390 ? -23.674 -31.032 -14.595 1.00 28.28 390 LYS A C 1
ATOM 3096 O O . LYS A 1 390 ? -23.384 -31.436 -13.466 1.00 28.28 390 LYS A O 1
ATOM 3101 N N . PRO A 1 391 ? -24.730 -31.518 -15.269 1.00 28.28 391 PRO A N 1
ATOM 3102 C CA . PRO A 1 391 ? -25.587 -32.554 -14.716 1.00 28.28 391 PRO A CA 1
ATOM 3103 C C . PRO A 1 391 ? -24.777 -33.835 -14.494 1.00 28.28 391 PRO A C 1
ATOM 3105 O O . PRO A 1 391 ? -24.015 -34.274 -15.355 1.00 28.28 391 PRO A O 1
ATOM 3108 N N . ARG A 1 392 ? -24.943 -34.406 -13.296 1.00 30.30 392 ARG A N 1
ATOM 3109 C CA . ARG A 1 392 ? -24.371 -35.686 -12.869 1.00 30.30 392 ARG A CA 1
ATOM 3110 C C . ARG A 1 392 ? -24.666 -36.789 -13.889 1.00 30.30 392 ARG A C 1
ATOM 3112 O O . ARG A 1 392 ? -25.829 -37.051 -14.174 1.00 30.30 392 ARG A O 1
ATOM 3119 N N . TYR A 1 393 ? -23.631 -37.536 -14.260 1.00 28.73 393 TYR A N 1
ATOM 3120 C CA . TYR A 1 393 ? -23.749 -38.971 -14.507 1.00 28.73 393 TYR A CA 1
ATOM 3121 C C . TYR A 1 393 ? -22.853 -39.703 -13.512 1.00 28.73 393 TYR A C 1
ATOM 3123 O O . TYR A 1 393 ? -21.697 -39.339 -13.307 1.00 28.73 393 TYR A O 1
ATOM 3131 N N . GLY A 1 394 ? -23.449 -40.662 -12.807 1.00 31.62 394 GLY A N 1
ATOM 3132 C CA . GLY A 1 394 ? -22.794 -41.419 -11.755 1.00 31.62 394 GLY A CA 1
ATOM 3133 C C . GLY A 1 394 ? -21.895 -42.523 -12.295 1.00 31.62 394 GLY A C 1
ATOM 3134 O O . GLY A 1 394 ? -22.184 -43.121 -13.324 1.00 31.62 394 GLY A O 1
ATOM 3135 N N . SER A 1 395 ? -20.861 -42.844 -11.524 1.00 30.27 395 SER A N 1
ATOM 3136 C CA . SER A 1 395 ? -20.264 -44.180 -11.479 1.00 30.27 395 SER A CA 1
ATOM 3137 C C . SER A 1 395 ? -19.368 -44.302 -10.245 1.00 30.27 395 SER A C 1
ATOM 3139 O O . SER A 1 395 ? -18.634 -43.384 -9.887 1.00 30.27 395 SER A O 1
ATOM 3141 N N . GLN A 1 396 ? -19.526 -45.433 -9.562 1.00 31.03 396 GLN A N 1
ATOM 3142 C CA . GLN A 1 396 ? -18.933 -45.822 -8.284 1.00 31.03 396 GLN A CA 1
ATOM 3143 C C . GLN A 1 396 ? -17.431 -46.153 -8.363 1.00 31.03 396 GLN A C 1
ATOM 3145 O O . GLN A 1 396 ? -16.935 -46.585 -9.397 1.00 31.03 396 GLN A O 1
ATOM 3150 N N . GLY A 1 397 ? -16.779 -46.118 -7.190 1.00 28.03 397 GLY A N 1
ATOM 3151 C CA . GLY A 1 397 ? -15.513 -46.807 -6.882 1.00 28.03 397 GLY A CA 1
ATOM 3152 C C . GLY A 1 397 ? -14.272 -45.942 -7.124 1.00 28.03 397 GLY A C 1
ATOM 3153 O O . GLY A 1 397 ? -14.196 -45.234 -8.108 1.00 28.03 397 GLY A O 1
ATOM 3154 N N . ARG A 1 398 ? -13.232 -45.919 -6.289 1.00 28.31 398 ARG A N 1
ATOM 3155 C CA . ARG A 1 398 ? -12.791 -46.792 -5.194 1.00 28.31 398 ARG A CA 1
ATOM 3156 C C . ARG A 1 398 ? -11.820 -45.953 -4.346 1.00 28.31 398 ARG A C 1
ATOM 3158 O O . ARG A 1 398 ? -11.035 -45.186 -4.896 1.00 28.31 398 ARG A O 1
ATOM 3165 N N . ARG A 1 399 ? -11.868 -46.098 -3.019 1.00 34.09 399 ARG A N 1
ATOM 3166 C CA . ARG A 1 399 ? -10.880 -45.506 -2.101 1.00 34.09 399 ARG A CA 1
ATOM 3167 C C . ARG A 1 399 ? -9.524 -46.170 -2.330 1.00 34.09 399 ARG A C 1
ATOM 3169 O O . ARG A 1 399 ? -9.486 -47.392 -2.404 1.00 34.09 399 ARG A O 1
ATOM 3176 N N . ASN A 1 400 ? -8.455 -45.382 -2.324 1.00 28.61 400 ASN A N 1
ATOM 3177 C CA . ASN A 1 400 ? -7.134 -45.817 -1.883 1.00 28.61 400 ASN A CA 1
ATOM 3178 C C . ASN A 1 400 ? -6.497 -44.663 -1.108 1.00 28.61 400 ASN A C 1
ATOM 3180 O O . ASN A 1 400 ? -6.231 -43.596 -1.652 1.00 28.61 400 ASN A O 1
ATOM 3184 N N . VAL A 1 401 ? -6.324 -44.892 0.192 1.00 34.47 401 VAL A N 1
ATOM 3185 C CA . VAL A 1 401 ? -5.556 -44.047 1.101 1.00 34.47 401 VAL A CA 1
ATOM 3186 C C . VAL A 1 401 ? -4.110 -44.516 0.994 1.00 34.47 401 VAL A C 1
ATOM 3188 O O . VAL A 1 401 ? -3.807 -45.655 1.333 1.00 34.47 401 VAL A O 1
ATOM 3191 N N . SER A 1 402 ? -3.223 -43.645 0.530 1.00 28.56 402 SER A N 1
ATOM 3192 C CA . SER A 1 402 ? -1.789 -43.747 0.784 1.00 28.56 402 SER A CA 1
ATOM 3193 C C . SER A 1 402 ? -1.378 -42.416 1.392 1.00 28.56 402 SER A C 1
ATOM 3195 O O . SER A 1 402 ? -1.464 -41.370 0.750 1.00 28.56 402 SER A O 1
ATOM 3197 N N . GLY A 1 403 ? -1.072 -42.456 2.687 1.00 30.61 403 GLY A N 1
ATOM 3198 C CA . GLY A 1 403 ? -0.613 -41.301 3.434 1.00 30.61 403 GLY A CA 1
ATOM 3199 C C . GLY A 1 403 ? 0.808 -40.942 3.025 1.00 30.61 403 GLY A C 1
ATOM 3200 O O . GLY A 1 403 ? 1.703 -41.780 3.089 1.00 30.61 403 GLY A O 1
ATOM 3201 N N . SER A 1 404 ? 1.006 -39.678 2.671 1.00 25.50 404 SER A N 1
ATOM 3202 C CA . SER A 1 404 ? 2.298 -39.017 2.792 1.00 25.50 404 SER A CA 1
ATOM 3203 C C . SER A 1 404 ? 2.112 -37.852 3.755 1.00 25.50 404 SER A C 1
ATOM 3205 O O . SER A 1 404 ? 1.250 -36.994 3.561 1.00 25.50 404 SER A O 1
ATOM 3207 N N . ILE A 1 405 ? 2.856 -37.897 4.855 1.00 36.56 405 ILE A N 1
ATOM 3208 C CA . ILE A 1 405 ? 2.855 -36.896 5.916 1.00 36.56 405 ILE A CA 1
ATOM 3209 C C . ILE A 1 405 ? 3.598 -35.674 5.371 1.00 36.56 405 ILE A C 1
ATOM 3211 O O . ILE A 1 405 ? 4.817 -35.584 5.468 1.00 36.56 405 ILE A O 1
ATOM 3215 N N . THR A 1 406 ? 2.871 -34.732 4.778 1.00 30.48 406 THR A N 1
ATOM 3216 C CA . THR A 1 406 ? 3.349 -33.355 4.614 1.00 30.48 406 THR A CA 1
ATOM 3217 C C . THR A 1 406 ? 2.856 -32.547 5.803 1.00 30.48 406 THR A C 1
ATOM 3219 O O . THR A 1 406 ? 1.688 -32.655 6.186 1.00 30.48 406 THR A O 1
ATOM 3222 N N . SER A 1 407 ? 3.758 -31.780 6.418 1.00 30.78 407 SER A N 1
ATOM 3223 C CA . SER A 1 407 ? 3.453 -30.924 7.560 1.00 30.78 407 SER A CA 1
ATOM 3224 C C . SER A 1 407 ? 2.182 -30.119 7.290 1.00 30.78 407 SER A C 1
ATOM 3226 O O . SER A 1 407 ? 2.022 -29.485 6.247 1.00 30.78 407 SER A O 1
ATOM 3228 N N . ARG A 1 408 ? 1.233 -30.199 8.226 1.00 30.72 408 ARG A N 1
ATOM 3229 C CA . ARG A 1 408 ? 0.032 -29.368 8.227 1.00 30.72 408 ARG A CA 1
ATOM 3230 C C . ARG A 1 408 ? 0.483 -27.908 8.207 1.00 30.72 408 ARG A C 1
ATOM 3232 O O . ARG A 1 408 ? 0.907 -27.384 9.234 1.00 30.72 408 ARG A O 1
ATOM 3239 N N . ALA A 1 409 ? 0.371 -27.262 7.049 1.00 35.16 409 ALA A N 1
ATOM 3240 C CA . ALA A 1 409 ? 0.151 -25.830 7.005 1.00 35.16 409 ALA A CA 1
ATOM 3241 C C . ALA A 1 409 ? -1.051 -25.559 7.916 1.00 35.16 409 ALA A C 1
ATOM 3243 O O . ALA A 1 409 ? -2.097 -26.202 7.785 1.00 35.16 409 ALA A O 1
ATOM 3244 N N . ILE A 1 410 ? -0.862 -24.698 8.912 1.00 33.75 410 ILE A N 1
ATOM 3245 C CA . ILE A 1 410 ? -1.947 -24.217 9.762 1.00 33.75 410 ILE A CA 1
ATOM 3246 C C . ILE A 1 410 ? -2.992 -23.644 8.803 1.00 33.75 410 ILE A C 1
ATOM 3248 O O . ILE A 1 410 ? -2.670 -22.741 8.033 1.00 33.75 410 ILE A O 1
ATOM 3252 N N . ALA A 1 411 ? -4.190 -24.234 8.782 1.00 40.78 411 ALA A N 1
ATOM 3253 C CA . ALA A 1 411 ? -5.266 -23.796 7.904 1.00 40.78 411 ALA A CA 1
ATOM 3254 C C . ALA A 1 411 ? -5.496 -22.293 8.106 1.00 40.78 411 ALA A C 1
ATOM 3256 O O . ALA A 1 411 ? -5.616 -21.824 9.240 1.00 40.78 411 ALA A O 1
ATOM 3257 N N . GLU A 1 412 ? -5.480 -21.547 7.006 1.00 49.66 412 GLU A N 1
ATOM 3258 C CA . GLU A 1 412 ? -5.617 -20.095 7.018 1.00 49.66 412 GLU A CA 1
ATOM 3259 C C . GLU A 1 412 ? -6.984 -19.699 7.606 1.00 49.66 412 GLU A C 1
ATOM 3261 O O . GLU A 1 412 ? -7.978 -20.375 7.326 1.00 49.66 412 GLU A O 1
ATOM 3266 N N . PRO A 1 413 ? -7.083 -18.629 8.416 1.00 49.66 413 PRO A N 1
ATOM 3267 C CA . PRO A 1 413 ? -8.371 -18.164 8.910 1.00 49.66 413 PRO A CA 1
ATOM 3268 C C . PRO A 1 413 ? -9.177 -17.580 7.744 1.00 49.66 413 PRO A C 1
ATOM 3270 O O . PRO A 1 413 ? -8.928 -16.461 7.299 1.00 49.66 413 PRO A O 1
ATOM 3273 N N . VAL A 1 414 ? -10.126 -18.348 7.216 1.00 63.34 414 VAL A N 1
ATOM 3274 C CA . VAL A 1 414 ? -10.985 -17.912 6.113 1.00 63.34 414 VAL A CA 1
ATOM 3275 C C . VAL A 1 414 ? -12.094 -17.043 6.698 1.00 63.34 414 VAL A C 1
ATOM 3277 O O . VAL A 1 414 ? -12.957 -17.543 7.414 1.00 63.34 414 VAL A O 1
ATOM 3280 N N . GLY A 1 415 ? -12.081 -15.736 6.427 1.00 69.75 415 GLY A N 1
ATOM 3281 C CA . GLY A 1 415 ? -13.230 -14.896 6.770 1.00 69.75 415 GLY A CA 1
ATOM 3282 C C . GLY A 1 415 ? -14.475 -15.301 5.981 1.00 69.75 415 GLY A C 1
ATOM 3283 O O . GLY A 1 415 ? -14.379 -15.861 4.888 1.00 69.75 415 GLY A O 1
ATOM 3284 N N . GLU A 1 416 ? -15.658 -14.942 6.460 1.00 81.44 416 GLU A N 1
ATOM 3285 C CA . GLU A 1 416 ? -16.959 -15.253 5.870 1.00 81.44 416 GLU A CA 1
ATOM 3286 C C . GLU A 1 416 ? -17.807 -13.988 5.660 1.00 81.44 416 GLU A C 1
ATOM 3288 O O . GLU A 1 416 ? -17.679 -13.008 6.391 1.00 81.44 416 GLU A O 1
ATOM 3293 N N . ILE A 1 417 ? -18.667 -14.005 4.635 1.00 76.50 417 ILE A N 1
ATOM 3294 C CA . ILE A 1 417 ? -19.717 -12.998 4.440 1.00 76.50 417 ILE A CA 1
ATOM 3295 C C . ILE A 1 417 ? -21.051 -13.694 4.645 1.00 76.50 417 ILE A C 1
ATOM 3297 O O . ILE A 1 417 ? -21.442 -14.542 3.839 1.00 76.50 417 ILE A O 1
ATOM 3301 N N . LEU A 1 418 ? -21.748 -13.323 5.710 1.00 76.06 418 LEU A N 1
ATOM 3302 C CA . LEU A 1 418 ? -23.039 -13.895 6.052 1.00 76.06 418 LEU A CA 1
ATOM 3303 C C . LEU A 1 418 ? -24.100 -13.452 5.038 1.00 76.06 418 LEU A C 1
ATOM 3305 O O . LEU A 1 418 ? -24.191 -12.279 4.676 1.00 76.06 418 LEU A O 1
ATOM 3309 N N . GLN A 1 419 ? -24.963 -14.375 4.603 1.00 67.50 419 GLN A N 1
ATOM 3310 C CA . GLN A 1 419 ? -26.099 -14.017 3.738 1.00 67.50 419 GLN A CA 1
ATOM 3311 C C . GLN A 1 419 ? -27.081 -13.067 4.437 1.00 67.50 419 GLN A C 1
ATOM 3313 O O . GLN A 1 419 ? -27.783 -12.300 3.774 1.00 67.50 419 GLN A O 1
ATOM 3318 N N . ARG A 1 420 ? -27.141 -13.121 5.773 1.00 66.69 420 ARG A N 1
ATOM 3319 C CA . ARG A 1 420 ? -27.886 -12.190 6.617 1.00 66.69 420 ARG A CA 1
ATOM 3320 C C . ARG A 1 420 ? -27.034 -11.822 7.834 1.00 66.69 420 ARG A C 1
ATOM 3322 O O . ARG A 1 420 ? -26.561 -12.736 8.501 1.00 66.69 420 ARG A O 1
ATOM 3329 N N . PRO A 1 421 ? -26.847 -10.526 8.127 1.00 73.62 421 PRO A N 1
ATOM 3330 C CA . PRO A 1 421 ? -26.180 -10.106 9.349 1.00 73.62 421 PRO A CA 1
ATOM 3331 C C . PRO A 1 421 ? -26.978 -10.570 10.574 1.00 73.62 421 PRO A C 1
ATOM 3333 O O . PRO A 1 421 ? -28.149 -10.215 10.706 1.00 73.62 421 PRO A O 1
ATOM 3336 N N . GLU A 1 422 ? -26.349 -11.306 11.490 1.00 77.62 422 GLU A N 1
ATOM 3337 C CA . GLU A 1 422 ? -26.909 -11.639 12.813 1.00 77.62 422 GLU A CA 1
ATOM 3338 C C . GLU A 1 422 ? -26.708 -10.475 13.798 1.00 77.62 422 GLU A C 1
ATOM 3340 O O . GLU A 1 422 ? -26.239 -10.645 14.921 1.00 77.62 422 GLU A O 1
ATOM 3345 N N . LEU A 1 423 ? -27.008 -9.255 13.345 1.00 85.81 423 LEU A N 1
ATOM 3346 C CA . LEU A 1 423 ? -26.833 -8.055 14.152 1.00 85.81 423 LEU A CA 1
ATOM 3347 C C . LEU A 1 423 ? -27.917 -7.969 15.220 1.00 85.81 423 LEU A C 1
ATOM 3349 O O . LEU A 1 423 ? -29.112 -8.012 14.923 1.00 85.81 423 LEU A O 1
ATOM 335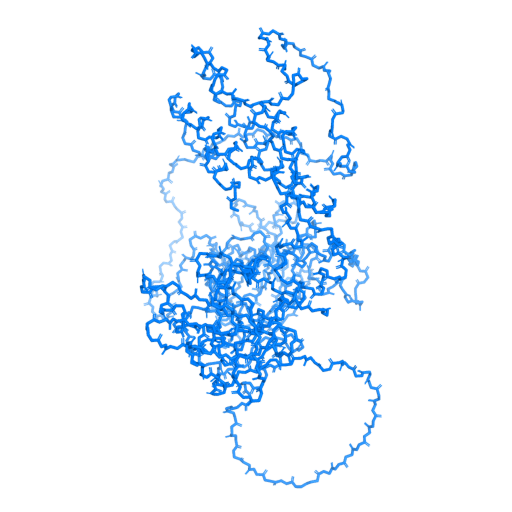3 N N . LEU A 1 424 ? -27.479 -7.771 16.456 1.00 87.25 424 LEU A N 1
ATOM 3354 C CA . LEU A 1 424 ? -28.365 -7.565 17.589 1.00 87.25 424 LEU A CA 1
ATOM 3355 C C . LEU A 1 424 ? -28.985 -6.165 17.547 1.00 87.25 424 LEU A C 1
ATOM 3357 O O . LEU A 1 424 ? -28.322 -5.183 17.200 1.00 87.25 424 LEU A O 1
ATOM 3361 N N . ILE A 1 425 ? -30.260 -6.075 17.922 1.00 87.44 425 ILE A N 1
ATOM 3362 C CA . ILE A 1 425 ? -30.976 -4.805 18.058 1.00 87.44 425 ILE A CA 1
ATOM 3363 C C . ILE A 1 425 ? -31.063 -4.487 19.545 1.00 87.44 425 ILE A C 1
ATOM 3365 O O . ILE A 1 425 ? -31.685 -5.232 20.296 1.00 87.44 425 ILE A O 1
ATOM 3369 N N . PHE A 1 426 ? -30.441 -3.385 19.950 1.00 89.44 426 PHE A N 1
ATOM 3370 C CA . PHE A 1 426 ? -30.412 -2.935 21.339 1.00 89.44 426 PHE A CA 1
ATOM 3371 C C . PHE A 1 426 ? -31.377 -1.774 21.575 1.00 89.44 426 PHE A C 1
ATOM 3373 O O . PHE A 1 426 ? -31.519 -0.894 20.717 1.00 89.44 426 PHE A O 1
ATOM 3380 N N . GLY A 1 427 ? -31.961 -1.718 22.774 1.00 88.38 427 GLY A N 1
ATOM 3381 C CA . GLY A 1 427 ? -32.706 -0.552 23.232 1.00 88.38 427 GLY A CA 1
ATOM 3382 C C . GLY A 1 427 ? -31.777 0.607 23.603 1.00 88.38 427 GLY A C 1
ATOM 3383 O O . GLY A 1 427 ? -30.673 0.418 24.126 1.00 88.38 427 GLY A O 1
ATOM 3384 N N . PHE A 1 428 ? -32.219 1.848 23.391 1.00 90.25 428 PHE A N 1
ATOM 3385 C CA . PHE A 1 428 ? -31.422 3.028 23.739 1.00 90.25 428 PHE A CA 1
ATOM 3386 C C . PHE A 1 428 ? -31.143 3.096 25.241 1.00 90.25 428 PHE A C 1
ATOM 3388 O O . PHE A 1 428 ? -30.025 3.405 25.647 1.00 90.25 428 PHE A O 1
ATOM 3395 N N . ASN A 1 429 ? -32.142 2.784 26.071 1.00 89.50 429 ASN A N 1
ATOM 3396 C CA . ASN A 1 429 ? -31.996 2.810 27.528 1.00 89.50 429 ASN A CA 1
ATOM 3397 C C . ASN A 1 429 ? -31.004 1.754 28.031 1.00 89.50 429 ASN A C 1
ATOM 3399 O O . ASN A 1 429 ? -30.290 2.004 29.000 1.00 89.50 429 ASN A O 1
ATOM 3403 N N . GLU A 1 430 ? -30.914 0.611 27.352 1.00 89.94 430 GLU A N 1
ATOM 3404 C CA . GLU A 1 430 ? -29.959 -0.447 27.681 1.00 89.94 430 GLU A CA 1
ATOM 3405 C C . GLU A 1 430 ? -28.534 0.008 27.379 1.00 89.94 430 GLU A C 1
ATOM 3407 O O . GLU A 1 430 ? -27.679 -0.051 28.257 1.00 89.94 430 GLU A O 1
ATOM 3412 N N . LEU A 1 431 ? -28.284 0.553 26.183 1.00 91.81 431 LEU A N 1
ATOM 3413 C CA . LEU A 1 431 ? -26.964 1.088 25.829 1.00 91.81 431 LEU A CA 1
ATOM 3414 C C . LEU A 1 431 ? -26.597 2.320 26.662 1.00 91.81 431 LEU A C 1
ATOM 3416 O O . LEU A 1 431 ? -25.432 2.504 27.018 1.00 91.81 431 LEU A O 1
ATOM 3420 N N . LYS A 1 432 ? -27.582 3.145 27.027 1.00 91.50 432 LYS A N 1
ATOM 3421 C CA . LYS A 1 432 ? -27.401 4.255 27.965 1.00 91.50 432 LYS A CA 1
ATOM 3422 C C . LYS A 1 432 ? -26.944 3.733 29.328 1.00 91.50 432 LYS A C 1
ATOM 3424 O O . LYS A 1 432 ? -25.955 4.227 29.854 1.00 91.50 432 LYS A O 1
ATOM 3429 N N . ALA A 1 433 ? -27.597 2.712 29.880 1.00 91.44 433 ALA A N 1
ATOM 3430 C CA . ALA A 1 433 ? -27.182 2.105 31.144 1.00 91.44 433 ALA A CA 1
ATOM 3431 C C . ALA A 1 433 ? -25.806 1.420 31.035 1.00 91.44 433 ALA A C 1
ATOM 3433 O O . ALA A 1 433 ? -24.942 1.644 31.880 1.00 91.44 433 ALA A O 1
ATOM 3434 N N . ALA A 1 434 ? -25.560 0.668 29.959 1.00 92.00 434 ALA A N 1
ATOM 3435 C CA . ALA A 1 434 ? -24.316 -0.072 29.728 1.00 92.00 434 ALA A CA 1
ATOM 3436 C C . ALA A 1 434 ? -23.088 0.841 29.584 1.00 92.00 434 ALA A C 1
ATOM 3438 O O . ALA A 1 434 ? -21.975 0.452 29.932 1.00 92.00 434 ALA A O 1
ATOM 3439 N N . THR A 1 435 ? -23.289 2.062 29.080 1.00 91.81 435 THR A N 1
ATOM 3440 C CA . THR A 1 435 ? -22.252 3.101 28.949 1.00 91.81 435 THR A CA 1
ATOM 3441 C C . THR A 1 435 ? -22.149 4.015 30.177 1.00 91.81 435 THR A C 1
ATOM 3443 O O . THR A 1 435 ? -21.363 4.968 30.156 1.00 91.81 435 THR A O 1
ATOM 3446 N N . ASN A 1 436 ? -22.912 3.744 31.244 1.00 92.00 436 ASN A N 1
ATOM 3447 C CA . ASN A 1 436 ? -23.059 4.605 32.421 1.00 92.00 436 ASN A CA 1
ATOM 3448 C C . ASN A 1 436 ? -23.496 6.038 32.054 1.00 92.00 436 ASN A C 1
ATOM 3450 O O . ASN A 1 436 ? -22.835 7.017 32.391 1.00 92.00 436 ASN A O 1
ATOM 3454 N N . ASP A 1 437 ? -24.587 6.142 31.299 1.00 91.81 437 ASP A N 1
ATOM 3455 C CA . ASP A 1 437 ? -25.119 7.381 30.724 1.00 91.81 437 ASP A CA 1
ATOM 3456 C C . ASP A 1 437 ? -24.111 8.123 29.830 1.00 91.81 437 ASP A C 1
ATOM 3458 O O . ASP A 1 437 ? -23.904 9.330 29.947 1.00 91.81 437 ASP A O 1
ATOM 3462 N N . PHE A 1 438 ? -23.440 7.382 28.937 1.00 91.19 438 PHE A N 1
ATOM 3463 C CA . PHE A 1 438 ? -22.422 7.929 28.031 1.00 91.19 438 PHE A CA 1
ATOM 3464 C C . PHE A 1 438 ? -21.358 8.765 28.770 1.00 91.19 438 PHE A C 1
ATOM 3466 O O . PHE A 1 438 ? -20.976 9.856 28.326 1.00 91.19 438 PHE A O 1
ATOM 3473 N N . ASN A 1 439 ? -20.891 8.250 29.915 1.00 90.00 439 ASN A N 1
ATOM 3474 C CA . ASN A 1 439 ? -19.944 8.929 30.794 1.00 90.00 439 ASN A CA 1
ATOM 3475 C C . ASN A 1 439 ? -18.647 9.305 30.057 1.00 90.00 439 ASN A C 1
ATOM 3477 O O . ASN A 1 439 ? -18.123 8.517 29.267 1.00 90.00 439 ASN A O 1
ATOM 3481 N N . GLN A 1 440 ? -18.075 10.473 30.366 1.00 87.12 440 GLN A N 1
ATOM 3482 C CA . GLN A 1 440 ? -16.796 10.900 29.787 1.00 87.12 440 GLN A CA 1
ATOM 3483 C C . GLN A 1 440 ? -15.637 9.958 30.130 1.00 87.12 440 GLN A C 1
ATOM 3485 O O . GLN A 1 440 ? -14.758 9.761 29.296 1.00 87.12 440 GLN A O 1
ATOM 3490 N N . ASN A 1 441 ? -15.665 9.324 31.303 1.00 87.69 441 ASN A N 1
ATOM 3491 C CA . ASN A 1 441 ? -14.637 8.371 31.725 1.00 87.69 441 ASN A CA 1
ATOM 3492 C C . ASN A 1 441 ? -14.640 7.085 30.884 1.00 87.69 441 ASN A C 1
ATOM 3494 O O . ASN A 1 441 ? -13.647 6.365 30.865 1.00 87.69 441 ASN A O 1
ATOM 3498 N N . ASN A 1 442 ? -15.739 6.808 30.177 1.00 86.19 442 ASN A N 1
ATOM 3499 C CA . ASN A 1 442 ? -15.872 5.651 29.297 1.00 86.19 442 ASN A CA 1
ATOM 3500 C C . ASN A 1 442 ? -15.538 5.979 27.837 1.00 86.19 442 ASN A C 1
ATOM 3502 O O . ASN A 1 442 ? -15.674 5.109 26.982 1.00 86.19 442 ASN A O 1
ATOM 3506 N N . VAL A 1 443 ? -15.139 7.211 27.510 1.00 87.44 443 VAL A N 1
ATOM 3507 C CA . VAL A 1 443 ? -14.839 7.591 26.126 1.00 87.44 443 VAL A CA 1
ATOM 3508 C C . VAL A 1 443 ? -13.535 6.934 25.673 1.00 87.44 443 VAL A C 1
ATOM 3510 O O . VAL A 1 443 ? -12.474 7.183 26.235 1.00 87.44 443 VAL A O 1
ATOM 3513 N N . LEU A 1 444 ? -13.633 6.112 24.630 1.00 83.81 444 LEU A N 1
ATOM 3514 C CA . LEU A 1 444 ? -12.508 5.460 23.960 1.00 83.81 444 LEU A CA 1
ATOM 3515 C C . LEU A 1 444 ? -11.957 6.316 22.816 1.00 83.81 444 LEU A C 1
ATOM 3517 O O . LEU A 1 444 ? -10.751 6.323 22.589 1.00 83.81 444 LEU A O 1
ATOM 3521 N N . ASP A 1 445 ? -12.834 7.037 22.111 1.00 76.50 445 ASP A N 1
ATOM 3522 C CA . ASP A 1 445 ? -12.455 7.904 20.995 1.00 76.50 445 ASP A CA 1
ATOM 3523 C C . ASP A 1 445 ? -13.412 9.101 20.831 1.00 76.50 445 ASP A C 1
ATOM 3525 O O . ASP A 1 445 ? -14.615 9.018 21.108 1.00 76.50 445 ASP A O 1
ATOM 3529 N N . GLN A 1 446 ? -12.856 10.221 20.365 1.00 68.38 446 GLN A N 1
ATOM 3530 C CA . GLN A 1 446 ? -13.541 11.470 20.027 1.00 68.38 446 GLN A CA 1
ATOM 3531 C C . GLN A 1 446 ? -13.187 11.882 18.588 1.00 68.38 446 GLN A C 1
ATOM 3533 O O . GLN A 1 446 ? -12.618 12.949 18.352 1.00 68.38 446 GLN A O 1
ATOM 3538 N N . GLY A 1 447 ? -13.490 11.012 17.624 1.00 60.44 447 GLY A N 1
ATOM 3539 C CA . GLY A 1 447 ? -13.295 11.276 16.200 1.00 60.44 447 GLY A CA 1
ATOM 3540 C C . GLY A 1 447 ? -14.372 12.180 15.583 1.00 60.44 447 GLY A C 1
ATOM 3541 O O . GLY A 1 447 ? -15.408 12.473 16.180 1.00 60.44 447 GLY A O 1
ATOM 3542 N N . GLY A 1 448 ? -14.146 12.598 14.331 1.00 55.09 448 GLY A N 1
ATOM 3543 C CA . GLY A 1 448 ? -15.081 13.432 13.552 1.00 55.09 448 GLY A CA 1
ATOM 3544 C C . GLY A 1 448 ? -16.370 12.727 13.103 1.00 55.09 448 GLY A C 1
ATOM 3545 O O . GLY A 1 448 ? -17.236 13.366 12.518 1.00 55.09 448 GLY A O 1
ATOM 3546 N N . PHE A 1 449 ? -16.498 11.429 13.384 1.00 59.66 449 PHE A N 1
ATOM 3547 C CA . PHE A 1 449 ? -17.631 10.577 13.001 1.00 59.66 449 PHE A CA 1
ATOM 3548 C C . PHE A 1 449 ? -18.490 10.162 14.209 1.00 59.66 449 PHE A C 1
ATOM 3550 O O . PHE A 1 449 ? -19.250 9.196 14.161 1.00 59.66 449 PHE A O 1
ATOM 3557 N N . GLY A 1 450 ? -18.344 10.875 15.327 1.00 73.62 450 GLY A N 1
ATOM 3558 C CA . GLY A 1 450 ? -19.020 10.578 16.586 1.00 73.62 450 GLY A CA 1
ATOM 3559 C C . GLY A 1 450 ? -18.086 10.027 17.662 1.00 73.62 450 GLY A C 1
ATOM 3560 O O . GLY A 1 450 ? -16.897 9.805 17.442 1.00 73.62 450 GLY A O 1
ATOM 3561 N N . ARG A 1 451 ? -18.636 9.828 18.863 1.00 86.81 451 ARG A N 1
ATOM 3562 C CA . ARG A 1 451 ? -17.874 9.375 20.039 1.00 86.81 451 ARG A CA 1
ATOM 3563 C C . ARG A 1 451 ? -18.033 7.880 20.251 1.00 86.81 451 ARG A C 1
ATOM 3565 O O . ARG A 1 451 ? -19.139 7.356 20.121 1.00 86.81 451 ARG A O 1
ATOM 3572 N N . VAL A 1 452 ? -16.949 7.218 20.639 1.00 90.00 452 VAL A N 1
ATOM 3573 C CA . VAL A 1 452 ? -16.947 5.793 20.986 1.00 90.00 452 VAL A CA 1
ATOM 3574 C C . VAL A 1 452 ? -16.828 5.646 22.495 1.00 90.00 452 VAL A C 1
ATOM 3576 O O . VAL A 1 452 ? -15.965 6.268 23.112 1.00 90.00 452 VAL A O 1
ATOM 3579 N N . TYR A 1 453 ? -17.688 4.823 23.085 1.00 92.81 453 TYR A N 1
ATOM 3580 C CA . TYR A 1 453 ? -17.756 4.573 24.521 1.00 92.81 453 TYR A CA 1
ATOM 3581 C C . TYR A 1 453 ? -17.498 3.101 24.824 1.00 92.81 453 TYR A C 1
ATOM 3583 O O . TYR A 1 453 ? -17.995 2.228 24.116 1.00 92.81 453 TYR A O 1
ATOM 3591 N N . LYS A 1 454 ? -16.780 2.813 25.905 1.00 93.62 454 LYS A N 1
ATOM 3592 C CA . LYS A 1 454 ? -16.726 1.479 26.495 1.00 93.62 454 LYS A CA 1
ATOM 3593 C C . LYS A 1 454 ? -18.041 1.196 27.214 1.00 93.62 454 LYS A C 1
ATOM 3595 O O . LYS A 1 454 ? -18.551 2.055 27.936 1.00 93.62 454 LYS A O 1
ATOM 3600 N N . ALA A 1 455 ? -18.577 0.001 27.017 1.00 93.50 455 ALA A N 1
ATOM 3601 C CA . ALA A 1 455 ? -19.778 -0.466 27.689 1.00 93.50 455 ALA A CA 1
ATOM 3602 C C . ALA A 1 455 ? -19.634 -1.928 28.110 1.00 93.50 455 ALA A C 1
ATOM 3604 O O . ALA A 1 455 ? -18.801 -2.655 27.568 1.00 93.50 455 ALA A O 1
ATOM 3605 N N . TRP A 1 456 ? -20.471 -2.354 29.053 1.00 92.62 456 TRP A N 1
ATOM 3606 C CA . TRP A 1 456 ? -20.562 -3.746 29.487 1.00 92.62 456 TRP A CA 1
ATOM 3607 C C . TRP A 1 456 ? -21.986 -4.247 29.297 1.00 92.62 456 TRP A C 1
ATOM 3609 O O . TRP A 1 456 ? -22.936 -3.630 29.783 1.00 92.62 456 TRP A O 1
ATOM 3619 N N . ILE A 1 457 ? -22.128 -5.364 28.588 1.00 91.19 457 ILE A N 1
ATOM 3620 C CA . ILE A 1 457 ? -23.418 -5.997 28.308 1.00 91.19 457 ILE A CA 1
ATOM 3621 C C . ILE A 1 457 ? -23.428 -7.445 28.796 1.00 91.19 457 ILE A C 1
ATOM 3623 O O . ILE A 1 457 ? -22.402 -8.124 28.815 1.00 91.19 457 ILE A O 1
ATOM 3627 N N . ASN A 1 458 ? -24.592 -7.934 29.207 1.00 86.38 458 ASN A N 1
ATOM 3628 C CA . ASN A 1 458 ? -24.805 -9.348 29.473 1.00 86.38 458 ASN A CA 1
ATOM 3629 C C . ASN A 1 458 ? -24.987 -10.070 28.132 1.00 86.38 458 ASN A C 1
ATOM 3631 O O . ASN A 1 458 ? -25.917 -9.765 27.394 1.00 86.38 458 ASN A O 1
ATOM 3635 N N . GLU A 1 459 ? -24.116 -11.027 27.819 1.00 75.50 459 GLU A N 1
ATOM 3636 C CA . GLU A 1 459 ? -24.119 -11.726 26.526 1.00 75.50 459 GLU A CA 1
ATOM 3637 C C . GLU A 1 459 ? -25.414 -12.518 26.265 1.00 75.50 459 GLU A C 1
ATOM 3639 O O . GLU A 1 459 ? -25.842 -12.640 25.123 1.00 75.50 459 GLU A O 1
ATOM 3644 N N . GLN A 1 460 ? -26.071 -13.018 27.316 1.00 77.56 460 GLN A N 1
ATOM 3645 C CA . GLN A 1 460 ? -27.286 -13.831 27.198 1.00 77.56 460 GLN A CA 1
ATOM 3646 C C . GLN A 1 460 ? -28.557 -12.981 27.145 1.00 77.56 460 GLN A C 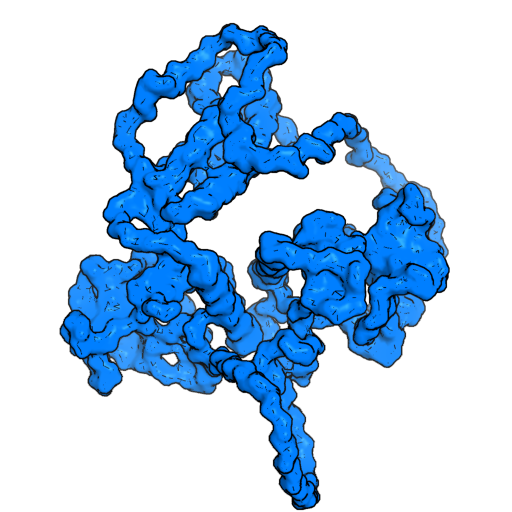1
ATOM 3648 O O . GLN A 1 460 ? -29.491 -13.301 26.415 1.00 77.56 460 GLN A O 1
ATOM 3653 N N . LEU A 1 461 ? -28.606 -11.920 27.952 1.00 77.81 461 LEU A N 1
ATOM 3654 C CA . LEU A 1 461 ? -29.797 -11.082 28.118 1.00 77.81 461 LEU A CA 1
ATOM 3655 C C . LEU A 1 461 ? -29.773 -9.825 27.246 1.00 77.81 461 LEU A C 1
ATOM 3657 O O . LEU A 1 461 ? -30.796 -9.165 27.119 1.00 77.81 461 LEU A O 1
ATOM 3661 N N . LEU A 1 462 ? -28.614 -9.479 26.676 1.00 73.56 462 LEU A N 1
ATOM 3662 C CA . LEU A 1 462 ? -28.364 -8.258 25.899 1.00 73.56 462 LEU A CA 1
ATOM 3663 C C . LEU A 1 462 ? -28.658 -6.952 26.653 1.00 73.56 462 LEU A C 1
ATOM 3665 O O . LEU A 1 462 ? -28.737 -5.880 26.060 1.00 73.56 462 LEU A O 1
ATOM 3669 N N . THR A 1 463 ? -28.741 -7.026 27.980 1.00 82.62 463 THR A N 1
ATOM 3670 C CA . THR A 1 463 ? -28.944 -5.889 28.878 1.00 82.62 463 THR A CA 1
ATOM 3671 C C . THR A 1 463 ? -27.617 -5.317 29.369 1.00 82.62 463 THR A C 1
ATOM 3673 O O . THR A 1 463 ? -26.575 -5.967 29.296 1.00 82.62 463 THR A O 1
ATOM 3676 N N . ALA A 1 464 ? -27.651 -4.119 29.954 1.00 84.00 464 ALA A N 1
ATOM 3677 C CA . ALA A 1 464 ? -26.497 -3.549 30.645 1.00 84.00 464 ALA A CA 1
ATOM 3678 C C . ALA A 1 464 ? -25.972 -4.478 31.756 1.00 84.00 464 ALA A C 1
ATOM 3680 O O . ALA A 1 464 ? -26.752 -5.085 32.493 1.00 84.00 464 ALA A O 1
ATOM 3681 N N . ALA A 1 465 ? -24.650 -4.554 31.886 1.00 85.81 465 ALA A N 1
ATOM 3682 C CA . ALA A 1 465 ? -23.950 -5.241 32.965 1.00 85.81 465 ALA A CA 1
ATOM 3683 C C . ALA A 1 465 ? -23.098 -4.248 33.767 1.00 85.81 465 ALA A C 1
ATOM 3685 O O . ALA A 1 465 ? -22.777 -3.155 33.296 1.00 85.81 465 ALA A O 1
ATOM 3686 N N . LEU A 1 466 ? -22.720 -4.630 34.990 1.00 80.69 466 LEU A N 1
ATOM 3687 C CA . LEU A 1 466 ? -21.777 -3.838 35.777 1.00 80.69 466 LEU A CA 1
ATOM 3688 C C . LEU A 1 466 ? -20.386 -3.874 35.120 1.00 80.69 466 LEU A C 1
ATOM 3690 O O . LEU A 1 466 ? -20.039 -4.881 34.485 1.00 80.69 466 LEU A O 1
ATOM 3694 N N . PRO A 1 467 ? -19.566 -2.821 35.297 1.00 83.69 467 PRO A N 1
ATOM 3695 C CA . PRO A 1 467 ? -18.188 -2.823 34.829 1.00 83.69 467 PRO A CA 1
ATOM 3696 C C . PRO A 1 467 ? -17.448 -4.091 35.260 1.00 83.69 467 PRO A C 1
ATOM 3698 O O . PRO A 1 467 ? -17.569 -4.523 36.401 1.00 83.69 467 PRO A O 1
ATOM 3701 N N . GLU A 1 468 ? -16.723 -4.694 34.321 1.00 81.50 468 GLU A N 1
ATOM 3702 C CA . GLU A 1 468 ? -15.909 -5.911 34.505 1.00 81.50 468 GLU A CA 1
ATOM 3703 C C . GLU A 1 468 ? -16.691 -7.207 34.792 1.00 81.50 468 GLU A C 1
ATOM 3705 O O . GLU A 1 468 ? -16.085 -8.265 34.922 1.00 81.50 468 GLU A O 1
ATOM 3710 N N . THR A 1 469 ? -18.028 -7.164 34.815 1.00 83.62 469 THR A N 1
ATOM 3711 C CA . THR A 1 469 ? -18.871 -8.354 35.067 1.00 83.62 469 THR A CA 1
ATOM 3712 C C . THR A 1 469 ? -19.531 -8.942 33.817 1.00 83.62 469 THR A C 1
ATOM 3714 O O . THR A 1 469 ? -20.027 -10.065 33.860 1.00 83.62 469 THR A O 1
ATOM 3717 N N . GLY A 1 470 ? -19.558 -8.193 32.710 1.00 84.94 470 GLY A N 1
ATOM 3718 C CA . GLY A 1 470 ? -20.158 -8.601 31.434 1.00 84.94 470 GLY A CA 1
ATOM 3719 C C . GLY A 1 470 ? -19.194 -8.504 30.252 1.00 84.94 470 GLY A C 1
ATOM 3720 O O . GLY A 1 470 ? -18.032 -8.121 30.407 1.00 84.94 470 GLY A O 1
ATOM 3721 N N . LEU A 1 471 ? -19.694 -8.809 29.053 1.00 88.38 471 LEU A N 1
ATOM 3722 C CA . LEU A 1 471 ? -18.956 -8.660 27.802 1.00 88.38 471 LEU A CA 1
ATOM 3723 C C . LEU A 1 471 ? -18.671 -7.175 27.554 1.00 88.38 471 LEU A C 1
ATOM 3725 O O . LEU A 1 471 ? -19.592 -6.359 27.461 1.00 88.38 471 LEU A O 1
ATOM 3729 N N . ALA A 1 472 ? -17.391 -6.826 27.449 1.00 91.94 472 ALA A N 1
ATOM 3730 C CA . ALA A 1 472 ? -16.985 -5.479 27.083 1.00 91.94 472 ALA A CA 1
ATOM 3731 C C . ALA A 1 472 ? -17.244 -5.244 25.588 1.00 91.94 472 ALA A C 1
ATOM 3733 O O . ALA A 1 472 ? -16.829 -6.041 24.747 1.00 91.94 472 ALA A O 1
ATOM 3734 N N . VAL A 1 473 ? -17.892 -4.128 25.260 1.00 93.69 473 VAL A N 1
ATOM 3735 C CA . VAL A 1 473 ? -18.191 -3.712 23.882 1.00 93.69 473 VAL A CA 1
ATOM 3736 C C . VAL A 1 473 ? -17.860 -2.238 23.669 1.00 93.69 473 VAL A C 1
ATOM 3738 O O . VAL A 1 473 ? -17.773 -1.455 24.620 1.00 93.69 473 VAL A O 1
ATOM 3741 N N . SER A 1 474 ? -17.689 -1.856 22.406 1.00 94.00 474 SER A N 1
ATOM 3742 C CA . SER A 1 474 ? -17.489 -0.467 21.992 1.00 94.00 474 SER A CA 1
ATOM 3743 C C . SER A 1 474 ? -18.781 0.076 21.383 1.00 94.00 474 SER A C 1
ATOM 3745 O O . SER A 1 474 ? -19.257 -0.433 20.372 1.00 94.00 474 SER A O 1
ATOM 3747 N N . VAL A 1 475 ? -19.351 1.126 21.968 1.00 93.56 475 VAL A N 1
ATOM 3748 C CA . VAL A 1 475 ? -20.586 1.769 21.500 1.00 93.56 475 VAL A CA 1
ATOM 3749 C C . VAL A 1 475 ? -20.239 3.078 20.801 1.00 93.56 475 VAL A C 1
ATOM 3751 O O . VAL A 1 475 ? -19.871 4.057 21.450 1.00 93.56 475 VAL A O 1
ATOM 3754 N N . LYS A 1 476 ? -20.368 3.118 19.474 1.00 92.06 476 LYS A N 1
ATOM 3755 C CA . LYS A 1 476 ? -20.182 4.329 18.666 1.00 92.06 476 LYS A CA 1
ATOM 3756 C C . LYS A 1 476 ? -21.502 5.083 18.553 1.00 92.06 476 LYS A C 1
ATOM 3758 O O . LYS A 1 476 ? -22.473 4.572 17.996 1.00 92.06 476 LYS A O 1
ATOM 3763 N N . LYS A 1 477 ? -21.527 6.315 19.060 1.00 89.81 477 LYS A N 1
ATOM 3764 C CA . LYS A 1 477 ? -22.645 7.253 18.938 1.00 89.81 477 LYS A CA 1
ATOM 3765 C C . LYS A 1 477 ? -22.396 8.219 17.796 1.00 89.81 477 LYS A C 1
ATOM 3767 O O . LYS A 1 477 ? -21.557 9.110 17.917 1.00 89.81 477 LYS A O 1
ATOM 3772 N N . LEU A 1 478 ? -23.137 8.020 16.708 1.00 84.12 478 LEU A N 1
ATOM 3773 C CA . LEU A 1 478 ? -23.039 8.824 15.493 1.00 84.12 478 LEU A CA 1
ATOM 3774 C C . LEU A 1 478 ? -23.730 10.176 15.674 1.00 84.12 478 LEU A C 1
ATOM 3776 O O . LEU A 1 478 ? -24.697 10.306 16.434 1.00 84.12 478 LEU A O 1
ATOM 3780 N N . ASP A 1 479 ? -23.239 11.175 14.946 1.00 73.00 479 ASP A N 1
ATOM 3781 C CA . ASP A 1 479 ? -23.768 12.532 15.019 1.00 73.00 479 ASP A CA 1
ATOM 3782 C C . ASP A 1 479 ? -25.234 12.603 14.567 1.00 73.00 479 ASP A C 1
ATOM 3784 O O . ASP A 1 479 ? -25.647 12.015 13.561 1.00 73.00 479 ASP A O 1
ATOM 3788 N N . GLN A 1 480 ? -26.043 13.340 15.331 1.00 68.38 480 GLN A N 1
ATOM 3789 C CA . GLN A 1 480 ? -27.494 13.420 15.123 1.00 68.38 480 GLN A CA 1
ATOM 3790 C C . GLN A 1 480 ? -27.887 14.475 14.075 1.00 68.38 480 GLN A C 1
ATOM 3792 O O . GLN A 1 480 ? -28.961 14.379 13.481 1.00 68.38 480 GLN A O 1
ATOM 3797 N N . ASN A 1 481 ? -27.003 15.441 13.805 1.00 60.25 481 ASN A N 1
ATOM 3798 C CA . ASN A 1 481 ? -27.298 16.665 13.054 1.00 60.25 481 ASN A CA 1
ATOM 3799 C C . ASN A 1 481 ? -26.769 16.641 11.607 1.00 60.25 481 ASN A C 1
ATOM 3801 O O . ASN A 1 481 ? -26.114 17.582 11.164 1.00 60.25 481 ASN A O 1
ATOM 3805 N N . GLY A 1 482 ? -27.051 15.580 10.842 1.00 58.84 482 GLY A N 1
ATOM 3806 C CA . GLY A 1 482 ? -26.693 15.550 9.420 1.00 58.84 482 GLY A CA 1
ATOM 3807 C C . GLY A 1 482 ? -27.101 14.282 8.671 1.00 58.84 482 GLY A C 1
ATOM 3808 O O . GLY A 1 482 ? -27.277 13.215 9.256 1.00 58.84 482 GLY A O 1
ATOM 3809 N N . SER A 1 483 ? -27.203 14.384 7.341 1.00 61.31 483 SER A N 1
ATOM 3810 C CA . SER A 1 483 ? -27.387 13.234 6.437 1.00 61.31 483 SER A CA 1
ATOM 3811 C C . SER A 1 483 ? -26.205 12.256 6.479 1.00 61.31 483 SER A C 1
ATOM 3813 O O . SER A 1 483 ? -26.374 11.074 6.181 1.00 61.31 483 SER A O 1
ATOM 3815 N N . HIS A 1 484 ? -25.029 12.734 6.896 1.00 66.12 484 HIS A N 1
ATOM 3816 C CA . HIS A 1 484 ? -23.794 11.959 6.966 1.00 66.12 484 HIS A CA 1
ATOM 3817 C C . HIS A 1 484 ? -23.881 10.796 7.965 1.00 66.12 484 HIS A C 1
ATOM 3819 O O . HIS A 1 484 ? -23.624 9.659 7.584 1.00 66.12 484 HIS A O 1
ATOM 3825 N N . GLY A 1 485 ? -24.363 11.038 9.192 1.00 69.81 485 GLY A N 1
ATOM 3826 C CA . GLY A 1 485 ? -24.474 9.996 10.221 1.00 69.81 485 GLY A CA 1
ATOM 3827 C C . GLY A 1 485 ? -25.461 8.878 9.863 1.00 69.81 485 GLY A C 1
ATOM 3828 O O . GLY A 1 485 ? -25.256 7.727 10.234 1.00 69.81 485 GLY A O 1
ATOM 3829 N N . LEU A 1 486 ? -26.516 9.175 9.092 1.00 74.25 486 LEU A N 1
ATOM 3830 C CA . LEU A 1 486 ? -27.428 8.145 8.582 1.00 74.25 486 LEU A CA 1
ATOM 3831 C C . LEU A 1 486 ? -26.780 7.302 7.477 1.00 74.25 486 LEU A C 1
ATOM 3833 O O . LEU A 1 486 ? -26.947 6.084 7.466 1.00 74.25 486 LEU A O 1
ATOM 3837 N N . GLN A 1 487 ? -26.066 7.936 6.543 1.00 74.81 487 GLN A N 1
ATOM 3838 C CA . GLN A 1 487 ? -25.373 7.221 5.467 1.00 74.81 487 GLN A CA 1
ATOM 3839 C C . GLN A 1 487 ? -24.254 6.336 6.012 1.00 74.81 487 GLN A C 1
ATOM 3841 O O . GLN A 1 487 ? -24.123 5.193 5.578 1.00 74.81 487 GLN A O 1
ATOM 3846 N N . GLU A 1 488 ? -23.497 6.831 6.988 1.00 78.00 488 GLU A N 1
ATOM 3847 C CA . GLU A 1 488 ? -22.463 6.063 7.677 1.00 78.00 488 GLU A CA 1
ATOM 3848 C C . GLU A 1 488 ? -23.072 4.857 8.395 1.00 78.00 488 GLU A C 1
ATOM 3850 O O . GLU A 1 488 ? -22.696 3.726 8.107 1.00 78.00 488 GLU A O 1
ATOM 3855 N N . TRP A 1 489 ? -24.108 5.070 9.213 1.00 83.50 489 TRP A N 1
ATOM 3856 C CA . TRP A 1 489 ? -24.824 3.989 9.896 1.00 83.50 489 TRP A CA 1
ATOM 3857 C C . TRP A 1 489 ? -25.341 2.910 8.931 1.00 83.50 489 TRP A C 1
ATOM 3859 O O . TRP A 1 489 ? -25.149 1.716 9.154 1.00 83.50 489 TRP A O 1
ATOM 3869 N N . LEU A 1 490 ? -25.974 3.326 7.826 1.00 80.81 490 LEU A N 1
ATOM 3870 C CA . LEU A 1 490 ? -26.475 2.406 6.802 1.00 80.81 490 LEU A CA 1
ATOM 3871 C C . LEU A 1 490 ? -25.344 1.653 6.100 1.00 80.81 490 LEU A C 1
ATOM 3873 O O . LEU A 1 490 ? -25.526 0.491 5.736 1.00 80.81 490 LEU A O 1
ATOM 3877 N N . THR A 1 491 ? -24.214 2.317 5.867 1.00 81.38 491 THR A N 1
ATOM 3878 C CA . THR A 1 491 ? -23.046 1.715 5.220 1.00 81.38 491 THR A CA 1
ATOM 3879 C C . THR A 1 491 ? -22.427 0.665 6.127 1.00 81.38 491 THR A C 1
ATOM 3881 O O . THR A 1 491 ? -22.235 -0.458 5.678 1.00 81.38 491 THR A O 1
ATOM 3884 N N . GLU A 1 492 ? -22.216 0.981 7.400 1.00 84.94 492 GLU A N 1
ATOM 3885 C CA . GLU A 1 492 ? -21.681 0.068 8.415 1.00 84.94 492 GLU A CA 1
ATOM 3886 C C . GLU A 1 492 ? -22.552 -1.188 8.553 1.00 84.94 492 GLU A C 1
ATOM 3888 O O . GLU A 1 492 ? -22.077 -2.311 8.401 1.00 84.94 492 GLU A O 1
ATOM 3893 N N . ILE A 1 493 ? -23.868 -1.027 8.704 1.00 84.38 493 ILE A N 1
ATOM 3894 C CA . ILE A 1 493 ? -24.782 -2.172 8.835 1.00 84.38 493 ILE A CA 1
ATOM 3895 C C . ILE A 1 493 ? -24.811 -3.038 7.573 1.00 84.38 493 ILE A C 1
ATOM 3897 O O . ILE A 1 493 ? -24.850 -4.264 7.670 1.00 84.38 493 ILE A O 1
ATOM 3901 N N . LYS A 1 494 ? -24.813 -2.426 6.382 1.00 81.81 494 LYS A N 1
ATOM 3902 C CA . LYS A 1 494 ? -24.933 -3.168 5.117 1.00 81.81 494 LYS A CA 1
ATOM 3903 C C . LYS A 1 494 ? -23.621 -3.790 4.655 1.00 81.81 494 LYS A C 1
ATOM 3905 O O . LYS A 1 494 ? -23.658 -4.865 4.067 1.00 81.81 494 LYS A O 1
ATOM 3910 N N . GLN A 1 495 ? -22.505 -3.089 4.837 1.00 81.44 495 GLN A N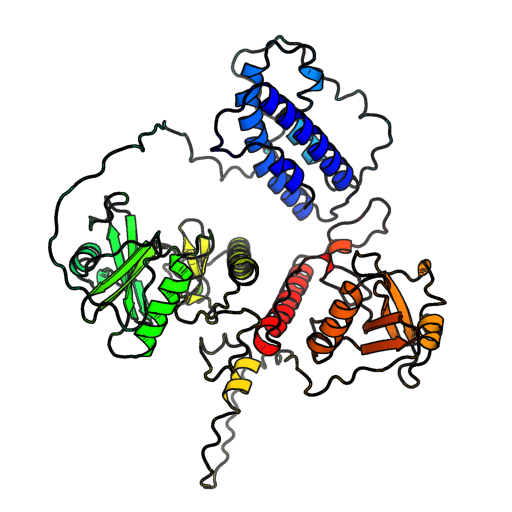 1
ATOM 3911 C CA . GLN A 1 495 ? -21.197 -3.495 4.324 1.00 81.44 495 GLN A CA 1
ATOM 3912 C C . GLN A 1 495 ? -20.386 -4.247 5.369 1.00 81.44 495 GLN A C 1
ATOM 3914 O O . GLN A 1 495 ? -19.786 -5.249 5.011 1.00 81.44 495 GLN A O 1
ATOM 3919 N N . GLN A 1 496 ? -20.378 -3.796 6.628 1.00 83.69 496 GLN A N 1
ATOM 3920 C CA . GLN A 1 496 ? -19.580 -4.399 7.699 1.00 83.69 496 GLN A CA 1
ATOM 3921 C C . GLN A 1 496 ? -20.364 -5.426 8.518 1.00 83.69 496 GLN A C 1
ATOM 3923 O O . GLN A 1 496 ? -19.796 -6.436 8.918 1.00 83.69 496 GLN A O 1
ATOM 3928 N N . GLY A 1 497 ? -21.669 -5.225 8.711 1.00 83.06 497 GLY A N 1
ATOM 3929 C CA . GLY A 1 497 ? -22.530 -6.158 9.447 1.00 83.06 497 GLY A CA 1
ATOM 3930 C C . GLY A 1 497 ? -22.430 -7.630 9.018 1.00 83.06 497 GLY A C 1
ATOM 3931 O O . GLY A 1 497 ? -22.377 -8.498 9.884 1.00 83.06 497 GLY A O 1
ATOM 3932 N N . PRO A 1 498 ? -22.393 -7.948 7.711 1.00 85.12 498 PRO A N 1
ATOM 3933 C CA . PRO A 1 498 ? -22.241 -9.326 7.246 1.00 85.12 498 PRO A CA 1
ATOM 3934 C C . PRO A 1 498 ? -20.824 -9.903 7.370 1.00 85.12 498 PRO A C 1
ATOM 3936 O O . PRO A 1 498 ? -20.644 -11.085 7.083 1.00 85.12 498 PRO A O 1
ATOM 3939 N N . LEU A 1 499 ? -19.811 -9.095 7.693 1.00 86.62 499 LEU A N 1
ATOM 3940 C CA . LEU A 1 499 ? -18.411 -9.508 7.619 1.00 86.62 499 LEU A CA 1
ATOM 3941 C C . LEU A 1 499 ? -17.971 -10.195 8.908 1.00 86.62 499 LEU A C 1
ATOM 3943 O O . LEU A 1 499 ? -18.086 -9.638 9.998 1.00 86.62 499 LEU A O 1
ATOM 3947 N N . VAL A 1 500 ? -17.378 -11.375 8.764 1.00 86.69 500 VAL A N 1
ATOM 3948 C CA . VAL A 1 500 ? -16.729 -12.103 9.853 1.00 86.69 500 VAL A CA 1
ATOM 3949 C C . VAL A 1 500 ? -15.301 -12.401 9.425 1.00 86.69 500 VAL A C 1
ATOM 3951 O O . VAL A 1 500 ? -15.076 -13.220 8.541 1.00 86.69 500 VAL A O 1
ATOM 3954 N N . HIS A 1 501 ? -14.316 -11.732 10.017 1.00 88.81 501 HIS A N 1
ATOM 3955 C CA . HIS A 1 501 ? -12.907 -11.972 9.706 1.00 88.81 501 HIS A CA 1
ATOM 3956 C C . HIS A 1 501 ? -12.033 -11.651 10.930 1.00 88.81 501 HIS A C 1
ATOM 3958 O O . HIS A 1 501 ? -12.234 -10.597 11.525 1.00 88.81 501 HIS A O 1
ATOM 3964 N N . PRO A 1 502 ? -11.019 -12.466 11.282 1.00 88.94 502 PRO A N 1
ATOM 3965 C CA . PRO A 1 502 ? -10.193 -12.244 12.484 1.00 88.94 502 PRO A CA 1
ATOM 3966 C C . PRO A 1 502 ? -9.415 -10.923 12.529 1.00 88.94 502 PRO A C 1
ATOM 3968 O O . PRO A 1 502 ? -8.910 -10.528 13.568 1.00 88.94 502 PRO A O 1
ATOM 3971 N N . ASN A 1 503 ? -9.265 -10.254 11.387 1.00 91.88 503 ASN A N 1
ATOM 3972 C CA . ASN A 1 503 ? -8.607 -8.948 11.276 1.00 91.88 503 ASN A CA 1
ATOM 3973 C C . ASN A 1 503 ? -9.555 -7.826 10.816 1.00 91.88 503 ASN A C 1
ATOM 3975 O O . ASN A 1 503 ? -9.105 -6.858 10.207 1.00 91.88 503 ASN A O 1
ATOM 3979 N N . ILE A 1 504 ? -10.862 -7.980 11.040 1.00 91.00 504 ILE A N 1
ATOM 3980 C CA . ILE A 1 504 ? -11.868 -6.929 10.842 1.00 91.00 504 ILE A CA 1
ATOM 3981 C C . ILE A 1 504 ? -12.716 -6.874 12.102 1.00 91.00 504 ILE A C 1
ATOM 3983 O O . ILE A 1 504 ? -13.271 -7.890 12.505 1.00 91.00 504 ILE A O 1
ATOM 3987 N N . VAL A 1 505 ? -12.837 -5.685 12.691 1.00 91.12 505 VAL A N 1
ATOM 3988 C CA . VAL A 1 505 ? -13.591 -5.497 13.932 1.00 91.12 505 VAL A CA 1
ATOM 3989 C C . VAL A 1 505 ? -15.056 -5.867 13.713 1.00 91.12 505 VAL A C 1
ATOM 3991 O O . VAL A 1 505 ? -15.744 -5.297 12.860 1.00 91.12 505 VAL A O 1
ATOM 3994 N N . LYS A 1 506 ? -15.541 -6.823 14.497 1.00 90.44 506 LYS A N 1
ATOM 3995 C CA . LYS A 1 506 ? -16.896 -7.351 14.417 1.00 90.44 506 LYS A CA 1
ATOM 3996 C C . LYS A 1 506 ? -17.911 -6.299 14.849 1.00 90.44 506 LYS A C 1
ATOM 3998 O O . LYS A 1 506 ? -17.869 -5.792 15.973 1.00 90.44 506 LYS A O 1
ATOM 4003 N N . LEU A 1 507 ? -18.872 -6.020 13.969 1.00 91.44 507 LEU A N 1
ATOM 4004 C CA . LEU A 1 507 ? -20.095 -5.314 14.333 1.00 91.44 507 LEU A CA 1
ATOM 4005 C C . LEU A 1 507 ? -21.040 -6.321 15.006 1.00 91.44 507 LEU A C 1
ATOM 4007 O O . LEU A 1 507 ? -21.460 -7.296 14.389 1.00 91.44 507 LEU A O 1
ATOM 4011 N N . ILE A 1 508 ? -21.333 -6.107 16.286 1.00 90.81 508 ILE A N 1
ATOM 4012 C CA . ILE A 1 508 ? -22.194 -6.969 17.110 1.00 90.81 508 ILE A CA 1
ATOM 4013 C C . ILE A 1 508 ? -23.665 -6.607 16.901 1.00 90.81 508 ILE A C 1
ATOM 4015 O O . ILE A 1 508 ? -24.530 -7.477 16.835 1.00 90.81 508 ILE A O 1
ATOM 4019 N N . GLY A 1 509 ? -23.965 -5.314 16.801 1.00 90.50 509 GLY A N 1
ATOM 4020 C CA . GLY A 1 509 ? -25.339 -4.854 16.689 1.00 90.50 509 GLY A CA 1
ATOM 4021 C C . GLY A 1 509 ? -25.467 -3.349 16.549 1.00 90.50 509 GLY A C 1
ATOM 4022 O O . GLY A 1 509 ? -24.492 -2.631 16.323 1.00 90.50 509 GLY A O 1
ATOM 4023 N N . TYR A 1 510 ? -26.694 -2.863 16.675 1.00 92.12 510 TYR A N 1
ATOM 4024 C CA . TYR A 1 510 ? -27.017 -1.451 16.533 1.00 92.12 510 TYR A CA 1
ATOM 4025 C C . TYR A 1 510 ? -28.229 -1.057 17.381 1.00 92.12 510 TYR A C 1
ATOM 4027 O O . TYR A 1 510 ? -29.002 -1.898 17.835 1.00 92.12 510 TYR A O 1
ATOM 4035 N N . CYS A 1 511 ? -28.426 0.248 17.550 1.00 89.75 511 CYS A N 1
ATOM 4036 C CA . CYS A 1 511 ? -29.673 0.821 18.053 1.00 89.75 511 CYS A CA 1
ATOM 4037 C C . CYS A 1 511 ? -30.132 1.946 17.118 1.00 89.75 511 CYS A C 1
ATOM 4039 O O . CYS A 1 511 ? -29.324 2.772 16.673 1.00 89.75 511 CYS A O 1
ATOM 4041 N N . LEU A 1 512 ? -31.434 1.949 16.826 1.00 86.44 512 LEU A N 1
ATOM 4042 C CA . LEU A 1 512 ? -32.134 2.996 16.090 1.00 86.44 512 LEU A CA 1
ATOM 4043 C C . LEU A 1 512 ? -33.420 3.354 16.843 1.00 86.44 512 LEU A C 1
ATOM 4045 O O . LEU A 1 512 ? -34.508 2.906 16.496 1.00 86.44 512 LEU A O 1
ATOM 4049 N N . GLU A 1 513 ? -33.289 4.171 17.880 1.00 83.19 513 GLU A N 1
ATOM 4050 C CA . GLU A 1 513 ? -34.410 4.644 18.697 1.00 83.19 513 GLU A CA 1
ATOM 4051 C C . GLU A 1 513 ? -34.265 6.140 18.968 1.00 83.19 513 GLU A C 1
ATOM 4053 O O . GLU A 1 513 ? -33.153 6.646 19.103 1.00 83.19 513 GLU A O 1
ATOM 4058 N N . ASN A 1 514 ? -35.382 6.871 19.057 1.00 69.25 514 ASN A N 1
ATOM 4059 C CA . ASN A 1 514 ? -35.398 8.302 19.400 1.00 69.25 514 ASN A CA 1
ATOM 4060 C C . ASN A 1 514 ? -34.455 9.167 18.535 1.00 69.25 514 ASN A C 1
ATOM 4062 O O . ASN A 1 514 ? -33.821 10.097 19.031 1.00 69.25 514 ASN A O 1
ATOM 4066 N N . ASN A 1 515 ? -34.319 8.832 17.244 1.00 74.06 515 ASN A N 1
ATOM 4067 C CA . ASN A 1 515 ? -33.383 9.459 16.296 1.00 74.06 515 ASN A CA 1
ATOM 4068 C C . ASN A 1 515 ? -31.886 9.331 16.684 1.00 74.06 515 ASN A C 1
ATOM 4070 O O . ASN A 1 515 ? -31.021 9.961 16.074 1.00 74.06 515 ASN A O 1
ATOM 4074 N N . CYS A 1 516 ? -31.563 8.491 17.671 1.00 80.19 516 CYS A N 1
ATOM 4075 C CA . CYS A 1 516 ? -30.202 8.107 18.022 1.00 80.19 516 CYS A CA 1
ATOM 4076 C C . CYS A 1 516 ? -29.764 6.919 17.163 1.00 80.19 516 CYS A C 1
ATOM 4078 O O . CYS A 1 516 ? -30.476 5.924 17.051 1.00 80.19 516 CYS A O 1
ATOM 4080 N N . ARG A 1 517 ? -28.571 7.028 16.572 1.00 88.56 517 ARG A N 1
ATOM 4081 C CA . ARG A 1 517 ? -27.935 5.978 15.771 1.00 88.56 517 ARG A CA 1
ATOM 4082 C C . ARG A 1 517 ? -26.702 5.505 16.523 1.00 88.56 517 ARG A C 1
ATOM 4084 O O . ARG A 1 517 ? -25.735 6.258 16.656 1.00 88.56 517 ARG A O 1
ATOM 4091 N N . LEU A 1 518 ? -26.770 4.293 17.057 1.00 90.88 518 LEU A N 1
ATOM 4092 C CA . LEU A 1 518 ? -25.666 3.670 17.781 1.00 90.88 518 LEU A CA 1
ATOM 4093 C C . LEU A 1 518 ? -25.229 2.413 17.033 1.00 90.88 518 LEU A C 1
ATOM 4095 O O . LEU A 1 518 ? -26.070 1.671 16.521 1.00 90.88 518 LEU A O 1
ATOM 4099 N N . LEU A 1 519 ? -23.923 2.182 16.993 1.00 92.31 519 LEU A N 1
ATOM 4100 C CA . LEU A 1 519 ? -23.308 0.952 16.500 1.00 92.31 519 LEU A CA 1
ATOM 4101 C C . LEU A 1 519 ? -22.546 0.306 17.655 1.00 92.31 519 LEU A C 1
ATOM 4103 O O . LEU A 1 519 ? -21.871 1.004 18.413 1.00 92.31 519 LEU A O 1
ATOM 4107 N N . VAL A 1 520 ? -22.679 -1.008 17.805 1.00 93.12 520 VAL A N 1
ATOM 4108 C CA . VAL A 1 520 ? -22.047 -1.785 18.874 1.00 93.12 520 VAL A CA 1
ATOM 4109 C C . VAL A 1 520 ? -21.038 -2.725 18.235 1.00 93.12 520 VAL A C 1
ATOM 4111 O O . VAL A 1 520 ? -21.418 -3.613 17.476 1.00 93.12 520 VAL A O 1
ATOM 4114 N N . TYR A 1 521 ? -19.763 -2.527 18.540 1.00 93.31 521 TYR A N 1
ATOM 4115 C CA . TYR A 1 521 ? -18.649 -3.344 18.071 1.00 93.31 521 TYR A CA 1
ATOM 4116 C C . TYR A 1 521 ? -18.058 -4.156 19.219 1.00 93.31 521 TYR A C 1
ATOM 4118 O O . TYR A 1 521 ? -18.254 -3.829 20.393 1.00 93.31 521 TYR A O 1
ATOM 4126 N N . GLU A 1 522 ? -17.278 -5.178 18.884 1.00 91.75 522 GLU A N 1
ATOM 4127 C CA . GLU A 1 522 ? -16.392 -5.796 19.868 1.00 91.75 522 GLU A CA 1
ATOM 4128 C C . GLU A 1 522 ? -15.419 -4.772 20.482 1.00 91.75 522 GLU A C 1
ATOM 4130 O O . GLU A 1 522 ? -15.133 -3.702 19.925 1.00 91.75 522 GLU A O 1
ATOM 4135 N N . TYR A 1 523 ? -14.959 -5.062 21.695 1.00 91.88 523 TYR A N 1
ATOM 4136 C CA . TYR A 1 523 ? -14.021 -4.198 22.396 1.00 91.88 523 TYR A CA 1
ATOM 4137 C C . TYR A 1 523 ? -12.577 -4.585 22.085 1.00 91.88 523 TYR A C 1
ATOM 4139 O O . TYR A 1 523 ? -12.183 -5.730 22.276 1.00 91.88 523 TYR A O 1
ATOM 4147 N N . MET A 1 524 ? -11.786 -3.593 21.673 1.00 92.12 524 MET A N 1
ATOM 4148 C CA . MET A 1 524 ? -10.370 -3.745 21.337 1.00 92.12 524 MET A CA 1
ATOM 4149 C C . MET A 1 524 ? -9.514 -3.137 22.464 1.00 92.12 524 MET A C 1
ATOM 4151 O O . MET A 1 524 ? -9.316 -1.918 22.498 1.00 92.12 524 MET A O 1
ATOM 4155 N N . PRO A 1 525 ? -9.057 -3.942 23.441 1.00 85.94 525 PRO A N 1
ATOM 4156 C CA . PRO A 1 525 ? -8.499 -3.455 24.706 1.00 85.94 525 PRO A CA 1
ATOM 4157 C C . PRO A 1 525 ? -7.195 -2.677 24.572 1.00 85.94 525 PRO A C 1
ATOM 4159 O O . PRO A 1 525 ? -6.955 -1.774 25.372 1.00 85.94 525 PRO A O 1
ATOM 4162 N N . ASN A 1 526 ? -6.379 -2.979 23.560 1.00 85.75 526 ASN A N 1
ATOM 4163 C CA . ASN A 1 526 ? -5.139 -2.252 23.316 1.00 85.75 526 ASN A CA 1
ATOM 4164 C C . ASN A 1 526 ? -5.359 -0.991 22.463 1.00 85.75 526 ASN A C 1
ATOM 4166 O O . ASN A 1 526 ? -4.412 -0.246 22.230 1.00 85.75 526 ASN A O 1
ATOM 4170 N N . GLY A 1 527 ? -6.589 -0.680 22.045 1.00 84.56 527 GLY A N 1
ATOM 4171 C CA . GLY A 1 527 ? -6.895 0.547 21.310 1.00 84.56 527 GLY A CA 1
ATOM 4172 C C . GLY A 1 527 ? -6.215 0.616 19.940 1.00 84.56 527 GLY A C 1
ATOM 4173 O O . GLY A 1 527 ? -5.918 -0.407 19.325 1.00 84.56 527 GLY A O 1
ATOM 4174 N N . THR A 1 528 ? -6.011 1.828 19.422 1.00 86.31 528 THR A N 1
ATOM 4175 C CA . THR A 1 528 ? -5.503 2.042 18.058 1.00 86.31 528 THR A CA 1
ATOM 4176 C C . THR A 1 528 ? -3.985 1.901 17.978 1.00 86.31 528 THR A C 1
ATOM 4178 O O . THR A 1 528 ? -3.257 2.312 18.882 1.00 86.31 528 THR A O 1
ATOM 4181 N N . LEU A 1 529 ? -3.478 1.406 16.848 1.00 86.31 529 LEU A N 1
ATOM 4182 C CA . LEU A 1 529 ? -2.049 1.383 16.534 1.00 86.31 529 LEU A CA 1
ATOM 4183 C C . LEU A 1 529 ? -1.438 2.791 16.603 1.00 86.31 529 LEU A C 1
ATOM 4185 O O . LEU A 1 529 ? -0.291 2.940 17.022 1.00 86.31 529 LEU A O 1
ATOM 4189 N N . GLU A 1 530 ? -2.198 3.828 16.235 1.00 81.25 530 GLU A N 1
ATOM 4190 C CA . GLU A 1 530 ? -1.777 5.225 16.363 1.00 81.25 530 GLU A CA 1
ATOM 4191 C C . GLU A 1 530 ? -1.354 5.569 17.796 1.00 81.25 530 GLU A C 1
ATOM 4193 O O . GLU A 1 530 ? -0.268 6.115 17.960 1.00 81.25 530 GLU A O 1
ATOM 4198 N N . ASN A 1 531 ? -2.113 5.167 18.821 1.00 78.50 531 ASN A N 1
ATOM 4199 C CA . ASN A 1 531 ? -1.769 5.437 20.224 1.00 78.50 531 ASN A CA 1
ATOM 4200 C C . ASN A 1 531 ? -0.456 4.768 20.662 1.00 78.50 531 ASN A C 1
ATOM 4202 O O . ASN A 1 531 ? 0.261 5.281 21.525 1.00 78.50 531 ASN A O 1
ATOM 4206 N N . HIS A 1 532 ? -0.118 3.622 20.069 1.00 79.00 532 HIS A N 1
ATOM 4207 C CA . HIS A 1 532 ? 1.126 2.911 20.372 1.00 79.00 532 HIS A CA 1
ATOM 4208 C C . HIS A 1 532 ? 2.335 3.510 19.658 1.00 79.00 532 HIS A C 1
ATOM 4210 O O . HIS A 1 532 ? 3.428 3.550 20.230 1.00 79.00 532 HIS A O 1
ATOM 4216 N N . LEU A 1 533 ? 2.142 3.982 18.423 1.00 75.38 533 LEU A N 1
ATOM 4217 C CA . LEU A 1 533 ? 3.191 4.597 17.606 1.00 75.38 533 LEU A CA 1
ATOM 4218 C C . LEU A 1 533 ? 3.445 6.063 17.980 1.00 75.38 533 LEU A C 1
ATOM 4220 O O . LEU A 1 533 ? 4.593 6.512 17.963 1.00 75.38 533 LEU A O 1
ATOM 4224 N N . PHE A 1 534 ? 2.386 6.796 18.319 1.00 74.44 534 PHE A N 1
ATOM 4225 C CA . PHE A 1 534 ? 2.373 8.235 18.542 1.00 74.44 534 PHE A CA 1
ATOM 4226 C C . PHE A 1 534 ? 1.631 8.549 19.848 1.00 74.44 534 PHE A C 1
ATOM 4228 O O . PHE A 1 534 ? 0.412 8.448 19.937 1.00 74.44 534 PHE A O 1
ATOM 4235 N N . ARG A 1 535 ? 2.365 8.952 20.887 1.00 73.06 535 ARG A N 1
ATOM 4236 C CA . ARG A 1 535 ? 1.795 9.276 22.206 1.00 73.06 535 ARG A CA 1
ATOM 4237 C C . ARG A 1 535 ? 1.723 10.780 22.409 1.00 73.06 535 ARG A C 1
ATOM 4239 O O . ARG A 1 535 ? 2.533 11.516 21.861 1.00 73.06 535 ARG A O 1
ATOM 4246 N N . ARG A 1 536 ? 0.808 11.253 23.252 1.00 62.66 536 ARG A N 1
ATOM 4247 C CA . ARG A 1 536 ? 0.879 12.619 23.797 1.00 62.66 536 ARG A CA 1
ATOM 4248 C C . ARG A 1 536 ? 1.742 12.635 25.056 1.00 62.66 536 ARG A C 1
ATOM 4250 O O . ARG A 1 536 ? 1.741 11.669 25.819 1.00 62.66 536 ARG A O 1
ATOM 4257 N N . ALA A 1 537 ? 2.460 13.736 25.271 1.00 52.72 537 ALA A N 1
ATOM 4258 C CA . ALA A 1 537 ? 3.192 13.973 26.512 1.00 52.72 537 ALA A CA 1
ATOM 4259 C C . ALA A 1 537 ? 2.263 13.809 27.734 1.00 52.72 537 ALA A C 1
ATOM 4261 O O . ALA A 1 537 ? 1.227 14.468 27.806 1.00 52.72 537 ALA A O 1
ATOM 4262 N N . GLY A 1 538 ? 2.615 12.902 28.658 1.00 53.59 538 GLY A N 1
ATOM 4263 C CA . GLY A 1 538 ? 1.848 12.612 29.882 1.00 53.59 538 GLY A CA 1
ATOM 4264 C C . GLY A 1 538 ? 1.098 11.269 29.931 1.00 53.59 538 GLY A C 1
ATOM 4265 O O . GLY A 1 538 ? 0.523 10.957 30.968 1.00 53.59 538 GLY A O 1
ATOM 4266 N N . ALA A 1 539 ? 1.101 10.457 28.865 1.00 57.59 539 ALA A N 1
ATOM 4267 C CA . ALA A 1 539 ? 0.505 9.111 28.879 1.00 57.59 539 ALA A CA 1
ATOM 4268 C C . ALA A 1 539 ? 1.441 8.053 29.513 1.00 57.59 539 ALA A C 1
ATOM 4270 O O . ALA A 1 539 ? 2.659 8.116 29.335 1.00 57.59 539 ALA A O 1
ATOM 4271 N N . SER A 1 540 ? 0.877 7.070 30.230 1.00 53.06 540 SER A N 1
ATOM 4272 C CA . SER A 1 540 ? 1.616 5.984 30.900 1.00 53.06 540 SER A CA 1
ATOM 4273 C C . SER A 1 540 ? 2.463 5.144 29.931 1.00 53.06 540 SER A C 1
ATOM 4275 O O . SER A 1 540 ? 2.133 4.972 28.757 1.00 53.06 540 SER A O 1
ATOM 4277 N N . THR A 1 541 ? 3.582 4.614 30.430 1.00 49.00 541 THR A N 1
ATOM 4278 C CA . THR A 1 541 ? 4.614 3.907 29.660 1.00 49.00 541 THR A CA 1
ATOM 4279 C C . THR A 1 541 ? 4.118 2.570 29.104 1.00 49.00 541 THR A C 1
ATOM 4281 O O . THR A 1 541 ? 4.151 1.560 29.797 1.00 49.00 541 THR A O 1
ATOM 4284 N N . VAL A 1 542 ? 3.706 2.540 27.838 1.00 56.81 542 VAL A N 1
ATOM 4285 C CA . VAL A 1 542 ? 3.606 1.285 27.072 1.00 56.81 542 VAL A CA 1
ATOM 4286 C C . VAL A 1 542 ? 4.987 0.974 26.473 1.00 56.81 542 VAL A C 1
ATOM 4288 O O . VAL A 1 542 ? 5.727 1.893 26.109 1.00 56.81 542 VAL A O 1
ATOM 4291 N N . GLU A 1 543 ? 5.396 -0.284 26.372 1.00 64.81 543 GLU A N 1
ATOM 4292 C CA . GLU A 1 543 ? 6.635 -0.640 25.666 1.00 64.81 543 GLU A CA 1
ATOM 4293 C C . GLU A 1 543 ? 6.483 -0.423 24.149 1.00 64.81 543 GLU A C 1
ATOM 4295 O O . GLU A 1 543 ? 5.382 -0.440 23.603 1.00 64.81 543 GLU A O 1
ATOM 4300 N N . SER A 1 544 ? 7.580 -0.136 23.444 1.00 69.50 544 SER A N 1
ATOM 4301 C CA . SER A 1 544 ? 7.553 -0.073 21.976 1.00 69.50 544 SER A CA 1
ATOM 4302 C C . SER A 1 544 ? 7.347 -1.478 21.412 1.00 69.50 544 SER A C 1
ATOM 4304 O O . SER A 1 544 ? 8.041 -2.402 21.828 1.00 69.50 544 SER A O 1
ATOM 4306 N N . PHE A 1 545 ? 6.504 -1.627 20.385 1.00 77.94 545 PHE A N 1
ATOM 4307 C CA . PHE A 1 545 ? 6.386 -2.903 19.682 1.00 77.94 545 PHE A CA 1
ATOM 4308 C C . PHE A 1 545 ? 7.734 -3.373 19.137 1.00 77.94 545 PHE A C 1
ATOM 4310 O O . PHE A 1 545 ? 8.433 -2.622 18.441 1.00 77.94 545 PHE A O 1
ATOM 4317 N N . SER A 1 546 ? 8.046 -4.642 19.397 1.00 76.94 546 SER A N 1
ATOM 4318 C CA . SER A 1 546 ? 9.116 -5.374 18.727 1.00 76.94 546 SER A CA 1
ATOM 4319 C C . SER A 1 546 ? 8.854 -5.466 17.221 1.00 76.94 546 SER A C 1
ATOM 4321 O O . SER A 1 546 ? 7.728 -5.305 16.743 1.00 76.94 546 SER A O 1
ATOM 4323 N N . TRP A 1 547 ? 9.897 -5.765 16.448 1.00 70.56 547 TRP A N 1
ATOM 4324 C CA . TRP A 1 547 ? 9.758 -5.931 15.000 1.00 70.56 547 TRP A CA 1
ATOM 4325 C C . TRP A 1 547 ? 8.769 -7.042 14.621 1.00 70.56 547 TRP A C 1
ATOM 4327 O O . TRP A 1 547 ? 7.960 -6.864 13.711 1.00 70.56 547 TRP A O 1
ATOM 4337 N N . ASN A 1 548 ? 8.780 -8.153 15.362 1.00 72.06 548 ASN A N 1
ATOM 4338 C CA . ASN A 1 548 ? 7.857 -9.264 15.136 1.00 72.06 548 ASN A CA 1
ATOM 4339 C C . ASN A 1 548 ? 6.404 -8.832 15.346 1.00 72.06 548 ASN A C 1
ATOM 4341 O O . ASN A 1 548 ? 5.578 -9.079 14.476 1.00 72.06 548 ASN A O 1
ATOM 4345 N N . GLN A 1 549 ? 6.108 -8.108 16.430 1.00 81.50 549 GLN A N 1
ATOM 4346 C CA . GLN A 1 549 ? 4.762 -7.577 16.680 1.00 81.50 549 GLN A CA 1
ATOM 4347 C C . GLN A 1 549 ? 4.308 -6.638 15.559 1.00 81.50 549 GLN A C 1
ATOM 4349 O O . GLN A 1 549 ? 3.196 -6.768 15.059 1.00 81.50 549 GLN A O 1
ATOM 4354 N N . ARG A 1 550 ? 5.180 -5.737 15.088 1.00 81.31 550 ARG A N 1
ATOM 4355 C CA . ARG A 1 550 ? 4.850 -4.846 13.960 1.00 81.31 550 ARG A CA 1
ATOM 4356 C C . ARG A 1 550 ? 4.527 -5.616 12.692 1.00 81.31 550 ARG A C 1
ATOM 4358 O O . ARG A 1 550 ? 3.599 -5.243 11.980 1.00 81.31 550 ARG A O 1
ATOM 4365 N N . MET A 1 551 ? 5.288 -6.671 12.406 1.00 78.88 551 MET A N 1
ATOM 4366 C CA . MET A 1 551 ? 5.052 -7.495 11.228 1.00 78.88 551 MET A CA 1
ATOM 4367 C C . MET A 1 551 ? 3.755 -8.299 11.359 1.00 78.88 551 MET A C 1
ATOM 4369 O O . MET A 1 551 ? 3.007 -8.382 10.390 1.00 78.88 551 MET A O 1
ATOM 4373 N N . THR A 1 552 ? 3.439 -8.814 12.549 1.00 83.06 552 THR A N 1
ATOM 4374 C CA . THR A 1 552 ? 2.148 -9.459 12.833 1.00 83.06 552 THR A CA 1
ATOM 4375 C C . THR A 1 552 ? 0.986 -8.495 12.603 1.00 83.06 552 THR A C 1
ATOM 4377 O O . THR A 1 552 ? 0.042 -8.845 11.897 1.00 83.06 552 THR A O 1
ATOM 4380 N N . ILE A 1 553 ? 1.086 -7.261 13.106 1.00 86.88 553 ILE A N 1
ATOM 4381 C CA . ILE A 1 553 ? 0.070 -6.217 12.906 1.00 86.88 553 ILE A CA 1
ATOM 4382 C C . ILE A 1 553 ? -0.082 -5.892 11.416 1.00 86.88 553 ILE A C 1
ATOM 4384 O O . ILE A 1 553 ? -1.197 -5.878 10.899 1.00 86.88 553 ILE A O 1
ATOM 4388 N N . ALA A 1 554 ? 1.027 -5.678 10.700 1.00 81.75 554 ALA A N 1
ATOM 4389 C CA . ALA A 1 554 ? 1.008 -5.386 9.267 1.00 81.75 554 ALA A CA 1
ATOM 4390 C C . ALA A 1 554 ? 0.409 -6.539 8.444 1.00 81.75 554 ALA A C 1
ATOM 4392 O O . ALA A 1 554 ? -0.368 -6.301 7.520 1.00 81.75 554 ALA A O 1
ATOM 4393 N N . LEU A 1 555 ? 0.735 -7.785 8.795 1.00 77.56 555 LEU A N 1
ATOM 4394 C CA . LEU A 1 555 ? 0.197 -8.976 8.148 1.00 77.56 555 LEU A CA 1
ATOM 4395 C C . LEU A 1 555 ? -1.303 -9.139 8.423 1.00 77.56 555 LEU A C 1
ATOM 4397 O O . LEU A 1 555 ? -2.056 -9.416 7.493 1.00 77.56 555 LEU A O 1
ATOM 4401 N N . GLY A 1 556 ? -1.750 -8.939 9.666 1.00 85.44 556 GLY A N 1
ATOM 4402 C CA . GLY A 1 556 ? -3.169 -8.966 10.030 1.00 85.44 556 GLY A CA 1
ATOM 4403 C C . GLY A 1 556 ? -3.969 -7.893 9.289 1.00 85.44 556 GLY A C 1
ATOM 4404 O O . GLY A 1 556 ? -4.971 -8.196 8.645 1.00 85.44 556 GLY A O 1
ATOM 4405 N N . ALA A 1 557 ? -3.466 -6.658 9.277 1.00 88.44 557 ALA A N 1
ATOM 4406 C CA . ALA A 1 557 ? -4.013 -5.561 8.482 1.00 88.44 557 ALA A CA 1
ATOM 4407 C C . ALA A 1 557 ? -4.142 -5.920 6.991 1.00 88.44 557 ALA A C 1
ATOM 4409 O O . ALA A 1 557 ? -5.199 -5.730 6.389 1.00 88.44 557 ALA A O 1
ATOM 4410 N N . ALA A 1 558 ? -3.079 -6.471 6.396 1.00 80.75 558 ALA A N 1
ATOM 4411 C CA . ALA A 1 558 ? -3.080 -6.882 4.997 1.00 80.75 558 ALA A CA 1
ATOM 4412 C C . ALA A 1 558 ? -4.097 -8.001 4.720 1.00 80.75 558 ALA A C 1
ATOM 4414 O O . ALA A 1 558 ? -4.771 -7.959 3.694 1.00 80.75 558 ALA A O 1
ATOM 4415 N N . ARG A 1 559 ? -4.253 -8.963 5.639 1.00 81.94 559 ARG A N 1
ATOM 4416 C CA . ARG A 1 559 ? -5.264 -10.030 5.548 1.00 81.94 559 ARG A CA 1
ATOM 4417 C C . ARG A 1 559 ? -6.685 -9.472 5.581 1.00 81.94 559 ARG A C 1
ATOM 4419 O O . ARG A 1 559 ? -7.481 -9.805 4.709 1.00 81.94 559 ARG A O 1
ATOM 4426 N N . GLY A 1 560 ? -6.983 -8.575 6.523 1.00 85.19 560 GLY A N 1
ATOM 4427 C CA . GLY A 1 560 ? -8.287 -7.906 6.599 1.00 85.19 560 GLY A CA 1
ATOM 4428 C C . GLY A 1 560 ? -8.610 -7.113 5.330 1.00 85.19 560 GLY A C 1
ATOM 4429 O O . GLY A 1 560 ? -9.693 -7.255 4.765 1.00 85.19 560 GLY A O 1
ATOM 4430 N N . LEU A 1 561 ? -7.646 -6.344 4.816 1.00 82.31 561 LEU A N 1
ATOM 4431 C CA . LEU A 1 561 ? -7.804 -5.620 3.550 1.00 82.31 561 LEU A CA 1
ATOM 4432 C C . LEU A 1 561 ? -7.995 -6.555 2.353 1.00 82.31 561 LEU A C 1
ATOM 4434 O O . LEU A 1 561 ? -8.841 -6.286 1.502 1.00 82.31 561 LEU A O 1
ATOM 4438 N N . ALA A 1 562 ? -7.239 -7.652 2.280 1.00 75.75 562 ALA A N 1
ATOM 4439 C CA . ALA A 1 562 ? -7.387 -8.640 1.217 1.00 75.75 562 ALA A CA 1
ATOM 4440 C C . ALA A 1 562 ? -8.803 -9.231 1.209 1.00 75.75 562 ALA A C 1
ATOM 4442 O O . ALA A 1 562 ? -9.430 -9.285 0.152 1.00 75.75 562 ALA A O 1
ATOM 4443 N N . PHE A 1 563 ? -9.339 -9.578 2.380 1.00 79.62 563 PHE A N 1
ATOM 4444 C CA . PHE A 1 563 ? -10.715 -10.046 2.520 1.00 79.62 563 PHE A CA 1
ATOM 4445 C C . PHE A 1 563 ? -11.741 -8.992 2.067 1.00 79.62 563 PHE A C 1
ATOM 4447 O O . PHE A 1 563 ? -12.661 -9.307 1.305 1.00 79.62 563 PHE A O 1
ATOM 4454 N N . LEU A 1 564 ? -11.576 -7.730 2.486 1.00 78.38 564 LEU A N 1
ATOM 4455 C CA . LEU A 1 564 ? -12.467 -6.635 2.086 1.00 78.38 564 LEU A CA 1
ATOM 4456 C C . LEU A 1 564 ? -12.481 -6.442 0.567 1.00 78.38 564 LEU A C 1
ATOM 4458 O O . LEU A 1 564 ? -13.550 -6.375 -0.042 1.00 78.38 564 LEU A O 1
ATOM 4462 N N . HIS A 1 565 ? -11.302 -6.398 -0.051 1.00 75.56 565 HIS A N 1
ATOM 4463 C CA . HIS A 1 565 ? -11.164 -6.151 -1.482 1.00 75.56 565 HIS A CA 1
ATOM 4464 C C . HIS A 1 565 ? -11.664 -7.331 -2.321 1.00 75.56 565 HIS A C 1
ATOM 4466 O O . HIS A 1 565 ? -12.384 -7.131 -3.298 1.00 75.56 565 HIS A O 1
ATOM 4472 N N . ASN A 1 566 ? -11.302 -8.559 -1.944 1.00 61.72 566 ASN A N 1
ATOM 4473 C CA . ASN A 1 566 ? -11.512 -9.730 -2.792 1.00 61.72 566 ASN A CA 1
ATOM 4474 C C . ASN A 1 566 ? -12.857 -10.419 -2.541 1.00 61.72 566 ASN A C 1
ATOM 4476 O O . ASN A 1 566 ? -13.485 -10.874 -3.498 1.00 61.72 566 ASN A O 1
ATOM 4480 N N . LYS A 1 567 ? -13.311 -10.495 -1.281 1.00 65.25 567 LYS A N 1
ATOM 4481 C CA . LYS A 1 567 ? -14.560 -11.181 -0.914 1.00 65.25 567 LYS A CA 1
ATOM 4482 C C . LYS A 1 567 ? -15.727 -10.217 -0.809 1.00 65.25 567 LYS A C 1
ATOM 4484 O O . LYS A 1 567 ? -16.772 -10.446 -1.415 1.00 65.25 567 LYS A O 1
ATOM 4489 N N . ALA A 1 568 ? -15.551 -9.144 -0.038 1.00 67.31 568 ALA A N 1
ATOM 4490 C CA . ALA A 1 568 ? -16.631 -8.195 0.227 1.00 67.31 568 ALA A CA 1
ATOM 4491 C C . ALA A 1 568 ? -16.837 -7.202 -0.920 1.00 67.31 568 ALA A C 1
ATOM 4493 O O . ALA A 1 568 ? -17.898 -6.587 -1.014 1.00 67.31 568 ALA A O 1
ATOM 4494 N N . ASN A 1 569 ? -15.848 -7.075 -1.815 1.00 70.19 569 ASN A N 1
ATOM 4495 C CA . ASN A 1 569 ? -15.813 -6.056 -2.862 1.00 70.19 569 ASN A CA 1
ATOM 4496 C C . ASN A 1 569 ? -16.013 -4.641 -2.276 1.00 70.19 569 ASN A C 1
ATOM 4498 O O . ASN A 1 569 ? -16.718 -3.799 -2.837 1.00 70.19 569 ASN A O 1
ATOM 4502 N N . VAL A 1 570 ? -15.416 -4.411 -1.104 1.00 70.50 570 VAL A N 1
ATOM 4503 C CA . VAL A 1 570 ? -15.440 -3.152 -0.359 1.00 70.50 570 VAL A CA 1
ATOM 4504 C C . VAL A 1 570 ? -14.056 -2.535 -0.442 1.00 70.50 570 VAL A C 1
ATOM 4506 O O . VAL A 1 570 ? -13.080 -3.157 -0.044 1.00 70.50 570 VAL A O 1
ATOM 4509 N N . ILE A 1 571 ? -13.965 -1.291 -0.911 1.00 71.94 571 ILE A N 1
ATOM 4510 C CA . ILE A 1 571 ? -12.719 -0.519 -0.860 1.00 71.94 571 ILE A CA 1
ATOM 4511 C C . ILE A 1 571 ? -12.716 0.300 0.429 1.00 71.94 571 ILE A C 1
ATOM 4513 O O . ILE A 1 571 ? -13.508 1.235 0.571 1.00 71.94 571 ILE A O 1
ATOM 4517 N N . PHE A 1 572 ? -11.800 -0.015 1.347 1.00 70.62 572 PHE A N 1
ATOM 4518 C CA . PHE A 1 572 ? -11.583 0.793 2.545 1.00 70.62 572 PHE A CA 1
ATOM 4519 C C . PHE A 1 572 ? -10.685 1.991 2.206 1.00 70.62 572 PHE A C 1
ATOM 4521 O O . PHE A 1 572 ? -9.485 1.856 1.951 1.00 70.62 572 PHE A O 1
ATOM 4528 N N . ARG A 1 573 ? -11.292 3.179 2.131 1.00 66.81 573 ARG A N 1
ATOM 4529 C CA . ARG A 1 573 ? -10.646 4.385 1.582 1.00 66.81 573 ARG A CA 1
ATOM 4530 C C . ARG A 1 573 ? -9.758 5.132 2.572 1.00 66.81 573 ARG A C 1
ATOM 4532 O O . ARG A 1 573 ? -8.865 5.845 2.136 1.00 66.81 573 ARG A O 1
ATOM 4539 N N . ASP A 1 574 ? -9.983 4.962 3.871 1.00 68.19 574 ASP A N 1
ATOM 4540 C CA . ASP A 1 574 ? -9.248 5.675 4.922 1.00 68.19 574 ASP A CA 1
ATOM 4541 C C . ASP A 1 574 ? -8.361 4.724 5.736 1.00 68.19 574 ASP A C 1
ATOM 4543 O O . ASP A 1 574 ? -8.360 4.735 6.959 1.00 68.19 574 ASP A O 1
ATOM 4547 N N . PHE A 1 575 ? -7.623 3.827 5.075 1.00 77.88 575 PHE A N 1
ATOM 4548 C CA . PHE A 1 575 ? -6.768 2.877 5.789 1.00 77.88 575 PHE A CA 1
ATOM 4549 C C . PHE A 1 575 ? -5.543 3.579 6.397 1.00 77.88 575 PHE A C 1
ATOM 4551 O O . PHE A 1 575 ? -4.585 3.899 5.690 1.00 77.88 575 PHE A O 1
ATOM 4558 N N . ASN A 1 576 ? -5.559 3.821 7.710 1.00 76.69 576 ASN A N 1
ATOM 4559 C CA . ASN A 1 576 ? -4.470 4.480 8.431 1.00 76.69 576 ASN A CA 1
ATOM 4560 C C . ASN A 1 576 ? -4.302 3.917 9.863 1.00 76.69 576 ASN A C 1
ATOM 4562 O O . ASN A 1 576 ? -5.079 3.076 10.310 1.00 76.69 576 ASN A O 1
ATOM 4566 N N . THR A 1 577 ? -3.274 4.365 10.594 1.00 79.69 577 THR A N 1
ATOM 4567 C CA . THR A 1 577 ? -2.923 3.837 11.929 1.00 79.69 577 THR A CA 1
ATOM 4568 C C . THR A 1 577 ? -3.999 4.051 12.998 1.00 79.69 577 THR A C 1
ATOM 4570 O O . THR A 1 577 ? -4.003 3.322 13.986 1.00 79.69 577 THR A O 1
ATOM 4573 N N . SER A 1 578 ? -4.908 5.014 12.824 1.00 80.62 578 SER A N 1
ATOM 4574 C CA . SER A 1 578 ? -6.035 5.242 13.743 1.00 80.62 578 SER A CA 1
ATOM 4575 C C . SER A 1 578 ? -7.169 4.223 13.556 1.00 80.62 578 SER A C 1
ATOM 4577 O O . SER A 1 578 ? -7.921 3.977 14.491 1.00 80.62 578 SER A O 1
ATOM 4579 N N . HIS A 1 579 ? -7.236 3.554 12.397 1.00 85.44 579 HIS A N 1
ATOM 4580 C CA . HIS A 1 579 ? -8.252 2.538 12.075 1.00 85.44 579 HIS A CA 1
ATOM 4581 C C . HIS A 1 579 ? -7.764 1.095 12.251 1.00 85.44 579 HIS A C 1
ATOM 4583 O O . HIS A 1 579 ? -8.489 0.149 11.953 1.00 85.44 579 HIS A O 1
ATOM 4589 N N . ILE A 1 580 ? -6.533 0.907 12.731 1.00 89.00 580 ILE A N 1
ATOM 4590 C CA . ILE A 1 580 ? -6.008 -0.411 13.097 1.00 89.00 580 ILE A CA 1
ATOM 4591 C C . ILE A 1 580 ? -6.148 -0.545 14.608 1.00 89.00 580 ILE A C 1
ATOM 4593 O O . ILE A 1 580 ? -5.396 0.083 15.351 1.00 89.00 580 ILE A O 1
ATOM 4597 N N . LEU A 1 581 ? -7.117 -1.337 15.054 1.00 90.12 581 LEU A N 1
ATOM 4598 C CA . LEU A 1 581 ? -7.367 -1.611 16.466 1.00 90.12 581 LEU A CA 1
ATOM 4599 C C . LEU A 1 581 ? -6.694 -2.923 16.883 1.00 90.12 581 LEU A C 1
ATOM 4601 O O . LEU A 1 581 ? -6.667 -3.879 16.110 1.00 90.12 581 LEU A O 1
ATOM 4605 N N . LEU A 1 582 ? -6.143 -2.949 18.095 1.00 89.62 582 LEU A N 1
ATOM 4606 C CA . LEU A 1 582 ? -5.360 -4.061 18.625 1.00 89.62 582 LEU A CA 1
ATOM 4607 C C . LEU A 1 582 ? -6.115 -4.751 19.765 1.00 89.62 582 LEU A C 1
ATOM 4609 O O . LEU A 1 582 ? -6.630 -4.100 20.682 1.00 89.62 582 LEU A O 1
ATOM 4613 N N . ASP A 1 583 ? -6.182 -6.074 19.695 1.00 86.12 583 ASP A N 1
ATOM 4614 C CA . ASP A 1 583 ? -6.662 -6.938 20.767 1.00 86.12 583 ASP A CA 1
ATOM 4615 C C . ASP A 1 583 ? -5.503 -7.295 21.716 1.00 86.12 583 ASP A C 1
ATOM 4617 O O . ASP A 1 583 ? -4.448 -6.658 21.693 1.00 86.12 583 ASP A O 1
ATOM 4621 N N . LEU A 1 584 ? -5.719 -8.251 22.625 1.00 75.12 584 LEU A N 1
ATOM 4622 C CA . LEU A 1 584 ? -4.706 -8.680 23.599 1.00 75.12 584 LEU A CA 1
ATOM 4623 C C . LEU A 1 584 ? -3.617 -9.593 23.009 1.00 75.12 584 LEU A C 1
ATOM 4625 O O . LEU A 1 584 ? -2.671 -9.891 23.740 1.00 75.12 584 LEU A O 1
ATOM 4629 N N . VAL A 1 585 ? -3.765 -10.082 21.770 1.00 52.81 585 VAL A N 1
ATOM 4630 C CA . VAL A 1 585 ? -3.039 -11.262 21.259 1.00 52.81 585 VAL A CA 1
ATOM 4631 C C . VAL A 1 585 ? -1.967 -10.904 20.235 1.00 52.81 585 VAL A C 1
ATOM 4633 O O . VAL A 1 585 ? -2.246 -10.163 19.270 1.00 52.81 585 VAL A O 1
#

Foldseek 3Di:
DLCVQLVVLADDPPDDDDDLVSLLSSLVSNVVSVVSSLLVFLLKAFPDPVVLVVVLCVCLVPNLVRVQVSCVRRVVVCVPPDPVCVRHVDDSVRVNVSSVSGRHNDNPDPPDPDPPPPPDDDPDDDDDDDDPDPDVPVNDDPPPPPDDDDDDDDDDDDDDDDDDDDDDDDDDDDDDDDDPLVQADEDEPVQVCLQQVNVDPVQWPDQDPFATKGKGFAAPPVRGGDDPVHGFIKIKGKGDQPDPLNVLLLSQCCVPLSHDDDPQAWHFRHWYDDDSTTMTITHDAVLAFQCPQDDPDDPVHHNDDPVLVVQQVVSVVVVVLCCCFVVQKDQLADDRNQWGAHPVSHTHGHRSSPMDHLDPVCPPQPQARDYDPPPDDPVSVVSNPVPPPDDDDDDDDDDDDDDDDDPDPPPDFDKFFAPAQPADEDDPVQVCVQQVNVDPVQWQDDDPFATKGWGFAAPVPRGGDDPPPHFIKIKGWGDLPDPVNVVVLVCCCVQQRRIGGPLRWHFRHWYCPPSITITITHDQPQAFQCCQRMPGNPDDDDPHDDPVRVVVLVVSLVVVQCCCVPPSSHRDNPDDRNNRGHHPD

Organism: Hevea brasiliensis (NCBI:txid3981)

Sequence (585 aa):
MAWNKVFSSLPERNSPELLPEAAKECFRRFNAAFEEAYKKQTSWIVPDGNLRDGLKVSIAKKLVPAYREFSEKYLVMLNGEKNLELLVRFSPDDLGNYLSDLFHGVAISDSSPSSSSRRWLKFCDLPGKGGFGCIYKGWMNENSLKAARPETGMDIAAQVLDQRGCQGQREWWTEGGIIKAANLECFCFSELAAATGHFNKENLLGLGEFGVVYRGWIDEHSLKATSPRKGMAIAVKKLRHDSCQGQQEWLTEIKYLGQLCHPNLVKLIGYCLEDKNRLLVYEFLPKGSLDRHLFEGDSTFQILSWDQRIKVALSIAKALAFLHHEVHAIHRDVKTSNILLDLNYNAKLSDFGLAKDGSVNSRSHVTRVLGTEGYYAPEYMESGKTKEVKPRYGSQGRRNVSGSITSRAIAEPVGEILQRPELLIFGFNELKAATNDFNQNNVLDQGGFGRVYKAWINEQLLTAALPETGLAVSVKKLDQNGSHGLQEWLTEIKQQGPLVHPNIVKLIGYCLENNCRLLVYEYMPNGTLENHLFRRAGASTVESFSWNQRMTIALGAARGLAFLHNKANVIFRDFNTSHILLDLV

Secondary structure (DSSP, 8-state):
-HHHHHHHTSPPTTPPPPPHHHHHHHHHHHHHHHHHHHHHHHTEE---HHHHHHHHHHHHHHHHHHHHHHHHHHHGGGTT-TTHHHH----HHHHHHHHHHTTB-----SS-S-TTS-----S----SS----SSGGGS--TTS--S---------------------------SS-----TT-EE--HHHHHHHTTTT-GGGEEEEETTEEEEEEEE-TTT--B--TTTSEEEEEEEE-TT-HHHHHHHHHHHHHHTT---TTBPPEEEEEEETTEEEEEEE--TTEETHHHHSSS-TTSPPPPHHHHHH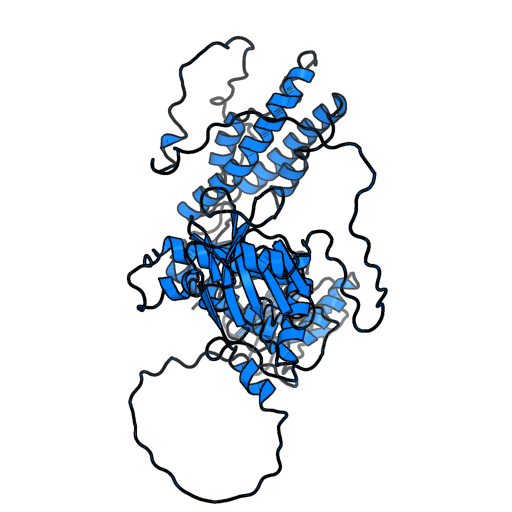HHHHHHHHHHIIIIII-EE-S---GGGEEE-TT--EEE--GGG-EE--TT------S--S-TTTS-HHHHHHHHTT--PPP----------------PPPP---EE-SS--PEEPPHHHHHHHTTTT-GGGEEEEETTEEEEEEEE-TTT-SB--TTTSEEEEEEE--SSSHHHHHHHHHIIIIITTEEBTTB--EEEEEEETTEEEEEEE--TTEEHHHHHSEETT---PPPPPHHHHHHHHHHHHHHHHHIIIII----TT-STTS-EE---

Radius of gyration: 30.04 Å; chains: 1; bounding box: 71×94×82 Å

InterPro domains:
  IPR000719 Protein kinase domain [PS50011] (199-524)
  IPR000719 Protein kinase domain [SM00220] (199-524)
  IPR001245 Serine-threonine/tyrosine-protein kinase, catalytic domain [PF07714] (202-386)
  IPR001245 Serine-threonine/tyrosine-protein kinase, catalytic domain [PF07714] (440-583)
  IPR011009 Protein kinase-like domain superfamily [SSF56112] (183-385)
  IPR011009 Protein kinase-like domain superfamily [SSF56112] (416-583)
  IPR016159 Cullin repeat-like-containing domain superfamily [SSF74788] (2-104)
  IPR017441 Protein kinase, ATP binding site [PS00107] (205-238)
  IPR046364 Exocyst complex subunit Exo70, C-terminal [PF03081] (2-101)
  IPR050823 Plant Serine/Threonine-Protein Kinase [PTHR45621] (181-387)